Protein AF-0000000086642408 (afdb_homodimer)

Nearest PDB structures (foldseek):
  3bgt-assembly1_D  TM=8.342E-01  e=8.854E-20  Chromobacterium violaceum
  3bh2-assembly1_A  TM=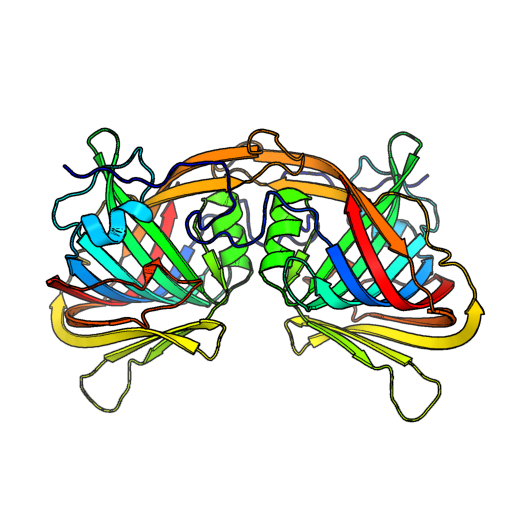8.800E-01  e=1.479E-17  Clostridium acetobutylicum ATCC 824
  3c8w-assembly1_A  TM=8.636E-01  e=4.697E-17  Legionella pneumophila subsp. pneumophila str. Philadelphia 1
  4zbo-assembly1_B  TM=8.195E-01  e=5.198E-18  Streptomyces bingchenggensis BCW-1
  4jmc-assembly1_A-2  TM=8.166E-01  e=8.144E-17  Streptomyces hygroscopicus

InterPro domains:
  IPR010451 Acetoacetate decarboxylase [PF06314] (18-233)
  IPR023375 Acetoacetate decarboxylase domain superfamily [G3DSA:2.40.400.10] (14-238)
  IPR023375 Acetoacetate decarboxylase domain superfamily [SSF160104] (5-231)

Foldseek 3Di:
DDDDDQDCPPAAPPSVDGLEDDPDWKKFWFKKKKKWKFWFACVLCVVLDDPQKAADRTWIKMWMWMWTCAIRQGTKIKIWIWTWIDHPNDIATETREMEMAGRSCQCCCQQPAQHRYDYWHKDWDCDDPDQKTKIFIDVHYPHTFKMKIWGFDDKDAWDPDDQHWYKHFHWAQDPDPPDHTPDTDIGTKDKDKDARTKTWTDMDMDGDADDPVCSVRNTDTDTIDTMMIGGRMMMTMDD/DDDDDQDCPPAAPPSVDGLEDDPDWKKFWFKKKKKWKFWFACVLCVVLDDPQKAADRTWIKMWMWMWTCAIRQGTKIKIWIWTWIDHPNDIATETREMEIAGRSCQCCCQQPAQHRYDYWHKDWDCDDPDQKTKIFIDVHYPHTFKMKIWGFDDKDAWDPDDQHWYKHFHWAQDPDPPDHTPDTDIGTKDKDKDARTKTWTDMDMDGDADDPVCSVRNTDTDTIDTMMIGGRMMMTMDD

Sequence (478 aa):
MPQGSLTLTGTAVPAVSPSYPTTETFSFTDVTLAAISYRVAADQITHLIPDALELEDEPLVTSTFVEYGMSTVGPYSEFVQTVEVTYNGEKYDYTLILILDNESAIFAGRELYGYPKVFGKTILQLGNNGRLISGSAERPIGRRIAAFEFIPEKLVRELPLSKKRTLNLRTIPSPIPGAAPTVNEFMSVAMDVASPEVWIGKGSMDFLQGSALDAWADIDIIKYEGAILARHATATLRVMPQGSLTLTGTAVPAVSPSYPTTETFSFTDVTLAAISYRVAADQITHLIPDALELEDEPLVTSTFVEYGMSTVGPYSEFVQTVEVTYNGEKYDYTLILILDNESAIFAGRELYGYPKVFGKTILQLGNNGRLISGSAERPIGRRIAAFEFIPEKLVRELPLSKKRTLNLRTIPSPIPGAAPTVNEFMSVAMDVASPEVWIGKGSMDFLQGSALDAWADIDIIKYEGAILARHATATLRV

Organism: NCBI:txid1208366

Radius of gyration: 24.13 Å; Cα contacts (8 Å, |Δi|>4): 1369; chains: 2; bounding box: 40×70×62 Å

Structure (mmCIF, N/CA/C/O backbone):
data_AF-0000000086642408-model_v1
#
loop_
_entity.id
_entity.type
_entity.pdbx_description
1 polymer 'Acetoacetate decarboxylase'
#
loop_
_atom_site.group_PDB
_atom_site.id
_atom_site.type_symbol
_atom_site.label_atom_id
_atom_site.label_alt_id
_atom_site.label_comp_id
_atom_site.label_asym_id
_atom_site.label_entity_id
_atom_site.label_seq_id
_atom_site.pdbx_PDB_ins_code
_atom_site.Cartn_x
_atom_site.Cartn_y
_atom_site.Cartn_z
_atom_site.occupancy
_atom_site.B_iso_or_equiv
_atom_site.auth_seq_id
_atom_site.auth_comp_id
_atom_site.auth_asym_id
_atom_site.auth_atom_id
_atom_site.pdbx_PDB_model_num
ATOM 1 N N . MET A 1 1 ? 17.75 -32.438 -2.947 1 83 1 MET A N 1
ATOM 2 C CA . MET A 1 1 ? 16.812 -31.406 -3.35 1 83 1 MET A CA 1
ATOM 3 C C . MET A 1 1 ? 17.406 -30.031 -3.129 1 83 1 MET A C 1
ATOM 5 O O . MET A 1 1 ? 17.922 -29.734 -2.051 1 83 1 MET A O 1
ATOM 9 N N . PRO A 1 2 ? 17.422 -29.266 -4.258 1 92.25 2 PRO A N 1
ATOM 10 C CA . PRO A 1 2 ? 17.969 -27.922 -4.043 1 92.25 2 PRO A CA 1
ATOM 11 C C . PRO A 1 2 ? 17.234 -27.141 -2.949 1 92.25 2 PRO A C 1
ATOM 13 O O . PRO A 1 2 ? 16.078 -27.469 -2.621 1 92.25 2 PRO A O 1
ATOM 16 N N . GLN A 1 3 ? 17.969 -26.297 -2.264 1 94.44 3 GLN A N 1
ATOM 17 C CA . GLN A 1 3 ? 17.406 -25.406 -1.249 1 94.44 3 GLN A CA 1
ATOM 18 C C . GLN A 1 3 ? 17.406 -23.969 -1.731 1 94.44 3 GLN A C 1
ATOM 20 O O . GLN A 1 3 ? 18.297 -23.562 -2.488 1 94.44 3 GLN A O 1
ATOM 25 N N . GLY A 1 4 ? 16.359 -23.312 -1.279 1 96.69 4 GLY A N 1
ATOM 26 C CA . GLY A 1 4 ? 16.438 -21.875 -1.501 1 96.69 4 GLY A CA 1
ATOM 27 C C . GLY A 1 4 ? 17.688 -21.234 -0.904 1 96.69 4 GLY A C 1
ATOM 28 O O . GLY A 1 4 ? 18.297 -21.797 0.011 1 96.69 4 GLY A O 1
ATOM 29 N N . SER A 1 5 ? 18.078 -20.016 -1.437 1 95.38 5 SER A N 1
ATOM 30 C CA . SER A 1 5 ? 19.297 -19.391 -0.952 1 95.38 5 SER A CA 1
ATOM 31 C C . SER A 1 5 ? 19.047 -17.969 -0.469 1 95.38 5 SER A C 1
ATOM 33 O O . SER A 1 5 ? 19.984 -17.25 -0.111 1 95.38 5 SER A O 1
ATOM 35 N N . LEU A 1 6 ? 17.766 -17.609 -0.506 1 93.69 6 LEU A N 1
ATOM 36 C CA . LEU A 1 6 ? 17.406 -16.281 -0.012 1 93.69 6 LEU A CA 1
ATOM 37 C C . LEU A 1 6 ? 17.484 -16.234 1.511 1 93.69 6 LEU A C 1
ATOM 39 O O . LEU A 1 6 ? 16.688 -16.891 2.195 1 93.69 6 LEU A O 1
ATOM 43 N N . THR A 1 7 ? 18.406 -15.422 2.029 1 89.69 7 THR A N 1
ATOM 44 C CA . THR A 1 7 ? 18.516 -15.234 3.473 1 89.69 7 THR A CA 1
ATOM 45 C C . THR A 1 7 ? 17.547 -14.156 3.951 1 89.69 7 THR A C 1
ATOM 47 O O . THR A 1 7 ? 17.469 -13.07 3.371 1 89.69 7 THR A O 1
ATOM 50 N N . LEU A 1 8 ? 16.844 -14.523 4.977 1 85.19 8 LEU A N 1
ATOM 51 C CA . LEU A 1 8 ? 15.82 -13.617 5.488 1 85.19 8 LEU A CA 1
ATOM 52 C C . LEU A 1 8 ? 16.422 -12.609 6.457 1 85.19 8 LEU A C 1
ATOM 54 O O . LEU A 1 8 ? 16.906 -12.977 7.531 1 85.19 8 LEU A O 1
ATOM 58 N N . THR A 1 9 ? 16.578 -11.375 6.059 1 82.62 9 THR A N 1
ATOM 59 C CA . THR A 1 9 ? 17.203 -10.336 6.863 1 82.62 9 THR A CA 1
ATOM 60 C C . THR A 1 9 ? 16.156 -9.383 7.434 1 82.62 9 THR A C 1
ATOM 62 O O . THR A 1 9 ? 16.484 -8.344 8 1 82.62 9 THR A O 1
ATOM 65 N N . GLY A 1 10 ? 14.906 -9.734 7.199 1 86.69 10 GLY A N 1
ATOM 66 C CA . GLY A 1 10 ? 13.859 -8.891 7.754 1 86.69 10 GLY A CA 1
ATOM 67 C C . GLY A 1 10 ? 13.516 -7.703 6.879 1 86.69 10 GLY A C 1
ATOM 68 O O . GLY A 1 10 ? 13.078 -6.664 7.379 1 86.69 10 GLY A O 1
ATOM 69 N N . THR A 1 11 ? 13.734 -7.883 5.602 1 89.56 11 THR A N 1
ATOM 70 C CA . THR A 1 11 ? 13.438 -6.797 4.672 1 89.56 11 THR A CA 1
ATOM 71 C C . THR A 1 11 ? 11.961 -6.824 4.27 1 89.56 11 THR A C 1
ATOM 73 O O . THR A 1 11 ? 11.273 -7.82 4.488 1 89.56 11 THR A O 1
ATOM 76 N N . ALA A 1 12 ? 11.539 -5.68 3.732 1 92.06 12 ALA A N 1
ATOM 77 C CA . ALA A 1 12 ? 10.148 -5.566 3.295 1 92.06 12 ALA A CA 1
ATOM 78 C C . ALA A 1 12 ? 9.859 -6.516 2.139 1 92.06 12 ALA A C 1
ATOM 80 O O . ALA A 1 12 ? 10.758 -6.863 1.369 1 92.06 12 ALA A O 1
ATOM 81 N N . VAL A 1 13 ? 8.625 -6.91 1.977 1 94.19 13 VAL A N 1
ATOM 82 C CA . VAL A 1 13 ? 8.227 -7.738 0.842 1 94.19 13 VAL A CA 1
ATOM 83 C C . VAL A 1 13 ? 8.039 -6.863 -0.396 1 94.19 13 VAL A C 1
ATOM 85 O O . VAL A 1 13 ? 7.676 -5.691 -0.285 1 94.19 13 VAL A O 1
ATOM 88 N N . PRO A 1 14 ? 8.266 -7.457 -1.549 1 95.38 14 PRO A N 1
ATOM 89 C CA . PRO A 1 14 ? 8.906 -8.75 -1.781 1 95.38 14 PRO A CA 1
ATOM 90 C C . PRO A 1 14 ? 10.359 -8.781 -1.317 1 95.38 14 PRO A C 1
ATOM 92 O O . PRO A 1 14 ? 11.109 -7.836 -1.577 1 95.38 14 PRO A O 1
ATOM 95 N N . ALA A 1 15 ? 10.805 -9.859 -0.792 1 91.88 15 ALA A N 1
ATOM 96 C CA . ALA A 1 15 ? 12.117 -9.953 -0.157 1 91.88 15 ALA A CA 1
ATOM 97 C C . ALA A 1 15 ? 13.234 -9.828 -1.189 1 91.88 15 ALA A C 1
ATOM 99 O O . ALA A 1 15 ? 14.312 -9.312 -0.886 1 91.88 15 ALA A O 1
ATOM 100 N N . VAL A 1 16 ? 12.984 -10.227 -2.361 1 90.56 16 VAL A N 1
ATOM 101 C CA . VAL A 1 16 ? 14.008 -10.234 -3.398 1 90.56 16 VAL A CA 1
ATOM 102 C C . VAL A 1 16 ? 14.156 -8.828 -3.994 1 90.56 16 VAL A C 1
ATOM 104 O O . VAL A 1 16 ? 15.195 -8.492 -4.551 1 90.56 16 VAL A O 1
ATOM 107 N N . SER A 1 17 ? 13.133 -8.117 -4.02 1 92.06 17 SER A N 1
ATOM 108 C CA . SER A 1 17 ? 13.086 -6.727 -4.473 1 92.06 17 SER A CA 1
ATOM 109 C C . SER A 1 17 ? 12.219 -5.875 -3.545 1 92.06 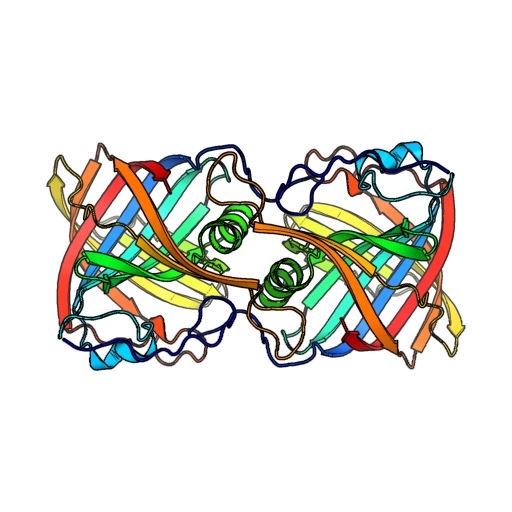17 SER A C 1
ATOM 111 O O . SER A 1 17 ? 11.086 -5.535 -3.883 1 92.06 17 SER A O 1
ATOM 113 N N . PRO A 1 18 ? 12.828 -5.516 -2.465 1 93.38 18 PRO A N 1
ATOM 114 C CA . PRO A 1 18 ? 12.023 -4.832 -1.448 1 93.38 18 PRO A CA 1
ATOM 115 C C . PRO A 1 18 ? 11.383 -3.549 -1.97 1 93.38 18 PRO A C 1
ATOM 117 O O . PRO A 1 18 ? 12 -2.811 -2.738 1 93.38 18 PRO A O 1
ATOM 120 N N . SER A 1 19 ? 10.156 -3.33 -1.511 1 94.12 19 SER A N 1
ATOM 121 C CA . SER A 1 19 ? 9.359 -2.211 -1.997 1 94.12 19 SER A CA 1
ATOM 122 C C . SER A 1 19 ? 9.906 -0.88 -1.49 1 94.12 19 SER A C 1
ATOM 124 O O . SER A 1 19 ? 9.547 0.181 -2.006 1 94.12 19 SER A O 1
ATOM 126 N N . TYR A 1 20 ? 10.672 -0.902 -0.442 1 95.06 20 TYR A N 1
ATOM 127 C CA . TYR A 1 20 ? 11.297 0.292 0.115 1 95.06 20 TYR A CA 1
ATOM 128 C C . TYR A 1 20 ? 12.57 -0.062 0.868 1 95.06 20 TYR A C 1
ATOM 130 O O . TYR A 1 20 ? 12.758 -1.208 1.285 1 95.06 20 TYR A O 1
ATOM 138 N N . PRO A 1 21 ? 13.469 0.917 0.975 1 89.5 21 PRO A N 1
ATOM 139 C CA . PRO A 1 21 ? 14.703 0.643 1.706 1 89.5 21 PRO A CA 1
ATOM 140 C C . PRO A 1 21 ? 14.484 0.49 3.209 1 89.5 21 PRO A C 1
ATOM 142 O O . PRO A 1 21 ? 13.609 1.152 3.777 1 89.5 21 PRO A O 1
ATOM 145 N N . THR A 1 22 ? 15.281 -0.406 3.834 1 82.5 22 THR A N 1
ATOM 146 C CA . THR A 1 22 ? 15.102 -0.629 5.266 1 82.5 22 THR A CA 1
ATOM 147 C C . THR A 1 22 ? 16.344 -0.214 6.035 1 82.5 22 THR A C 1
ATOM 149 O O . THR A 1 22 ? 16.328 -0.148 7.266 1 82.5 22 THR A O 1
ATOM 152 N N . THR A 1 23 ? 17.359 0.122 5.402 1 80.62 23 THR A N 1
ATOM 153 C CA . THR A 1 23 ? 18.609 0.42 6.09 1 80.62 23 THR A CA 1
ATOM 154 C C . THR A 1 23 ? 19.016 1.88 5.883 1 80.62 23 THR A C 1
ATOM 156 O O . THR A 1 23 ? 20.016 2.34 6.426 1 80.62 23 THR A O 1
ATOM 159 N N . GLU A 1 24 ? 18.219 2.543 5.199 1 82.31 24 GLU A N 1
ATOM 160 C CA . GLU A 1 24 ? 18.562 3.922 4.871 1 82.31 24 GLU A CA 1
ATOM 161 C C . GLU A 1 24 ? 17.609 4.906 5.531 1 82.31 24 GLU A C 1
ATOM 163 O O . GLU A 1 24 ? 16.406 4.629 5.656 1 82.31 24 GLU A O 1
ATOM 168 N N . THR A 1 25 ? 18.203 5.98 5.938 1 90.81 25 THR A N 1
ATOM 169 C CA . THR A 1 25 ? 17.375 7.098 6.352 1 90.81 25 THR A CA 1
ATOM 170 C C . THR A 1 25 ? 16.609 7.672 5.16 1 90.81 25 THR A C 1
ATOM 172 O O . THR A 1 25 ? 17.172 7.836 4.078 1 90.81 25 THR A O 1
ATOM 175 N N . PHE A 1 26 ? 15.328 7.895 5.387 1 96.12 26 PHE A N 1
ATOM 176 C CA . PHE A 1 26 ? 14.562 8.539 4.328 1 96.12 26 PHE A CA 1
ATOM 177 C C . PHE A 1 26 ? 14.93 10.016 4.219 1 96.12 26 PHE A C 1
ATOM 179 O O . PHE A 1 26 ? 14.797 10.766 5.188 1 96.12 26 PHE A O 1
ATOM 186 N N . SER A 1 27 ? 15.414 10.367 3.051 1 97.62 27 SER A N 1
ATOM 187 C CA . SER A 1 27 ? 15.836 11.742 2.779 1 97.62 27 SER A CA 1
ATOM 188 C C . SER A 1 27 ? 15.109 12.312 1.566 1 97.62 27 SER A C 1
ATOM 190 O O . SER A 1 27 ? 14.789 11.578 0.627 1 97.62 27 SER A O 1
ATOM 192 N N . PHE A 1 28 ? 14.883 13.609 1.631 1 98.31 28 PHE A N 1
ATOM 193 C CA . PHE A 1 28 ? 14.125 14.32 0.608 1 98.31 28 PHE A CA 1
ATOM 194 C C . PHE A 1 28 ? 14.828 15.609 0.203 1 98.31 28 PHE A C 1
ATOM 196 O O . PHE A 1 28 ? 15.344 16.328 1.056 1 98.31 28 PHE A O 1
ATOM 203 N N . THR A 1 29 ? 14.883 15.852 -1.111 1 98.56 29 THR A N 1
ATOM 204 C CA . THR A 1 29 ? 15.5 17.078 -1.615 1 98.56 29 THR A CA 1
ATOM 205 C C . THR A 1 29 ? 14.602 17.75 -2.645 1 98.56 29 THR A C 1
ATOM 207 O O . THR A 1 29 ? 13.719 17.109 -3.221 1 98.56 29 THR A O 1
ATOM 210 N N . ASP A 1 30 ? 14.891 19.109 -2.756 1 98.56 30 ASP A N 1
ATOM 211 C CA . ASP A 1 30 ? 14.109 19.938 -3.662 1 98.56 30 ASP A CA 1
ATOM 212 C C . ASP A 1 30 ? 12.617 19.844 -3.354 1 98.56 30 ASP A C 1
ATOM 214 O O . ASP A 1 30 ? 11.812 19.547 -4.242 1 98.56 30 ASP A O 1
ATOM 218 N N . VAL A 1 31 ? 12.352 20 -2.08 1 98.25 31 VAL A N 1
ATOM 219 C CA . VAL A 1 31 ? 10.984 19.891 -1.585 1 98.25 31 VAL A CA 1
ATOM 220 C C . VAL A 1 31 ? 10.273 21.234 -1.703 1 98.25 31 VAL A C 1
ATOM 222 O O . VAL A 1 31 ? 10.836 22.266 -1.333 1 98.25 31 VAL A O 1
ATOM 225 N N . THR A 1 32 ? 9.102 21.234 -2.256 1 98.12 32 THR A N 1
ATOM 226 C CA . THR A 1 32 ? 8.172 22.359 -2.195 1 98.12 32 THR A CA 1
ATOM 227 C C . THR A 1 32 ? 6.953 22 -1.349 1 98.12 32 THR A C 1
ATOM 229 O O . THR A 1 32 ? 6.32 20.969 -1.564 1 98.12 32 THR A O 1
ATOM 232 N N . LEU A 1 33 ? 6.66 22.875 -0.373 1 97.38 33 LEU A N 1
ATOM 233 C CA . LEU A 1 33 ? 5.492 22.562 0.443 1 97.38 33 LEU A CA 1
ATOM 234 C C . LEU A 1 33 ? 4.691 23.828 0.737 1 97.38 33 LEU A C 1
ATOM 236 O O . LEU A 1 33 ? 5.262 24.922 0.85 1 97.38 33 LEU A O 1
ATOM 240 N N . ALA A 1 34 ? 3.4 23.734 0.761 1 97.69 34 ALA A N 1
ATOM 241 C CA . ALA A 1 34 ? 2.441 24.719 1.242 1 97.69 34 ALA A CA 1
ATOM 242 C C . ALA A 1 34 ? 1.646 24.188 2.428 1 97.69 34 ALA A C 1
ATOM 244 O O . ALA A 1 34 ? 1.05 23.109 2.348 1 97.69 34 ALA A O 1
ATOM 245 N N . ALA A 1 35 ? 1.632 24.922 3.52 1 97.81 35 ALA A N 1
ATOM 246 C CA . ALA A 1 35 ? 0.903 24.5 4.715 1 97.81 35 ALA A CA 1
ATOM 247 C C . ALA A 1 35 ? -0.068 25.594 5.172 1 97.81 35 ALA A C 1
ATOM 249 O O . ALA A 1 35 ? 0.302 26.766 5.266 1 97.81 35 ALA A O 1
ATOM 250 N N . ILE A 1 36 ? -1.274 25.203 5.387 1 98.44 36 ILE A N 1
ATOM 251 C CA . ILE A 1 36 ? -2.312 26.078 5.914 1 98.44 36 ILE A CA 1
ATOM 252 C C . ILE A 1 36 ? -2.77 25.578 7.281 1 98.44 36 ILE A C 1
ATOM 254 O O . ILE A 1 36 ? -3.146 24.422 7.426 1 98.44 36 ILE A O 1
ATOM 258 N N . SER A 1 37 ? -2.738 26.438 8.289 1 97.94 37 SER A N 1
ATOM 259 C CA . SER A 1 37 ? -3.156 26.109 9.648 1 97.94 37 SER A CA 1
ATOM 260 C C . SER A 1 37 ? -4.445 26.828 10.016 1 97.94 37 SER A C 1
ATOM 262 O O . SER A 1 37 ? -4.609 28.016 9.719 1 97.94 37 SER A O 1
ATOM 264 N N . TYR A 1 38 ? -5.328 26.109 10.656 1 98.69 38 TYR A N 1
ATOM 265 C CA . TYR A 1 38 ? -6.641 26.641 10.984 1 98.69 38 TYR A CA 1
ATOM 266 C C . TYR A 1 38 ? -7.234 25.938 12.203 1 98.69 38 TYR A C 1
ATOM 268 O O . TYR A 1 38 ? -6.738 24.891 12.617 1 98.69 38 TYR A O 1
ATOM 276 N N . ARG A 1 39 ? -8.258 26.562 12.773 1 98.69 39 ARG A N 1
ATOM 277 C CA . ARG A 1 39 ? -8.93 26.031 13.953 1 98.69 39 ARG A CA 1
ATOM 278 C C . ARG A 1 39 ? -10.297 25.453 13.594 1 98.69 39 ARG A C 1
ATOM 280 O O . ARG A 1 39 ? -11.016 26.016 12.766 1 98.69 39 ARG A O 1
ATOM 287 N N . VAL A 1 40 ? -10.578 24.375 14.227 1 98.44 40 VAL A N 1
ATOM 288 C CA . VAL A 1 40 ? -11.891 23.75 14.109 1 98.44 40 VAL A CA 1
ATOM 289 C C . VAL A 1 40 ? -12.469 23.484 15.492 1 98.44 40 VAL A C 1
ATOM 291 O O . VAL A 1 40 ? -11.766 23.594 16.5 1 98.44 40 VAL A O 1
ATOM 294 N N . ALA A 1 41 ? -13.781 23.234 15.555 1 98.12 41 ALA A N 1
ATOM 295 C CA . ALA A 1 41 ? -14.391 22.859 16.828 1 98.12 41 ALA A CA 1
ATOM 296 C C . ALA A 1 41 ? -14.055 21.422 17.203 1 98.12 41 ALA A C 1
ATOM 298 O O . ALA A 1 41 ? -14.156 20.516 16.359 1 98.12 41 ALA A O 1
ATOM 299 N N . ALA A 1 42 ? -13.688 21.25 18.453 1 97.75 42 ALA A N 1
ATOM 300 C CA . ALA A 1 42 ? -13.289 19.922 18.906 1 97.75 42 ALA A CA 1
ATOM 301 C C . ALA A 1 42 ? -14.406 18.906 18.641 1 97.75 42 ALA A C 1
ATOM 303 O O . ALA A 1 42 ? -14.133 17.766 18.234 1 97.75 42 ALA A O 1
ATOM 304 N N . ASP A 1 43 ? -15.57 19.219 18.844 1 95.38 43 ASP A N 1
ATOM 305 C CA . ASP A 1 43 ? -16.688 18.281 18.75 1 95.38 43 ASP A CA 1
ATOM 306 C C . ASP A 1 43 ? -16.844 17.75 17.328 1 95.38 43 ASP A C 1
ATOM 308 O O . ASP A 1 43 ? -17.438 16.703 17.125 1 95.38 43 ASP A O 1
ATOM 312 N N . GLN A 1 44 ? -16.266 18.484 16.375 1 94.5 44 GLN A N 1
ATOM 313 C CA . GLN A 1 44 ? -16.406 18.062 14.984 1 94.5 44 GLN A CA 1
ATOM 314 C C . GLN A 1 44 ? -15.406 16.953 14.641 1 94.5 44 GLN A C 1
ATOM 316 O O . GLN A 1 44 ? -15.578 16.234 13.648 1 94.5 44 GLN A O 1
ATOM 321 N N . ILE A 1 45 ? -14.359 16.844 15.5 1 96.94 45 ILE A N 1
ATOM 322 C CA . ILE A 1 45 ? -13.32 15.938 15.016 1 96.94 45 ILE A CA 1
ATOM 323 C C . ILE A 1 45 ? -12.969 14.922 16.094 1 96.94 45 ILE A C 1
ATOM 325 O O . ILE A 1 45 ? -12.102 14.07 15.898 1 96.94 45 ILE A O 1
ATOM 329 N N . THR A 1 46 ? -13.648 14.93 17.25 1 97.31 46 THR A N 1
ATOM 330 C CA . THR A 1 46 ? -13.328 14.008 18.328 1 97.31 46 THR A CA 1
ATOM 331 C C . THR A 1 46 ? -13.438 12.562 17.859 1 97.31 46 THR A C 1
ATOM 333 O O . THR A 1 46 ? -12.68 11.695 18.312 1 97.31 46 THR A O 1
ATOM 336 N N . HIS A 1 47 ? -14.352 12.266 16.938 1 95.44 47 HIS A N 1
ATOM 337 C CA . HIS A 1 47 ? -14.57 10.906 16.469 1 95.44 47 HIS A CA 1
ATOM 338 C C . HIS A 1 47 ? -13.406 10.43 15.594 1 95.44 47 HIS A C 1
ATOM 340 O O . HIS A 1 47 ? -13.297 9.242 15.305 1 95.44 47 HIS A O 1
ATOM 346 N N . LEU A 1 48 ? -12.531 11.328 15.188 1 96.88 48 LEU A N 1
ATOM 347 C CA . LEU A 1 48 ? -11.375 10.992 14.359 1 96.88 48 LEU A CA 1
ATOM 348 C C . LEU A 1 48 ? -10.141 10.75 15.227 1 96.88 48 LEU A C 1
ATOM 350 O O . LEU A 1 48 ? -9.109 10.289 14.734 1 96.88 48 LEU A O 1
ATOM 354 N N . ILE A 1 49 ? -10.227 11.055 16.5 1 97.81 49 ILE A N 1
ATOM 355 C CA . ILE A 1 49 ? -9.07 11.094 17.391 1 97.81 49 ILE A CA 1
ATOM 356 C C . ILE A 1 49 ? -9.172 9.969 18.406 1 97.81 49 ILE A C 1
ATOM 358 O O . ILE A 1 49 ? -10.203 9.797 19.062 1 97.81 49 ILE A O 1
ATOM 362 N N . PRO A 1 50 ? -8.031 9.18 18.547 1 97.31 50 PRO A N 1
ATOM 363 C CA . PRO A 1 50 ? -8.039 8.133 19.578 1 97.31 50 PRO A CA 1
ATOM 364 C C . PRO A 1 50 ? -8.398 8.664 20.953 1 97.31 50 PRO A C 1
ATOM 366 O O . PRO A 1 50 ? -8 9.773 21.328 1 97.31 50 PRO A O 1
ATOM 369 N N . ASP A 1 51 ? -9.039 7.883 21.766 1 96.62 51 ASP A N 1
ATOM 370 C CA . ASP A 1 51 ? -9.562 8.305 23.047 1 96.62 51 ASP A CA 1
ATOM 371 C C . ASP A 1 51 ? -8.438 8.531 24.062 1 96.62 51 ASP A C 1
ATOM 373 O O . ASP A 1 51 ? -8.641 9.172 25.094 1 96.62 51 ASP A O 1
ATOM 377 N N . ALA A 1 52 ? -7.25 8.125 23.766 1 96.19 52 ALA A N 1
ATOM 378 C CA . ALA A 1 52 ? -6.098 8.328 24.641 1 96.19 52 ALA A CA 1
ATOM 379 C C . ALA A 1 52 ? -5.535 9.742 24.484 1 96.19 52 ALA A C 1
ATOM 381 O O . ALA A 1 52 ? -4.723 10.188 25.297 1 96.19 52 ALA A O 1
ATOM 382 N N . LEU A 1 53 ? -6.055 10.453 23.484 1 98.12 53 LEU A N 1
ATOM 383 C CA . LEU A 1 53 ? -5.492 11.758 23.156 1 98.12 53 LEU A CA 1
ATOM 384 C C . LEU A 1 53 ? -6.441 12.875 23.562 1 98.12 53 LEU A C 1
ATOM 386 O O . LEU A 1 53 ? -7.66 12.742 23.438 1 98.12 53 LEU A O 1
ATOM 390 N N . GLU A 1 54 ? -5.852 13.984 23.922 1 98.31 54 GLU A N 1
ATOM 391 C CA . GLU A 1 54 ? -6.617 15.156 24.344 1 98.31 54 GLU A CA 1
ATOM 392 C C . GLU A 1 54 ? -6.559 16.25 23.281 1 98.31 54 GLU A C 1
ATOM 394 O O . GLU A 1 54 ? -5.586 16.344 22.531 1 98.31 54 GLU A O 1
ATOM 399 N N . LEU A 1 55 ? -7.605 17.047 23.281 1 98.44 55 LEU A N 1
ATOM 400 C CA . LEU A 1 55 ? -7.703 18.156 22.344 1 98.44 55 LEU A CA 1
ATOM 401 C C . LEU A 1 55 ? -7.953 19.469 23.078 1 98.44 55 LEU A C 1
ATOM 403 O O . LEU A 1 55 ? -8.531 19.484 24.156 1 98.44 55 LEU A O 1
ATOM 407 N N . GLU A 1 56 ? -7.559 20.547 22.453 1 98.06 56 GLU A N 1
ATOM 408 C CA . GLU A 1 56 ? -8.094 21.859 22.812 1 98.06 56 GLU A CA 1
ATOM 409 C C . GLU A 1 56 ? -9.539 22 22.344 1 98.06 56 GLU A C 1
ATOM 411 O O . GLU A 1 56 ? -10.023 21.219 21.547 1 98.06 56 GLU A O 1
ATOM 416 N N . ASP A 1 57 ? -10.195 23.016 22.891 1 98.12 57 ASP A N 1
ATOM 417 C CA . ASP A 1 57 ? -11.578 23.266 22.484 1 98.12 57 ASP A CA 1
ATOM 418 C C . ASP A 1 57 ? -11.656 23.594 21 1 98.12 57 ASP A C 1
ATOM 420 O O . ASP A 1 57 ? -12.609 23.203 20.328 1 98.12 57 ASP A O 1
ATOM 424 N N . GLU A 1 58 ? -10.719 24.328 20.562 1 98.44 58 GLU A N 1
ATOM 425 C CA . GLU A 1 58 ? -10.523 24.609 19.156 1 98.44 58 GLU A CA 1
ATOM 426 C C . GLU A 1 58 ? -9.156 24.125 18.672 1 98.44 58 GLU A C 1
ATOM 428 O O . GLU A 1 58 ? -8.219 24.922 18.531 1 98.44 58 GLU A O 1
ATOM 433 N N . PRO A 1 59 ? -9.07 22.828 18.422 1 98.38 59 PRO A N 1
ATOM 434 C CA . PRO A 1 59 ? -7.758 22.281 18.062 1 98.38 59 PRO A CA 1
ATOM 435 C C . PRO A 1 59 ? -7.207 22.859 16.766 1 98.38 59 PRO A C 1
ATOM 437 O O . PRO A 1 59 ? -7.977 23.219 15.867 1 98.38 59 PRO A O 1
ATOM 440 N N . LEU A 1 60 ? -5.902 22.953 16.719 1 97.94 60 LEU A N 1
ATOM 441 C CA . LEU A 1 60 ? -5.191 23.391 15.523 1 97.94 60 LEU A CA 1
ATOM 442 C C . LEU A 1 60 ? -5.051 22.266 14.516 1 97.94 60 LEU A C 1
ATOM 444 O O . LEU A 1 60 ? -4.535 21.188 14.844 1 97.94 60 LEU A O 1
ATOM 448 N N . VAL A 1 61 ? -5.559 22.5 13.328 1 98.5 61 VAL A N 1
ATOM 449 C CA . VAL A 1 61 ? -5.406 21.562 12.211 1 98.5 61 VAL A CA 1
ATOM 450 C C . VAL A 1 61 ? -4.469 22.156 11.164 1 98.5 61 VAL A C 1
ATOM 452 O O . VAL A 1 61 ? -4.496 23.359 10.914 1 98.5 61 VAL A O 1
ATOM 455 N N . THR A 1 62 ? -3.605 21.328 10.578 1 98.19 62 THR A N 1
ATOM 456 C CA . THR A 1 62 ? -2.715 21.766 9.508 1 98.19 62 THR A CA 1
ATOM 457 C C . THR A 1 62 ? -2.85 20.859 8.289 1 98.19 62 THR A C 1
ATOM 459 O O . THR A 1 62 ? -2.789 19.641 8.414 1 98.19 62 THR A O 1
ATOM 462 N N . SER A 1 63 ? -3.123 21.484 7.164 1 98.62 63 SER A N 1
ATOM 463 C CA . SER A 1 63 ? -3.082 20.812 5.867 1 98.62 63 SER A CA 1
ATOM 464 C C . SER A 1 63 ? -1.832 21.203 5.086 1 98.62 63 SER A C 1
ATOM 466 O O . SER A 1 63 ? -1.571 22.391 4.867 1 98.62 63 SER A O 1
ATOM 468 N N . THR A 1 64 ? -1.127 20.188 4.688 1 98.25 64 THR A N 1
ATOM 469 C CA . THR A 1 64 ? 0.125 20.422 3.98 1 98.25 64 THR A CA 1
ATOM 470 C C . THR A 1 64 ? 0.122 19.734 2.625 1 98.25 64 THR A C 1
ATOM 472 O O . THR A 1 64 ? -0.22 18.547 2.529 1 98.25 64 THR A O 1
ATOM 475 N N . PHE A 1 65 ? 0.451 20.5 1.615 1 98.62 65 PHE A N 1
ATOM 476 C CA . PHE A 1 65 ? 0.675 20 0.264 1 98.62 65 PHE A CA 1
ATOM 477 C C . PHE A 1 65 ? 2.16 20.016 -0.08 1 98.62 65 PHE A C 1
ATOM 479 O O . PHE A 1 65 ? 2.816 21.047 0.037 1 98.62 65 PHE A O 1
ATOM 486 N N . VAL A 1 66 ? 2.637 18.859 -0.517 1 98.44 66 VAL A N 1
ATOM 487 C CA . VAL A 1 66 ? 4.086 18.766 -0.669 1 98.44 66 VAL A CA 1
ATOM 488 C C . VAL A 1 66 ? 4.422 18.125 -2.012 1 98.44 66 VAL A C 1
ATOM 490 O O . VAL A 1 66 ? 3.754 17.172 -2.438 1 98.44 66 VAL A O 1
ATOM 493 N N . GLU A 1 67 ? 5.422 18.594 -2.648 1 98.31 67 GLU A N 1
ATOM 494 C CA . GLU A 1 67 ? 6.109 17.969 -3.768 1 98.31 67 GLU A CA 1
ATOM 495 C C . GLU A 1 67 ? 7.551 17.625 -3.408 1 98.31 67 GLU A C 1
ATOM 497 O O . GLU A 1 67 ? 8.344 18.516 -3.088 1 98.31 67 GLU A O 1
ATOM 502 N N . TYR A 1 68 ? 7.809 16.375 -3.43 1 98.56 68 TYR A N 1
ATOM 503 C CA . TYR A 1 68 ? 9.188 15.938 -3.268 1 98.56 68 TYR A CA 1
ATOM 504 C C . TYR A 1 68 ? 9.875 15.789 -4.617 1 98.56 68 TYR A C 1
ATOM 506 O O . TYR A 1 68 ? 9.617 14.836 -5.359 1 98.56 68 TYR A O 1
ATOM 514 N N . GLY A 1 69 ? 10.828 16.688 -4.863 1 98.5 69 GLY A N 1
ATOM 515 C CA . GLY A 1 69 ? 11.57 16.594 -6.113 1 98.5 69 GLY A CA 1
ATOM 516 C C . GLY A 1 69 ? 12.352 15.305 -6.25 1 98.5 69 GLY A C 1
ATOM 517 O O . GLY A 1 69 ? 12.352 14.688 -7.312 1 98.5 69 GLY A O 1
ATOM 518 N N . MET A 1 70 ? 13.055 14.945 -5.191 1 98.44 70 MET A N 1
ATOM 519 C CA . MET A 1 70 ? 13.742 13.656 -5.113 1 98.44 70 MET A CA 1
ATOM 520 C C . MET A 1 70 ? 13.742 13.125 -3.684 1 98.44 70 MET A C 1
ATOM 522 O O . MET A 1 70 ? 13.625 13.898 -2.729 1 98.44 70 MET A O 1
ATOM 526 N N . SER A 1 71 ? 13.781 11.805 -3.508 1 98 71 SER A N 1
ATOM 527 C CA . SER A 1 71 ? 13.875 11.156 -2.207 1 98 71 SER A CA 1
ATOM 528 C C . SER A 1 71 ? 14.469 9.758 -2.332 1 98 71 SER A C 1
ATOM 530 O O . SER A 1 71 ? 14.734 9.289 -3.439 1 98 71 SER A O 1
ATOM 532 N N . THR A 1 72 ? 14.656 9.07 -1.213 1 96.94 72 THR A N 1
ATOM 533 C CA . THR A 1 72 ? 15.156 7.699 -1.172 1 96.94 72 THR A CA 1
ATOM 534 C C . THR A 1 72 ? 14.172 6.742 -1.835 1 96.94 72 THR A C 1
ATOM 536 O O . THR A 1 72 ? 14.531 5.617 -2.189 1 96.94 72 THR A O 1
ATOM 539 N N . VAL A 1 73 ? 12.906 7.219 -2.02 1 97.06 73 VAL A N 1
ATOM 540 C CA . VAL A 1 73 ? 11.898 6.375 -2.648 1 97.06 73 VAL A CA 1
ATOM 541 C C . VAL A 1 73 ? 11.461 6.992 -3.975 1 97.06 73 VAL A C 1
ATOM 543 O O . VAL A 1 73 ? 10.43 6.609 -4.535 1 97.06 73 VAL A O 1
ATOM 546 N N . GLY A 1 74 ? 12.195 7.93 -4.469 1 96.94 74 GLY A N 1
ATOM 547 C CA . GLY A 1 74 ? 11.859 8.602 -5.711 1 96.94 74 GLY A CA 1
ATOM 548 C C . GLY A 1 74 ? 11.016 9.844 -5.508 1 96.94 74 GLY A C 1
ATOM 549 O O . GLY A 1 74 ? 10.711 10.219 -4.371 1 96.94 74 GLY A O 1
ATOM 550 N N . PRO A 1 75 ? 10.68 10.523 -6.547 1 98.19 75 PRO A N 1
ATOM 551 C CA . PRO A 1 75 ? 9.844 11.727 -6.457 1 98.19 75 PRO A CA 1
ATOM 552 C C . PRO A 1 75 ? 8.359 11.398 -6.277 1 98.19 75 PRO A C 1
ATOM 554 O O . PRO A 1 75 ? 7.895 10.359 -6.734 1 98.19 75 PRO A O 1
ATOM 557 N N . TYR A 1 76 ? 7.668 12.234 -5.648 1 98.25 76 TYR A N 1
ATOM 558 C CA . TYR A 1 76 ? 6.219 12.109 -5.543 1 98.25 76 TYR A CA 1
ATOM 559 C C . TYR A 1 76 ? 5.609 13.352 -4.902 1 98.25 76 TYR A C 1
ATOM 561 O O . TYR A 1 76 ? 6.316 14.312 -4.605 1 98.25 76 TYR A O 1
ATOM 569 N N . SER A 1 77 ? 4.316 13.398 -4.801 1 98.25 77 SER A N 1
ATOM 570 C CA . SER A 1 77 ? 3.564 14.461 -4.133 1 98.25 77 SER A CA 1
ATOM 571 C C . SER A 1 77 ? 2.648 13.898 -3.053 1 98.25 77 SER A C 1
ATOM 573 O O . SER A 1 77 ? 2.299 12.711 -3.086 1 98.25 77 SER A O 1
ATOM 575 N N . GLU A 1 78 ? 2.334 14.727 -2.105 1 98.62 78 GLU A N 1
ATOM 576 C CA . GLU A 1 78 ? 1.634 14.234 -0.923 1 98.62 78 GLU A CA 1
ATOM 577 C C . GLU A 1 78 ? 0.798 15.336 -0.278 1 98.62 78 GLU A C 1
ATOM 579 O O . GLU A 1 78 ? 1.216 16.484 -0.237 1 98.62 78 GLU A O 1
ATOM 584 N N . PHE A 1 79 ? -0.435 15.008 0.037 1 98.81 79 PHE A N 1
ATOM 585 C CA . PHE A 1 79 ? -1.255 15.805 0.944 1 98.81 79 PHE A CA 1
ATOM 586 C C . PHE A 1 79 ? -1.249 15.203 2.346 1 98.81 79 PHE A C 1
ATOM 588 O O . PHE A 1 79 ? -1.421 13.992 2.508 1 98.81 79 PHE A O 1
ATOM 595 N N . VAL A 1 80 ? -1.066 16 3.41 1 98.5 80 VAL A N 1
ATOM 596 C CA . VAL A 1 80 ? -1.052 15.562 4.805 1 98.5 80 VAL A CA 1
ATOM 597 C C . VAL A 1 80 ? -1.987 16.453 5.629 1 98.5 80 VAL A C 1
ATOM 599 O O . VAL A 1 80 ? -1.944 17.672 5.527 1 98.5 80 VAL A O 1
ATOM 602 N N . GLN A 1 81 ? -2.822 15.852 6.418 1 98.62 81 GLN A N 1
ATOM 603 C CA . GLN A 1 81 ? -3.609 16.594 7.402 1 98.62 81 GLN A CA 1
ATOM 604 C C . GLN A 1 81 ? -3.328 16.094 8.812 1 98.62 81 GLN A C 1
ATOM 606 O O . GLN A 1 81 ? -3.385 14.883 9.078 1 98.62 81 GLN A O 1
ATOM 611 N N . THR A 1 82 ? -3.012 17 9.727 1 98.12 82 THR A N 1
ATOM 612 C CA . THR A 1 82 ? -2.729 16.672 11.117 1 98.12 82 THR A CA 1
ATOM 613 C C . THR A 1 82 ? -3.551 17.547 12.062 1 98.12 82 THR A C 1
ATOM 615 O O . THR A 1 82 ? -4.016 18.625 11.672 1 98.12 82 THR A O 1
ATOM 618 N N . VAL A 1 83 ? -3.725 17.062 13.258 1 98.44 83 VAL A N 1
ATOM 619 C CA . VAL A 1 83 ? -4.387 17.781 14.344 1 98.44 83 VAL A CA 1
ATOM 620 C C . VAL A 1 83 ? -3.471 17.828 15.562 1 98.44 83 VAL A C 1
ATOM 622 O O . VAL A 1 83 ? -2.908 16.812 15.969 1 98.44 83 VAL A O 1
ATOM 625 N N . GLU A 1 84 ? -3.352 19 16.125 1 98.12 84 GLU A N 1
ATOM 626 C CA . GLU A 1 84 ? -2.602 19.094 17.375 1 98.12 84 GLU A CA 1
ATOM 627 C C . GLU A 1 84 ? -3.344 18.406 18.516 1 98.12 84 GLU A C 1
ATOM 629 O O . GLU A 1 84 ? -4.531 18.656 18.734 1 98.12 84 GLU A O 1
ATOM 634 N N . VAL A 1 85 ? -2.621 17.562 19.203 1 98.5 85 VAL A N 1
ATOM 635 C CA . VAL A 1 85 ? -3.178 16.828 20.328 1 98.5 85 VAL A CA 1
ATOM 636 C C . VAL A 1 85 ? -2.201 16.859 21.516 1 98.5 85 VAL A C 1
ATOM 638 O O . VAL A 1 85 ? -1.046 17.266 21.359 1 98.5 85 VAL A O 1
ATOM 641 N N . THR A 1 86 ? -2.73 16.547 22.641 1 98.25 86 THR A N 1
ATOM 642 C CA . THR A 1 86 ? -1.9 16.328 23.828 1 98.25 86 THR A CA 1
ATOM 643 C C . THR A 1 86 ? -1.941 14.867 24.25 1 98.25 86 THR A C 1
ATOM 645 O O . THR A 1 86 ? -3.018 14.281 24.359 1 98.25 86 THR A O 1
ATOM 648 N N . TYR A 1 87 ? -0.809 14.297 24.344 1 97.75 87 TYR A N 1
ATOM 649 C CA . TYR A 1 87 ? -0.619 12.922 24.812 1 97.75 87 TYR A CA 1
ATOM 650 C C . TYR A 1 87 ? 0.397 12.867 25.938 1 97.75 87 TYR A C 1
ATOM 652 O O . TYR A 1 87 ? 1.558 13.242 25.766 1 97.75 87 TYR A O 1
ATOM 660 N N . ASN A 1 88 ? -0.034 12.391 27.141 1 96.25 88 ASN A N 1
ATOM 661 C CA . ASN A 1 88 ? 0.819 12.328 28.312 1 96.25 88 ASN A CA 1
ATOM 662 C C . ASN A 1 88 ? 1.481 13.672 28.609 1 96.25 88 ASN A C 1
ATOM 664 O O . ASN A 1 88 ? 2.691 13.734 28.828 1 96.25 88 ASN A O 1
ATOM 668 N N . GLY A 1 89 ? 0.8 14.719 28.438 1 96 89 GLY A N 1
ATOM 669 C CA . GLY A 1 89 ? 1.232 16.062 28.812 1 96 89 GLY A CA 1
ATOM 670 C C . GLY A 1 89 ? 2.064 16.734 27.734 1 96 89 GLY A C 1
ATOM 671 O O . GLY A 1 89 ? 2.479 17.891 27.906 1 96 89 GLY A O 1
ATOM 672 N N . GLU A 1 90 ? 2.322 16.031 26.688 1 96.56 90 GLU A N 1
ATOM 673 C CA . GLU A 1 90 ? 3.129 16.594 25.609 1 96.56 90 GLU A CA 1
ATOM 674 C C . GLU A 1 90 ? 2.291 16.812 24.344 1 96.56 90 GLU A C 1
ATOM 676 O O . GLU A 1 90 ? 1.409 16 24.031 1 96.56 90 GLU A O 1
ATOM 681 N N . LYS A 1 91 ? 2.615 17.859 23.609 1 97.25 91 LYS A N 1
ATOM 682 C CA . LYS A 1 91 ? 1.892 18.172 22.375 1 97.25 91 LYS A CA 1
ATOM 683 C C . LYS A 1 91 ? 2.488 17.422 21.188 1 97.25 91 LYS A C 1
ATOM 685 O O . LYS A 1 91 ? 3.711 17.297 21.078 1 97.25 91 LYS A O 1
ATOM 690 N N . TYR A 1 92 ? 1.649 16.906 20.344 1 98.06 92 TYR A N 1
ATOM 691 C CA . TYR A 1 92 ? 1.993 16.234 19.094 1 98.06 92 TYR A CA 1
ATOM 692 C C . TYR A 1 92 ? 1.078 16.688 17.969 1 98.06 92 TYR A C 1
ATOM 694 O O . TYR A 1 92 ? 0.045 17.312 18.203 1 98.06 92 TYR A O 1
ATOM 702 N N . ASP A 1 93 ? 1.471 16.438 16.766 1 98.06 93 ASP A N 1
ATOM 703 C CA . ASP A 1 93 ? 0.574 16.469 15.617 1 98.06 93 ASP A CA 1
ATOM 704 C C . ASP A 1 93 ? 0.127 15.055 15.234 1 98.06 93 ASP A C 1
ATOM 706 O O . ASP A 1 93 ? 0.92 14.266 14.727 1 98.06 93 ASP A O 1
ATOM 710 N N . TYR A 1 94 ? -1.121 14.773 15.555 1 98.38 94 TYR A N 1
ATOM 711 C CA . TYR A 1 94 ? -1.677 13.469 15.188 1 98.38 94 TYR A CA 1
ATOM 712 C C . TYR A 1 94 ? -2.119 13.461 13.727 1 98.38 94 TYR A C 1
ATOM 714 O O . TYR A 1 94 ? -2.838 14.359 13.281 1 98.38 94 TYR A O 1
ATOM 722 N N . THR A 1 95 ? -1.691 12.414 12.93 1 98.38 95 THR A N 1
ATOM 723 C CA . THR A 1 95 ? -1.952 12.383 11.5 1 98.38 95 THR A CA 1
ATOM 724 C C . THR A 1 95 ? -3.324 11.781 11.211 1 98.38 95 THR A C 1
ATOM 726 O O . THR A 1 95 ? -3.627 10.672 11.664 1 98.38 95 THR A O 1
ATOM 729 N N . LEU A 1 96 ? -4.109 12.469 10.438 1 97.88 96 LEU A N 1
ATOM 730 C CA . LEU A 1 96 ? -5.422 11.969 10.062 1 97.88 96 LEU A CA 1
ATOM 731 C C . LEU A 1 96 ? -5.348 11.18 8.758 1 97.88 96 LEU A C 1
ATOM 733 O O . LEU A 1 96 ? -6.023 10.156 8.602 1 97.88 96 LEU A O 1
ATOM 737 N N . ILE A 1 97 ? -4.523 11.734 7.824 1 98.25 97 ILE A N 1
ATOM 738 C CA . ILE A 1 97 ? -4.488 11.117 6.5 1 98.25 97 ILE A CA 1
ATOM 739 C C . ILE A 1 97 ? -3.264 11.617 5.734 1 98.25 97 ILE A C 1
ATOM 741 O O . ILE A 1 97 ? -2.807 12.742 5.941 1 98.25 97 ILE A O 1
ATOM 745 N N . LEU A 1 98 ? -2.707 10.789 4.934 1 98.62 98 LEU A N 1
ATOM 746 C CA . LEU A 1 98 ? -1.774 11.156 3.877 1 98.62 98 LEU A CA 1
ATOM 747 C C . LEU A 1 98 ? -2.229 10.602 2.531 1 98.62 98 LEU A C 1
ATOM 749 O O . LEU A 1 98 ? -2.49 9.398 2.408 1 98.62 98 LEU A O 1
ATOM 753 N N . ILE A 1 99 ? -2.34 11.445 1.523 1 98.56 99 ILE A N 1
ATOM 754 C CA . ILE A 1 99 ? -2.74 11.062 0.173 1 98.56 99 ILE A CA 1
ATOM 755 C C . ILE A 1 99 ? -1.572 11.273 -0.789 1 98.56 99 ILE A C 1
ATOM 757 O O . ILE A 1 99 ? -1.102 12.398 -0.97 1 98.56 99 ILE A O 1
ATOM 761 N N . LEU A 1 100 ? -1.086 10.25 -1.386 1 98.31 100 LEU A N 1
ATOM 762 C CA . LEU A 1 100 ? 0.096 10.383 -2.229 1 98.31 100 LEU A CA 1
ATOM 763 C C . LEU A 1 100 ? 0.077 9.367 -3.363 1 98.31 100 LEU A C 1
ATOM 765 O O . LEU A 1 100 ? -0.832 8.531 -3.441 1 98.31 100 LEU A O 1
ATOM 769 N N . ASP A 1 101 ? 1.067 9.43 -4.25 1 96.94 101 ASP A N 1
ATOM 770 C CA . ASP A 1 101 ? 1.044 8.633 -5.473 1 96.94 101 ASP A CA 1
ATOM 771 C C . ASP A 1 101 ? 2.338 7.84 -5.637 1 96.94 101 ASP A C 1
ATOM 773 O O . ASP A 1 101 ? 2.818 7.648 -6.754 1 96.94 101 ASP A O 1
ATOM 777 N N . ASN A 1 102 ? 2.881 7.441 -4.566 1 97.62 102 ASN A N 1
ATOM 778 C CA . ASN A 1 102 ? 4.129 6.684 -4.602 1 97.62 102 ASN A CA 1
ATOM 779 C C . ASN A 1 102 ? 4.043 5.418 -3.756 1 97.62 102 ASN A C 1
ATOM 781 O O . ASN A 1 102 ? 3.926 5.492 -2.531 1 97.62 102 ASN A O 1
ATOM 785 N N . GLU A 1 103 ? 4.176 4.301 -4.414 1 96.88 103 GLU A N 1
ATOM 786 C CA . GLU A 1 103 ? 4.004 2.986 -3.803 1 96.88 103 GLU A CA 1
ATOM 787 C C . GLU A 1 103 ? 5.012 2.764 -2.676 1 96.88 103 GLU A C 1
ATOM 789 O O . GLU A 1 103 ? 4.637 2.354 -1.576 1 96.88 103 GLU A O 1
ATOM 794 N N . SER A 1 104 ? 6.223 3.021 -2.959 1 97.25 104 SER A N 1
ATOM 795 C CA . SER A 1 104 ? 7.297 2.803 -1.996 1 97.25 104 SER A CA 1
ATOM 796 C C . SER A 1 104 ? 7.082 3.631 -0.732 1 97.25 104 SER A C 1
ATOM 798 O O . SER A 1 104 ? 7.191 3.111 0.381 1 97.25 104 SER A O 1
ATOM 800 N N . ALA A 1 105 ? 6.734 4.852 -0.89 1 98.06 105 ALA A N 1
ATOM 801 C CA . ALA A 1 105 ? 6.477 5.734 0.243 1 98.06 105 ALA A CA 1
ATOM 802 C C . ALA A 1 105 ? 5.27 5.258 1.049 1 98.06 105 ALA A C 1
ATOM 804 O O . ALA A 1 105 ? 5.273 5.324 2.279 1 98.06 105 ALA A O 1
ATOM 805 N N . ILE A 1 106 ? 4.293 4.805 0.351 1 98.5 106 ILE A N 1
ATOM 806 C CA . ILE A 1 106 ? 3.066 4.371 1.013 1 98.5 106 ILE A CA 1
ATOM 807 C C . ILE A 1 106 ? 3.344 3.127 1.851 1 98.5 106 ILE A C 1
ATOM 809 O O . ILE A 1 106 ? 3.002 3.078 3.035 1 98.5 106 ILE A O 1
ATOM 813 N N . PHE A 1 107 ? 4.008 2.172 1.261 1 98.25 107 PHE A N 1
ATOM 814 C CA . PHE A 1 107 ? 4.281 0.941 1.992 1 98.25 107 PHE A CA 1
ATOM 815 C C . PHE A 1 107 ? 5.172 1.214 3.197 1 98.25 107 PHE A C 1
ATOM 817 O O . PHE A 1 107 ? 4.895 0.743 4.301 1 98.25 107 PHE A O 1
ATOM 824 N N . ALA A 1 108 ? 6.207 1.99 2.988 1 97 108 ALA A N 1
ATOM 825 C CA . ALA A 1 108 ? 7.121 2.305 4.082 1 97 108 ALA A CA 1
ATOM 826 C C . ALA A 1 108 ? 6.395 3.021 5.219 1 97 108 ALA A C 1
ATOM 828 O O . ALA A 1 108 ? 6.52 2.639 6.383 1 97 108 ALA A O 1
ATOM 829 N N . GLY A 1 109 ? 5.637 4.008 4.844 1 97.44 109 GLY A N 1
ATOM 830 C CA . GLY A 1 109 ? 4.941 4.809 5.84 1 97.44 109 GLY A CA 1
ATOM 831 C C . GLY A 1 109 ? 3.947 4.008 6.66 1 97.44 109 GLY A C 1
ATOM 832 O O . GLY A 1 109 ? 3.865 4.172 7.879 1 97.44 109 GLY A O 1
ATOM 833 N N . ARG A 1 110 ? 3.244 3.166 6 1 98.12 110 ARG A N 1
ATOM 834 C CA . ARG A 1 110 ? 2.242 2.359 6.688 1 98.12 110 ARG A CA 1
ATOM 835 C C . ARG A 1 110 ? 2.9 1.306 7.57 1 98.12 110 ARG A C 1
ATOM 837 O O . ARG A 1 110 ? 2.582 1.195 8.758 1 98.12 110 ARG A O 1
ATOM 844 N N . GLU A 1 111 ? 3.799 0.603 7.027 1 97.25 111 GLU A N 1
ATOM 845 C CA . GLU A 1 111 ? 4.324 -0.598 7.668 1 97.25 111 GLU A CA 1
ATOM 846 C C . GLU A 1 111 ? 5.344 -0.245 8.75 1 97.25 111 GLU A C 1
ATOM 848 O O . GLU A 1 111 ? 5.402 -0.9 9.789 1 97.25 111 GLU A O 1
ATOM 853 N N . LEU A 1 112 ? 6.148 0.801 8.562 1 95.88 112 LEU A N 1
ATOM 854 C CA . LEU A 1 112 ? 7.18 1.156 9.531 1 95.88 112 LEU A CA 1
ATOM 855 C C . LEU A 1 112 ? 6.625 2.092 10.594 1 95.88 112 LEU A C 1
ATOM 857 O O . LEU A 1 112 ? 6.891 1.905 11.789 1 95.88 112 LEU A O 1
ATOM 861 N N . TYR A 1 113 ? 5.789 3.051 10.109 1 96.62 113 TYR A N 1
ATOM 862 C CA . TYR A 1 113 ? 5.586 4.188 11 1 96.62 113 TYR A CA 1
ATOM 863 C C . TYR A 1 113 ? 4.109 4.355 11.344 1 96.62 113 TYR A C 1
ATOM 865 O O . TYR A 1 113 ? 3.746 5.215 12.148 1 96.62 113 TYR A O 1
ATOM 873 N N . GLY A 1 114 ? 3.254 3.652 10.688 1 97.19 114 GLY A N 1
ATOM 874 C CA . GLY A 1 114 ? 1.835 3.738 10.992 1 97.19 114 GLY A CA 1
ATOM 875 C C . GLY A 1 114 ? 1.165 4.949 10.367 1 97.19 114 GLY A C 1
ATOM 876 O O . GLY A 1 114 ? 0.056 5.32 10.758 1 97.19 114 GLY A O 1
ATOM 877 N N . TYR A 1 115 ? 1.861 5.633 9.445 1 98.38 115 TYR A N 1
ATOM 878 C CA . TYR A 1 115 ? 1.19 6.703 8.719 1 98.38 115 TYR A CA 1
ATOM 879 C C . TYR A 1 115 ? -0.048 6.184 8 1 98.38 115 TYR A C 1
ATOM 881 O O . TYR A 1 115 ? 0.007 5.16 7.32 1 98.38 115 TYR A O 1
ATOM 889 N N . PRO A 1 116 ? -1.138 6.836 8.188 1 98.25 116 PRO A N 1
ATOM 890 C CA . PRO A 1 116 ? -2.344 6.414 7.473 1 98.25 116 PRO A CA 1
ATOM 891 C C . PRO A 1 116 ? -2.338 6.836 6.004 1 98.25 116 PRO A C 1
ATOM 893 O O . PRO A 1 116 ? -3.203 7.598 5.574 1 98.25 116 PRO A O 1
ATOM 896 N N . LYS A 1 117 ? -1.438 6.234 5.227 1 98.38 117 LYS A N 1
ATOM 897 C CA . LYS A 1 117 ? -1.213 6.598 3.832 1 98.38 117 LYS A CA 1
ATOM 898 C C . LYS A 1 117 ? -2.158 5.832 2.906 1 98.38 117 LYS A C 1
ATOM 900 O O . LYS A 1 117 ? -2.377 4.633 3.086 1 98.38 117 LYS A O 1
ATOM 905 N N . VAL A 1 118 ? -2.711 6.602 1.977 1 97.81 118 VAL A N 1
ATOM 906 C CA . VAL A 1 118 ? -3.592 6.039 0.958 1 97.81 118 VAL A CA 1
ATOM 907 C C . VAL A 1 118 ? -3.195 6.566 -0.419 1 97.81 118 VAL A C 1
ATOM 909 O O . VAL A 1 118 ? -2.508 7.586 -0.524 1 97.81 118 VAL A O 1
ATOM 912 N N . PHE A 1 119 ? -3.648 5.836 -1.43 1 96.88 119 PHE A N 1
ATOM 913 C CA . PHE A 1 119 ? -3.312 6.215 -2.799 1 96.88 119 PHE A CA 1
ATOM 914 C C . PHE A 1 119 ? -4.184 7.375 -3.268 1 96.88 119 PHE A C 1
ATOM 916 O O . PHE A 1 119 ? -5.383 7.41 -2.99 1 96.88 119 PHE A O 1
ATOM 923 N N . GLY A 1 120 ? -3.654 8.273 -3.975 1 97.06 120 GLY A N 1
ATOM 924 C CA . GLY A 1 120 ? -4.246 9.438 -4.617 1 97.06 120 GLY A CA 1
ATOM 925 C C . GLY A 1 120 ? -3.236 10.289 -5.363 1 97.06 120 GLY A C 1
ATOM 926 O O . GLY A 1 120 ? -2.262 9.766 -5.91 1 97.06 120 GLY A O 1
ATOM 927 N N . LYS A 1 121 ? -3.609 11.492 -5.523 1 97.19 121 LYS A N 1
ATOM 928 C CA . LYS A 1 121 ? -2.732 12.414 -6.238 1 97.19 121 LYS A CA 1
ATOM 929 C C . LYS A 1 121 ? -2.814 13.82 -5.648 1 97.19 121 LYS A C 1
ATOM 931 O O . LYS A 1 121 ? -3.9 14.289 -5.305 1 97.19 121 LYS A O 1
ATOM 936 N N . THR A 1 122 ? -1.682 14.375 -5.457 1 98.19 122 THR A N 1
ATOM 937 C CA . THR A 1 122 ? -1.59 15.758 -5.012 1 98.19 122 THR A CA 1
ATOM 938 C C . THR A 1 122 ? -0.939 16.625 -6.086 1 98.19 122 THR A C 1
ATOM 940 O O . THR A 1 122 ? 0.042 16.219 -6.711 1 98.19 122 THR A O 1
ATOM 943 N N . ILE A 1 123 ? -1.496 17.812 -6.285 1 96.62 123 ILE A N 1
ATOM 944 C CA . ILE A 1 123 ? -1.018 18.734 -7.316 1 96.62 123 ILE A CA 1
ATOM 945 C C . ILE A 1 123 ? -0.735 20.094 -6.711 1 96.62 123 ILE A C 1
ATOM 947 O O . ILE A 1 123 ? -1.567 20.641 -5.984 1 96.62 123 ILE A O 1
ATOM 951 N N . LEU A 1 124 ? 0.43 20.578 -6.938 1 96.56 124 LEU A N 1
ATOM 952 C CA . LEU A 1 124 ? 0.778 21.969 -6.621 1 96.56 124 LEU A CA 1
ATOM 953 C C . LEU A 1 124 ? 0.897 22.797 -7.891 1 96.56 124 LEU A C 1
ATOM 955 O O . LEU A 1 124 ? 1.57 22.406 -8.844 1 96.56 124 LEU A O 1
ATOM 959 N N . GLN A 1 125 ? 0.217 23.891 -7.922 1 94.5 125 GLN A N 1
ATOM 960 C CA . GLN A 1 125 ? 0.266 24.828 -9.039 1 94.5 125 GLN A CA 1
ATOM 961 C C . GLN A 1 125 ? 0.888 26.156 -8.617 1 94.5 125 GLN A C 1
ATOM 963 O O . GLN A 1 125 ? 0.191 27.047 -8.133 1 94.5 125 GLN A O 1
ATOM 968 N N . LEU A 1 126 ? 2.145 26.359 -8.883 1 89.81 126 LEU A N 1
ATOM 969 C CA . LEU A 1 126 ? 2.881 27.547 -8.469 1 89.81 126 LEU A CA 1
ATOM 970 C C . LEU A 1 126 ? 2.764 28.656 -9.516 1 89.81 126 LEU A C 1
ATOM 972 O O . LEU A 1 126 ? 2.859 29.844 -9.188 1 89.81 126 LEU A O 1
ATOM 976 N N . GLY A 1 127 ? 2.609 28.328 -10.773 1 80.44 127 GLY A N 1
ATOM 977 C CA . GLY A 1 127 ? 2.578 29.328 -11.828 1 80.44 127 GLY A CA 1
ATOM 978 C C . GLY A 1 127 ? 1.212 29.484 -12.469 1 80.44 127 GLY A C 1
ATOM 979 O O . GLY A 1 127 ? 0.65 28.516 -12.977 1 80.44 127 GLY A O 1
ATOM 980 N N . ASN A 1 128 ? 0.482 30.438 -12.078 1 70.38 128 ASN A N 1
ATOM 981 C CA . ASN A 1 128 ? -0.787 30.656 -12.758 1 70.38 128 ASN A CA 1
ATOM 982 C C . ASN A 1 128 ? -0.874 32.062 -13.328 1 70.38 128 ASN A C 1
ATOM 984 O O . ASN A 1 128 ? -1.959 32.656 -13.398 1 70.38 128 ASN A O 1
ATOM 988 N N . ASN A 1 129 ? 0.136 32.562 -13.742 1 76.56 129 ASN A N 1
ATOM 989 C CA . ASN A 1 129 ? 0.186 33.906 -14.305 1 76.56 129 ASN A CA 1
ATOM 990 C C . ASN A 1 129 ? -0.258 34.938 -13.281 1 76.56 129 ASN A C 1
ATOM 992 O O . ASN A 1 129 ? -0.918 35.938 -13.641 1 76.56 129 ASN A O 1
ATOM 996 N N . GLY A 1 130 ? -0.227 34.906 -12.078 1 86.06 130 GLY A N 1
ATOM 997 C CA . GLY A 1 130 ? -0.488 35.844 -10.992 1 86.06 130 GLY A CA 1
ATOM 998 C C . GLY A 1 130 ? 0.113 35.375 -9.672 1 86.06 130 GLY A C 1
ATOM 999 O O . GLY A 1 130 ? 1.037 34.562 -9.641 1 86.06 130 GLY A O 1
ATOM 1000 N N . ARG A 1 131 ? -0.39 36.062 -8.594 1 91.38 131 ARG A N 1
ATOM 1001 C CA . ARG A 1 131 ? 0.21 35.844 -7.281 1 91.38 131 ARG A CA 1
ATOM 1002 C C . ARG A 1 131 ? -0.407 34.656 -6.59 1 91.38 131 ARG A C 1
ATOM 1004 O O . ARG A 1 131 ? 0.113 34.156 -5.582 1 91.38 131 ARG A O 1
ATOM 1011 N N . LEU A 1 132 ? -1.448 34.188 -7.195 1 94.25 132 LEU A N 1
ATOM 1012 C CA . LEU A 1 132 ? -2.174 33.125 -6.543 1 94.25 132 LEU A CA 1
ATOM 1013 C C . LEU A 1 132 ? -1.466 31.781 -6.762 1 94.25 132 LEU A C 1
ATOM 1015 O O . LEU A 1 132 ? -1.182 31.406 -7.898 1 94.25 132 LEU A O 1
ATOM 1019 N N . ILE A 1 133 ? -1.139 31.141 -5.688 1 96.44 133 ILE A N 1
ATOM 1020 C CA . ILE A 1 133 ? -0.654 29.766 -5.691 1 96.44 133 ILE A CA 1
ATOM 1021 C C . ILE A 1 133 ? -1.751 28.828 -5.188 1 96.44 133 ILE A C 1
ATOM 1023 O O . ILE A 1 133 ? -2.451 29.156 -4.223 1 96.44 133 ILE A O 1
ATOM 1027 N N . SER A 1 134 ? -1.868 27.688 -5.812 1 97.06 134 SER A N 1
ATOM 1028 C CA . SER A 1 134 ? -2.945 26.781 -5.426 1 97.06 134 SER A CA 1
ATOM 1029 C C . SER A 1 134 ? -2.508 25.328 -5.543 1 97.06 134 SER A C 1
ATOM 1031 O O . SER A 1 134 ? -1.391 25.047 -5.977 1 97.06 134 SER A O 1
ATOM 1033 N N . GLY A 1 135 ? -3.346 24.453 -5.09 1 97.62 135 GLY A N 1
ATOM 1034 C CA . GLY A 1 135 ? -3.143 23.016 -5.191 1 97.62 135 GLY A CA 1
ATOM 1035 C C . GLY A 1 135 ? -4.332 22.203 -4.715 1 97.62 135 GLY A C 1
ATOM 1036 O O . GLY A 1 135 ? -5.316 22.766 -4.23 1 97.62 135 GLY A O 1
ATOM 1037 N N . SER A 1 136 ? -4.234 20.906 -4.984 1 98.5 136 SER A N 1
ATOM 1038 C CA . SER A 1 136 ? -5.352 20.047 -4.621 1 98.5 136 SER A CA 1
ATOM 1039 C C . SER A 1 136 ? -4.887 18.609 -4.371 1 98.5 136 SER A C 1
ATOM 1041 O O . SER A 1 136 ? -3.777 18.234 -4.758 1 98.5 136 SER A O 1
ATOM 1043 N N . ALA A 1 137 ? -5.699 17.891 -3.623 1 98.5 137 ALA A N 1
ATOM 1044 C CA . ALA A 1 137 ? -5.566 16.453 -3.42 1 98.5 137 ALA A CA 1
ATOM 1045 C C . ALA A 1 137 ? -6.77 15.711 -3.982 1 98.5 137 ALA A C 1
ATOM 1047 O O . ALA A 1 137 ? -7.914 16.141 -3.803 1 98.5 137 ALA A O 1
ATOM 1048 N N . GLU A 1 138 ? -6.465 14.68 -4.68 1 98.12 138 GLU A N 1
ATOM 1049 C CA . GLU A 1 138 ? -7.5 13.867 -5.312 1 98.12 138 GLU A CA 1
ATOM 1050 C C . GLU A 1 138 ? -7.492 12.445 -4.773 1 98.12 138 GLU A C 1
ATOM 1052 O O . GLU A 1 138 ? -6.43 11.828 -4.652 1 98.12 138 GLU A O 1
ATOM 1057 N N . ARG A 1 139 ? -8.742 11.938 -4.445 1 95.31 139 ARG A N 1
ATOM 1058 C CA . ARG A 1 139 ? -8.93 10.547 -4.051 1 95.31 139 ARG A CA 1
ATOM 1059 C C . ARG A 1 139 ? -10.359 10.094 -4.301 1 95.31 139 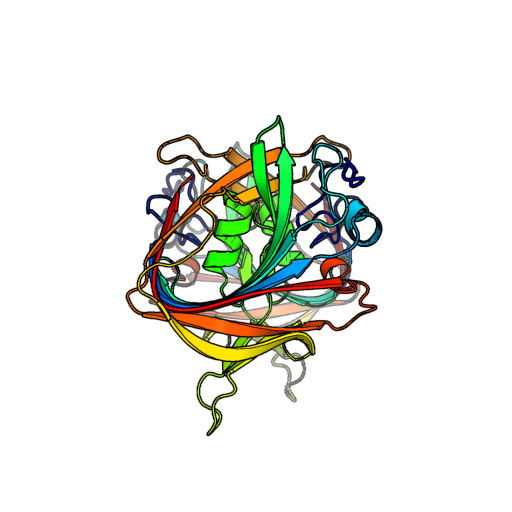ARG A C 1
ATOM 1061 O O . ARG A 1 139 ? -11.297 10.641 -3.715 1 95.31 139 ARG A O 1
ATOM 1068 N N . PRO A 1 140 ? -10.609 9 -5.113 1 92.19 140 PRO A N 1
ATOM 1069 C CA . PRO A 1 140 ? -9.586 8.484 -6.031 1 92.19 140 PRO A CA 1
ATOM 1070 C C . PRO A 1 140 ? -9.102 9.539 -7.027 1 92.19 140 PRO A C 1
ATOM 1072 O O . PRO A 1 140 ? -9.602 10.664 -7.027 1 92.19 140 PRO A O 1
ATOM 1075 N N . ILE A 1 141 ? -8.094 9.172 -7.73 1 93.56 141 ILE A N 1
ATOM 1076 C CA . ILE A 1 141 ? -7.586 10.102 -8.734 1 93.56 141 ILE A CA 1
ATOM 1077 C C . ILE A 1 141 ? -8.727 10.555 -9.641 1 93.56 141 ILE A C 1
ATOM 1079 O O . ILE A 1 141 ? -9.516 9.727 -10.109 1 93.56 141 ILE A O 1
ATOM 1083 N N . GLY A 1 142 ? -8.898 11.828 -9.828 1 94.38 142 GLY A N 1
ATOM 1084 C CA . GLY A 1 142 ? -9.977 12.406 -10.617 1 94.38 142 GLY A CA 1
ATOM 1085 C C . GLY A 1 142 ? -11.047 13.062 -9.766 1 94.38 142 GLY A C 1
ATOM 1086 O O . GLY A 1 142 ? -11.867 13.836 -10.281 1 94.38 142 GLY A O 1
ATOM 1087 N N . ARG A 1 143 ? -11.094 12.758 -8.516 1 95.44 143 ARG A N 1
ATOM 1088 C CA . ARG A 1 143 ? -12.039 13.336 -7.57 1 95.44 143 ARG A CA 1
ATOM 1089 C C . ARG A 1 143 ? -11.32 14.211 -6.543 1 95.44 143 ARG A C 1
ATOM 1091 O O . ARG A 1 143 ? -10.688 13.695 -5.617 1 95.44 143 ARG A O 1
ATOM 1098 N N . ARG A 1 144 ? -11.5 15.523 -6.629 1 97.56 144 ARG A N 1
ATOM 1099 C CA . ARG A 1 144 ? -10.852 16.438 -5.703 1 97.56 144 ARG A CA 1
ATOM 1100 C C . ARG A 1 144 ? -11.5 16.375 -4.324 1 97.56 144 ARG A C 1
ATOM 1102 O O . ARG A 1 144 ? -12.719 16.516 -4.199 1 97.56 144 ARG A O 1
ATOM 1109 N N . ILE A 1 145 ? -10.742 16.219 -3.297 1 97.81 145 ILE A N 1
ATOM 1110 C CA . ILE A 1 145 ? -11.289 16.125 -1.948 1 97.81 145 ILE A CA 1
ATOM 1111 C C . ILE A 1 145 ? -10.852 17.344 -1.132 1 97.81 145 ILE A C 1
ATOM 1113 O O . ILE A 1 145 ? -11.547 17.75 -0.197 1 97.81 145 ILE A O 1
ATOM 1117 N N . ALA A 1 146 ? -9.688 17.922 -1.453 1 98.62 146 ALA A N 1
ATOM 1118 C CA . ALA A 1 146 ? -9.172 19.109 -0.762 1 98.62 146 ALA A CA 1
ATOM 1119 C C . ALA A 1 146 ? -8.414 20.016 -1.721 1 98.62 146 ALA A C 1
ATOM 1121 O O . ALA A 1 146 ? -7.793 19.547 -2.676 1 98.62 146 ALA A O 1
ATOM 1122 N N . ALA A 1 147 ? -8.453 21.281 -1.467 1 98.56 147 ALA A N 1
ATOM 1123 C CA . ALA A 1 147 ? -7.715 22.266 -2.252 1 98.56 147 ALA A CA 1
ATOM 1124 C C . ALA A 1 147 ? -7.34 23.484 -1.402 1 98.56 147 ALA A C 1
ATOM 1126 O O . ALA A 1 147 ? -8 23.766 -0.401 1 98.56 147 ALA A O 1
ATOM 1127 N N . PHE A 1 148 ? -6.293 24.125 -1.831 1 98.38 148 PHE A N 1
ATOM 1128 C CA . PHE A 1 148 ? -5.902 25.328 -1.104 1 98.38 148 PHE A CA 1
ATOM 1129 C C . PHE A 1 148 ? -5.602 26.469 -2.066 1 98.38 148 PHE A C 1
ATOM 1131 O O . PHE A 1 148 ? -5.383 26.234 -3.258 1 98.38 148 PHE A O 1
ATOM 1138 N N . GLU A 1 149 ? -5.688 27.641 -1.555 1 97.38 149 GLU A N 1
ATOM 1139 C CA . GLU A 1 149 ? -5.117 28.859 -2.145 1 97.38 149 GLU A CA 1
ATOM 1140 C C . GLU A 1 149 ? -4.121 29.516 -1.194 1 97.38 149 GLU A C 1
ATOM 1142 O O . GLU A 1 149 ? -4.281 29.438 0.027 1 97.38 149 GLU A O 1
ATOM 1147 N N . PHE A 1 150 ? -3.158 30.109 -1.796 1 97.94 150 PHE A N 1
ATOM 1148 C CA . PHE A 1 150 ? -2.123 30.797 -1.038 1 97.94 150 PHE A CA 1
ATOM 1149 C C . PHE A 1 150 ? -1.678 32.062 -1.762 1 97.94 150 PHE A C 1
ATOM 1151 O O . PHE A 1 150 ? -1.432 32.031 -2.969 1 97.94 150 PHE A O 1
ATOM 1158 N N . ILE A 1 151 ? -1.593 33.125 -1.05 1 97 151 ILE A N 1
ATOM 1159 C CA . ILE A 1 151 ? -1.054 34.406 -1.546 1 97 151 ILE A CA 1
ATOM 1160 C C . ILE A 1 151 ? 0.167 34.812 -0.72 1 97 151 ILE A C 1
ATOM 1162 O O . ILE A 1 151 ? 0.045 35.125 0.465 1 97 151 ILE A O 1
ATOM 1166 N N . PRO A 1 152 ? 1.339 34.75 -1.358 1 96.81 152 PRO A N 1
ATOM 1167 C CA . PRO A 1 152 ? 2.535 35.125 -0.604 1 96.81 152 PRO A CA 1
ATOM 1168 C C . PRO A 1 152 ? 2.533 36.594 -0.194 1 96.81 152 PRO A C 1
ATOM 1170 O O . PRO A 1 152 ? 2.084 37.469 -0.958 1 96.81 152 PRO A O 1
ATOM 1173 N N . GLU A 1 153 ? 3.018 36.844 1.005 1 97.25 153 GLU A N 1
ATOM 1174 C CA . GLU A 1 153 ? 3.053 38.25 1.488 1 97.25 153 GLU A CA 1
ATOM 1175 C C . GLU A 1 153 ? 4.469 38.656 1.88 1 97.25 153 GLU A C 1
ATOM 1177 O O . GLU A 1 153 ? 4.871 39.781 1.666 1 97.25 153 GLU A O 1
ATOM 1182 N N . LYS A 1 154 ? 5.195 37.75 2.477 1 96.88 154 LYS A N 1
ATOM 1183 C CA . LYS A 1 154 ? 6.504 38.125 3.006 1 96.88 154 LYS A CA 1
ATOM 1184 C C . LYS A 1 154 ? 7.48 36.938 2.922 1 96.88 154 LYS A C 1
ATOM 1186 O O . LYS A 1 154 ? 7.133 35.812 3.262 1 96.88 154 LYS A O 1
ATOM 1191 N N . LEU A 1 155 ? 8.719 37.188 2.455 1 96.94 155 LEU A N 1
ATOM 1192 C CA . LEU A 1 155 ? 9.82 36.25 2.502 1 96.94 155 LEU A CA 1
ATOM 1193 C C . LEU A 1 155 ? 10.477 36.25 3.879 1 96.94 155 LEU A C 1
ATOM 1195 O O . LEU A 1 155 ? 10.797 37.312 4.422 1 96.94 155 LEU A O 1
ATOM 1199 N N . VAL A 1 156 ? 10.633 35.062 4.438 1 95 156 VAL A N 1
ATOM 1200 C CA . VAL A 1 156 ? 11.266 34.969 5.75 1 95 156 VAL A CA 1
ATOM 1201 C C . VAL A 1 156 ? 12.453 34 5.695 1 95 156 VAL A C 1
ATOM 1203 O O . VAL A 1 156 ? 12.609 33.25 4.73 1 95 156 VAL A O 1
ATOM 1206 N N . ARG A 1 157 ? 13.312 34.031 6.781 1 85.56 157 ARG A N 1
ATOM 1207 C CA . ARG A 1 157 ? 14.578 33.281 6.773 1 85.56 157 ARG A CA 1
ATOM 1208 C C . ARG A 1 157 ? 14.406 31.906 7.406 1 85.56 157 ARG A C 1
ATOM 1210 O O . ARG A 1 157 ? 15.188 30.984 7.121 1 85.56 157 ARG A O 1
ATOM 1217 N N . GLU A 1 158 ? 13.43 31.781 8.234 1 85.44 158 GLU A N 1
ATOM 1218 C CA . GLU A 1 158 ? 13.297 30.531 8.961 1 85.44 158 GLU A CA 1
ATOM 1219 C C . GLU A 1 158 ? 11.898 29.938 8.781 1 85.44 158 GLU A C 1
ATOM 1221 O O . GLU A 1 158 ? 10.914 30.672 8.703 1 85.44 158 GLU A O 1
ATOM 1226 N N . LEU A 1 159 ? 11.945 28.641 8.656 1 81.81 159 LEU A N 1
ATOM 1227 C CA . LEU A 1 159 ? 10.68 27.922 8.602 1 81.81 159 LEU A CA 1
ATOM 1228 C C . LEU A 1 159 ? 10.008 27.891 9.969 1 81.81 159 LEU A C 1
ATOM 1230 O O . LEU A 1 159 ? 10.555 27.312 10.922 1 81.81 159 LEU A O 1
ATOM 1234 N N . PRO A 1 160 ? 8.969 28.5 10.078 1 76.69 160 PRO A N 1
ATOM 1235 C CA . PRO A 1 160 ? 8.289 28.531 11.375 1 76.69 160 PRO A CA 1
ATOM 1236 C C . PRO A 1 160 ? 7.527 27.25 11.688 1 76.69 160 PRO A C 1
ATOM 1238 O O . PRO A 1 160 ? 6.328 27.297 11.977 1 76.69 160 PRO A O 1
ATOM 1241 N N . LEU A 1 161 ? 8.039 26.188 11.367 1 66.5 161 LEU A N 1
ATOM 1242 C CA . LEU A 1 161 ? 7.344 24.922 11.625 1 66.5 161 LEU A CA 1
ATOM 1243 C C . LEU A 1 161 ? 7.582 24.453 13.055 1 66.5 161 LEU A C 1
ATOM 1245 O O . LEU A 1 161 ? 8.656 24.688 13.617 1 66.5 161 LEU A O 1
ATOM 1249 N N . SER A 1 162 ? 6.508 24 13.508 1 70.56 162 SER A N 1
ATOM 1250 C CA . SER A 1 162 ? 6.492 23.453 14.867 1 70.56 162 SER A CA 1
ATOM 1251 C C . SER A 1 162 ? 7.535 22.359 15.039 1 70.56 162 SER A C 1
ATOM 1253 O O . SER A 1 162 ? 7.871 21.656 14.086 1 70.56 162 SER A O 1
ATOM 1255 N N . LYS A 1 163 ? 8.156 22.297 16.188 1 80.62 163 LYS A N 1
ATOM 1256 C CA . LYS A 1 163 ? 9.141 21.281 16.562 1 80.62 163 LYS A CA 1
ATOM 1257 C C . LYS A 1 163 ? 8.453 20.047 17.125 1 80.62 163 LYS A C 1
ATOM 1259 O O . LYS A 1 163 ? 9.117 19.078 17.516 1 80.62 163 LYS A O 1
ATOM 1264 N N . LYS A 1 164 ? 7.137 20.141 17.062 1 91.56 164 LYS A N 1
ATOM 1265 C CA . LYS A 1 164 ? 6.387 19 17.562 1 91.56 164 LYS A CA 1
ATOM 1266 C C . LYS A 1 164 ? 6.66 17.75 16.719 1 91.56 164 LYS A C 1
ATOM 1268 O O . LYS A 1 164 ? 6.848 17.844 15.508 1 91.56 164 LYS A O 1
ATOM 1273 N N . ARG A 1 165 ? 6.699 16.672 17.375 1 96.5 165 ARG A N 1
ATOM 1274 C CA . ARG A 1 165 ? 6.75 15.398 16.672 1 96.5 165 ARG A CA 1
ATOM 1275 C C . ARG A 1 165 ? 5.367 15 16.156 1 96.5 165 ARG A C 1
ATOM 1277 O O . ARG A 1 165 ? 4.352 15.492 16.656 1 96.5 165 ARG A O 1
ATOM 1284 N N . THR A 1 166 ? 5.402 14.195 15.148 1 97.69 166 THR A N 1
ATOM 1285 C CA . THR A 1 166 ? 4.172 13.609 14.633 1 97.69 166 THR A CA 1
ATOM 1286 C C . THR A 1 166 ? 3.844 12.312 15.375 1 97.69 166 THR A C 1
ATOM 1288 O O . THR A 1 166 ? 4.734 11.5 15.641 1 97.69 166 THR A O 1
ATOM 1291 N N . LEU A 1 167 ? 2.637 12.188 15.773 1 98 167 LEU A N 1
ATOM 1292 C CA . LEU A 1 167 ? 2.152 10.969 16.406 1 98 167 LEU A CA 1
ATOM 1293 C C . LEU A 1 167 ? 1.248 10.188 15.453 1 98 167 LEU A C 1
ATOM 1295 O O . LEU A 1 167 ? 0.299 10.742 14.898 1 98 167 LEU A O 1
ATOM 1299 N N . ASN A 1 168 ? 1.577 8.914 15.227 1 97.75 168 ASN A N 1
ATOM 1300 C CA . ASN A 1 168 ? 0.768 8.008 14.414 1 97.75 168 ASN A CA 1
ATOM 1301 C C . ASN A 1 168 ? 0.265 6.824 15.227 1 97.75 168 ASN A C 1
ATOM 1303 O O . ASN A 1 168 ? 0.859 6.473 16.25 1 97.75 168 ASN A O 1
ATOM 1307 N N . LEU A 1 169 ? -0.88 6.359 14.859 1 97.12 169 LEU A N 1
ATOM 1308 C CA . LEU A 1 169 ? -1.344 5.07 15.359 1 97.12 169 LEU A CA 1
ATOM 1309 C C . LEU A 1 169 ? -0.969 3.949 14.391 1 97.12 169 LEU A C 1
ATOM 1311 O O . LEU A 1 169 ? -1.587 3.801 13.336 1 97.12 169 LEU A O 1
ATOM 1315 N N . ARG A 1 170 ? 0.061 3.168 14.773 1 96.75 170 ARG A N 1
ATOM 1316 C CA . ARG A 1 170 ? 0.46 2.021 13.961 1 96.75 170 ARG A CA 1
ATOM 1317 C C . ARG A 1 170 ? -0.318 0.771 14.359 1 96.75 170 ARG A C 1
ATOM 1319 O O . ARG A 1 170 ? -0.132 0.242 15.461 1 96.75 170 ARG A O 1
ATOM 1326 N N . THR A 1 171 ? -1.194 0.353 13.438 1 96.31 171 THR A N 1
ATOM 1327 C CA . THR A 1 171 ? -2 -0.836 13.688 1 96.31 171 THR A CA 1
ATOM 1328 C C . THR A 1 171 ? -1.896 -1.819 12.531 1 96.31 171 THR A C 1
ATOM 1330 O O . THR A 1 171 ? -2.17 -1.463 11.383 1 96.31 171 THR A O 1
ATOM 1333 N N . ILE A 1 172 ? -1.434 -2.998 12.828 1 95.81 172 ILE A N 1
ATOM 1334 C CA . ILE A 1 172 ? -1.461 -4.137 11.914 1 95.81 172 ILE A CA 1
ATOM 1335 C C . ILE A 1 172 ? -2.357 -5.234 12.484 1 95.81 172 ILE A C 1
ATOM 1337 O O . ILE A 1 172 ? -2.006 -5.879 13.477 1 95.81 172 ILE A O 1
ATOM 1341 N N . PRO A 1 173 ? -3.506 -5.414 11.883 1 95.19 173 PRO A N 1
ATOM 1342 C CA . PRO A 1 173 ? -4.441 -6.406 12.422 1 95.19 173 PRO A CA 1
ATOM 1343 C C . PRO A 1 173 ? -3.9 -7.832 12.336 1 95.19 173 PRO A C 1
ATOM 1345 O O . PRO A 1 173 ? -2.895 -8.078 11.664 1 95.19 173 PRO A O 1
ATOM 1348 N N . SER A 1 174 ? -4.578 -8.703 13.055 1 93.25 174 SER A N 1
ATOM 1349 C CA . SER A 1 174 ? -4.254 -10.125 12.992 1 93.25 174 SER A CA 1
ATOM 1350 C C . SER A 1 174 ? -4.977 -10.805 11.836 1 93.25 174 SER A C 1
ATOM 1352 O O . SER A 1 174 ? -6.145 -10.508 11.562 1 93.25 174 SER A O 1
ATOM 1354 N N . PRO A 1 175 ? -4.277 -11.711 11.164 1 90.62 175 PRO A N 1
ATOM 1355 C CA . PRO A 1 175 ? -4.988 -12.492 10.156 1 90.62 175 PRO A CA 1
ATOM 1356 C C . PRO A 1 175 ? -5.957 -13.508 10.766 1 90.62 175 PRO A C 1
ATOM 1358 O O . PRO A 1 175 ? -6.77 -14.102 10.047 1 90.62 175 PRO A O 1
ATOM 1361 N N . ILE A 1 176 ? -5.793 -13.773 12.023 1 89.06 176 ILE A N 1
ATOM 1362 C CA . ILE A 1 176 ? -6.664 -14.703 12.734 1 89.06 176 ILE A CA 1
ATOM 1363 C C . ILE A 1 176 ? -7.895 -13.961 13.25 1 89.06 176 ILE A C 1
ATOM 1365 O O . ILE A 1 176 ? -7.777 -13.086 14.109 1 89.06 176 ILE A O 1
ATOM 1369 N N . PRO A 1 177 ? -9.047 -14.391 12.75 1 81.88 177 PRO A N 1
ATOM 1370 C CA . PRO A 1 177 ? -10.258 -13.703 13.195 1 81.88 177 PRO A CA 1
ATOM 1371 C C . PRO A 1 177 ? -10.406 -13.688 14.711 1 81.88 177 PRO A C 1
ATOM 1373 O O . PRO A 1 177 ? -10.25 -14.727 15.367 1 81.88 177 PRO A O 1
ATOM 1376 N N . GLY A 1 178 ? -10.656 -12.508 15.203 1 83.62 178 GLY A N 1
ATOM 1377 C CA . GLY A 1 178 ? -10.945 -12.375 16.625 1 83.62 178 GLY A CA 1
ATOM 1378 C C . GLY A 1 178 ? -9.695 -12.195 17.469 1 83.62 178 GLY A C 1
ATOM 1379 O O . GLY A 1 178 ? -9.781 -11.891 18.656 1 83.62 178 GLY A O 1
ATOM 1380 N N . ALA A 1 179 ? -8.539 -12.422 16.922 1 90.88 179 ALA A N 1
ATOM 1381 C CA . ALA A 1 179 ? -7.293 -12.297 17.672 1 90.88 179 ALA A CA 1
ATOM 1382 C C . ALA A 1 179 ? -6.879 -10.836 17.812 1 90.88 179 ALA A C 1
ATOM 1384 O O . ALA A 1 179 ? -7.336 -9.977 17.047 1 90.88 179 ALA A O 1
ATOM 1385 N N . ALA A 1 180 ? -6.094 -10.562 18.828 1 93.06 180 ALA A N 1
ATOM 1386 C CA . ALA A 1 180 ? -5.52 -9.227 19 1 93.06 180 ALA A CA 1
ATOM 1387 C C . ALA A 1 180 ? -4.668 -8.836 17.797 1 93.06 180 ALA A C 1
ATOM 1389 O O . ALA A 1 180 ? -4.074 -9.695 17.141 1 93.06 180 ALA A O 1
ATOM 1390 N N . PRO A 1 181 ? -4.578 -7.523 17.594 1 94.94 181 PRO A N 1
ATOM 1391 C CA . PRO A 1 181 ? -3.766 -7.094 16.453 1 94.94 181 PRO A CA 1
ATOM 1392 C C . PRO A 1 181 ? -2.297 -7.492 16.594 1 94.94 181 PRO A C 1
ATOM 1394 O O . PRO A 1 181 ? -1.789 -7.602 17.719 1 94.94 181 PRO A O 1
ATOM 1397 N N . THR A 1 182 ? -1.688 -7.719 15.438 1 95.12 182 THR A N 1
ATOM 1398 C CA . THR A 1 182 ? -0.263 -8.031 15.422 1 95.12 182 THR A CA 1
ATOM 1399 C C . THR A 1 182 ? 0.553 -6.875 15.984 1 95.12 182 THR A C 1
ATOM 1401 O O . THR A 1 182 ? 1.533 -7.09 16.703 1 95.12 182 THR A O 1
ATOM 1404 N N . VAL A 1 183 ? 0.222 -5.688 15.633 1 95.44 183 VAL A N 1
ATOM 1405 C CA . VAL A 1 183 ? 0.822 -4.449 16.125 1 95.44 183 VAL A CA 1
ATOM 1406 C C . VAL A 1 183 ? -0.274 -3.451 16.484 1 95.44 183 VAL A C 1
ATOM 1408 O O . VAL A 1 183 ? -1.28 -3.342 15.781 1 95.44 183 VAL A O 1
ATOM 1411 N N . ASN A 1 184 ? -0.197 -2.783 17.562 1 95.5 184 ASN A N 1
ATOM 1412 C CA . ASN A 1 184 ? -1.077 -1.701 18 1 95.5 184 ASN A CA 1
ATOM 1413 C C . ASN A 1 184 ? -0.37 -0.753 18.969 1 95.5 184 ASN A C 1
ATOM 1415 O O . ASN A 1 184 ? -0.336 -1.001 20.172 1 95.5 184 ASN A O 1
ATOM 1419 N N . GLU A 1 185 ? 0.148 0.316 18.328 1 95.5 185 GLU A N 1
ATOM 1420 C CA . GLU A 1 185 ? 0.979 1.202 19.141 1 95.5 185 GLU A CA 1
ATOM 1421 C C . GLU A 1 185 ? 1.005 2.615 18.562 1 95.5 185 GLU A C 1
ATOM 1423 O O . GLU A 1 185 ? 0.778 2.807 17.359 1 95.5 185 GLU A O 1
ATOM 1428 N N . PHE A 1 186 ? 1.3 3.6 19.438 1 96.5 186 PHE A N 1
ATOM 1429 C CA . PHE A 1 186 ? 1.606 4.945 18.953 1 96.5 186 PHE A CA 1
ATOM 1430 C C . PHE A 1 186 ? 3.061 5.043 18.516 1 96.5 186 PHE A C 1
ATOM 1432 O O . PHE A 1 186 ? 3.957 4.523 19.188 1 96.5 186 PHE A O 1
ATOM 1439 N N . MET A 1 187 ? 3.238 5.629 17.406 1 96.19 187 MET A N 1
ATOM 1440 C CA . MET A 1 187 ? 4.566 5.895 16.859 1 96.19 187 MET A CA 1
ATOM 1441 C C . MET A 1 187 ? 4.844 7.395 16.812 1 96.19 187 MET A C 1
ATOM 1443 O O . MET A 1 187 ? 4.051 8.164 16.266 1 96.19 187 MET A O 1
ATOM 1447 N N . SER A 1 188 ? 5.895 7.77 17.484 1 96.75 188 SER A N 1
ATOM 1448 C CA . SER A 1 188 ? 6.359 9.156 17.438 1 96.75 188 SER A CA 1
ATOM 1449 C C . SER A 1 188 ? 7.449 9.328 16.375 1 96.75 188 SER A C 1
ATOM 1451 O O . SER A 1 188 ? 8.492 8.68 16.438 1 96.75 188 SER A O 1
ATOM 1453 N N . VAL A 1 189 ? 7.219 10.188 15.375 1 96.06 189 VAL A N 1
ATOM 1454 C CA . VAL A 1 189 ? 8.125 10.391 14.258 1 96.06 189 VAL A CA 1
ATOM 1455 C C . VAL A 1 189 ? 8.445 11.875 14.094 1 96.06 189 VAL A C 1
ATOM 1457 O O . VAL A 1 189 ? 7.566 12.727 14.289 1 96.06 189 VAL A O 1
ATOM 1460 N N . ALA A 1 190 ? 9.648 12.148 13.75 1 93.88 190 ALA A N 1
ATOM 1461 C CA . ALA A 1 190 ? 10.055 13.531 13.5 1 93.88 190 ALA A CA 1
ATOM 1462 C C . ALA A 1 190 ? 10.641 13.68 12.094 1 93.88 190 ALA A C 1
ATOM 1464 O O . ALA A 1 190 ? 11.227 12.734 11.562 1 93.88 190 ALA A O 1
ATOM 1465 N N . MET A 1 191 ? 10.375 14.773 11.562 1 92.81 191 MET A N 1
ATOM 1466 C CA . MET A 1 191 ? 10.984 15.148 10.289 1 92.81 191 MET A CA 1
ATOM 1467 C C . MET A 1 191 ? 11.734 16.469 10.422 1 92.81 191 MET A C 1
ATOM 1469 O O . MET A 1 191 ? 11.148 17.484 10.789 1 92.81 191 MET A O 1
ATOM 1473 N N . ASP A 1 192 ? 13.016 16.406 10.148 1 93.06 192 ASP A N 1
ATOM 1474 C CA . ASP A 1 192 ? 13.797 17.641 10.086 1 93.06 192 ASP A CA 1
ATOM 1475 C C . ASP A 1 192 ? 13.672 18.297 8.711 1 93.06 192 ASP A C 1
ATOM 1477 O O . ASP A 1 192 ? 13.953 17.672 7.688 1 93.06 192 ASP A O 1
ATOM 1481 N N . VAL A 1 193 ? 13.266 19.578 8.742 1 94.56 193 VAL A N 1
ATOM 1482 C CA . VAL A 1 193 ? 13.078 20.297 7.484 1 94.56 193 VAL A CA 1
ATOM 1483 C C . VAL A 1 193 ? 13.852 21.609 7.527 1 94.56 193 VAL A C 1
ATOM 1485 O O . VAL A 1 193 ? 13.844 22.312 8.539 1 94.56 193 VAL A O 1
ATOM 1488 N N . ALA A 1 194 ? 14.516 21.859 6.5 1 94.75 194 ALA A N 1
ATOM 1489 C CA . ALA A 1 194 ? 15.172 23.156 6.281 1 94.75 194 ALA A CA 1
ATOM 1490 C C . ALA A 1 194 ? 14.883 23.688 4.879 1 94.75 194 ALA A C 1
ATOM 1492 O O . ALA A 1 194 ? 14.789 22.906 3.924 1 94.75 194 ALA A O 1
ATOM 1493 N N . SER A 1 195 ? 14.719 25.016 4.773 1 96.5 195 SER A N 1
ATOM 1494 C CA . SER A 1 195 ? 14.461 25.625 3.473 1 96.5 195 SER A CA 1
ATOM 1495 C C . SER A 1 195 ? 15.164 26.969 3.342 1 96.5 195 SER A C 1
ATOM 1497 O O . SER A 1 195 ? 15.133 27.781 4.27 1 96.5 195 SER A O 1
ATOM 1499 N N . PRO A 1 196 ? 15.773 27.234 2.193 1 95.75 196 PRO A N 1
ATOM 1500 C CA . PRO A 1 196 ? 16.375 28.547 1.952 1 95.75 196 PRO A CA 1
ATOM 1501 C C . PRO A 1 196 ? 15.344 29.594 1.533 1 95.75 196 PRO A C 1
ATOM 1503 O O . PRO A 1 196 ? 15.664 30.781 1.465 1 95.75 196 PRO A O 1
ATOM 1506 N N . GLU A 1 197 ? 14.141 29.141 1.203 1 97.12 197 GLU A N 1
ATOM 1507 C CA . GLU A 1 197 ? 13.102 30.047 0.706 1 97.12 197 GLU A CA 1
ATOM 1508 C C . GLU A 1 197 ? 11.758 29.75 1.366 1 97.12 197 GLU A C 1
ATOM 1510 O O . GLU A 1 197 ? 11.102 28.766 1.036 1 97.12 197 GLU A O 1
ATOM 1515 N N . VAL A 1 198 ? 11.352 30.703 2.232 1 97.75 198 VAL A N 1
ATOM 1516 C CA . VAL A 1 198 ? 10.094 30.547 2.951 1 97.75 198 VAL A CA 1
ATOM 1517 C C . VAL A 1 198 ? 9.258 31.812 2.812 1 97.75 198 VAL A C 1
ATOM 1519 O O . VAL A 1 198 ? 9.734 32.906 3.109 1 97.75 198 VAL A O 1
ATOM 1522 N N . TRP A 1 199 ? 8.039 31.609 2.348 1 97 199 TRP A N 1
ATOM 1523 C CA . TRP A 1 199 ? 7.074 32.688 2.232 1 97 199 TRP A CA 1
ATOM 1524 C C . TRP A 1 199 ? 5.938 32.531 3.238 1 97 199 TRP A C 1
ATOM 1526 O O . TRP A 1 199 ? 5.379 31.438 3.375 1 97 199 TRP A O 1
ATOM 1536 N N . ILE A 1 200 ? 5.625 33.594 3.934 1 97.12 200 ILE A N 1
ATOM 1537 C CA . ILE A 1 200 ? 4.402 33.656 4.723 1 97.12 200 ILE A CA 1
ATOM 1538 C C . ILE A 1 200 ? 3.324 34.406 3.967 1 97.12 200 ILE A C 1
ATOM 1540 O O . ILE A 1 200 ? 3.629 35.344 3.207 1 97.12 200 ILE A O 1
ATOM 1544 N N . GLY A 1 201 ? 2.1 33.969 4.184 1 97.19 201 GLY A N 1
ATOM 1545 C CA . GLY A 1 201 ? 1.018 34.656 3.479 1 97.19 201 GLY A CA 1
ATOM 1546 C C . GLY A 1 201 ? -0.357 34.25 3.99 1 97.19 201 GLY A C 1
ATOM 1547 O O . GLY A 1 201 ? -0.508 33.875 5.152 1 97.19 201 GLY A O 1
ATOM 1548 N N . LYS A 1 202 ? -1.321 34.594 3.176 1 97.44 202 LYS A N 1
ATOM 1549 C CA . LYS 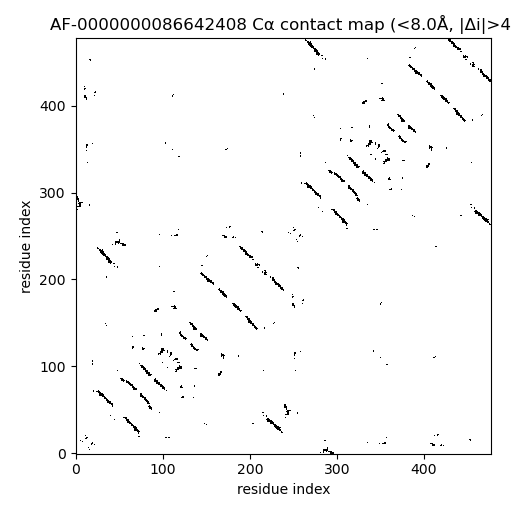A 1 202 ? -2.703 34.219 3.439 1 97.44 202 LYS A CA 1
ATOM 1550 C C . LYS A 1 202 ? -3.057 32.906 2.715 1 97.44 202 LYS A C 1
ATOM 1552 O O . LYS A 1 202 ? -2.637 32.688 1.577 1 97.44 202 LYS A O 1
ATOM 1557 N N . GLY A 1 203 ? -3.746 32.094 3.477 1 97.94 203 GLY A N 1
ATOM 1558 C CA . GLY A 1 203 ? -4.16 30.828 2.885 1 97.94 203 GLY A CA 1
ATOM 1559 C C . GLY A 1 203 ? -5.582 30.438 3.244 1 97.94 203 GLY A C 1
ATOM 1560 O O . GLY A 1 203 ? -6.129 30.906 4.246 1 97.94 203 GLY A O 1
ATOM 1561 N N . SER A 1 204 ? -6.129 29.656 2.385 1 98.38 204 SER A N 1
ATOM 1562 C CA . SER A 1 204 ? -7.457 29.109 2.635 1 98.38 204 SER A CA 1
ATOM 1563 C C . SER A 1 204 ? -7.551 27.656 2.148 1 98.38 204 SER A C 1
ATOM 1565 O O . SER A 1 204 ? -6.727 27.219 1.351 1 98.38 204 SER A O 1
ATOM 1567 N N . MET A 1 205 ? -8.539 27 2.707 1 98.62 205 MET A N 1
ATOM 1568 C CA . MET A 1 205 ? -8.797 25.609 2.357 1 98.62 205 MET A CA 1
ATOM 1569 C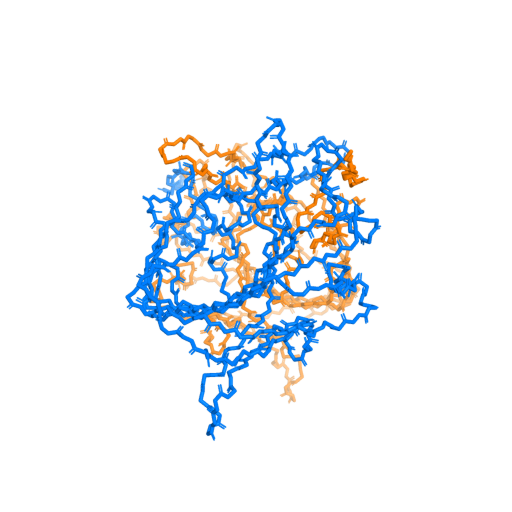 C . MET A 1 205 ? -10.227 25.422 1.867 1 98.62 205 MET A C 1
ATOM 1571 O O . MET A 1 205 ? -11.133 26.125 2.312 1 98.62 205 MET A O 1
ATOM 1575 N N . ASP A 1 206 ? -10.352 24.484 0.957 1 98.19 206 ASP A N 1
ATOM 1576 C CA . ASP A 1 206 ? -11.648 23.969 0.527 1 98.19 206 ASP A CA 1
ATOM 1577 C C . ASP A 1 206 ? -11.68 22.453 0.587 1 98.19 206 ASP A C 1
ATOM 1579 O O . ASP A 1 206 ? -10.766 21.781 0.099 1 98.19 206 ASP A O 1
ATOM 1583 N N . PHE A 1 207 ? -12.742 21.906 1.245 1 98.06 207 PHE A N 1
ATOM 1584 C CA . PHE A 1 207 ? -12.891 20.469 1.379 1 98.06 207 PHE A CA 1
ATOM 1585 C C . PHE A 1 207 ? -14.195 20 0.743 1 98.06 207 PHE A C 1
ATOM 1587 O O . PHE A 1 207 ? -15.219 20.672 0.849 1 98.06 207 PHE A O 1
ATOM 1594 N N . LEU A 1 208 ? -14.125 18.891 0.055 1 95.19 208 LEU A N 1
ATOM 1595 C CA . LEU A 1 208 ? -15.344 18.203 -0.328 1 95.19 208 LEU A CA 1
ATOM 1596 C C . LEU A 1 208 ? -15.969 17.5 0.874 1 95.19 208 LEU A C 1
ATOM 1598 O O . LEU A 1 208 ? -15.344 16.625 1.482 1 95.19 208 LEU A O 1
ATOM 1602 N N . GLN A 1 209 ? -17.188 17.875 1.218 1 93.12 209 GLN A N 1
ATOM 1603 C CA . GLN A 1 209 ? -17.844 17.312 2.402 1 93.12 209 GLN A CA 1
ATOM 1604 C C . GLN A 1 209 ? -18.859 16.25 2.025 1 93.12 209 GLN A C 1
ATOM 1606 O O . GLN A 1 209 ? -19.297 16.188 0.875 1 93.12 209 GLN A O 1
ATOM 1611 N N . GLY A 1 210 ? -19.125 15.344 2.959 1 91.81 210 GLY A N 1
ATOM 1612 C CA . GLY A 1 210 ? -20.172 14.352 2.787 1 91.81 210 GLY A CA 1
ATOM 1613 C C . GLY A 1 210 ? -19.672 13.047 2.197 1 91.81 210 GLY A C 1
ATOM 1614 O O . GLY A 1 210 ? -20.469 12.172 1.851 1 91.81 210 GLY A O 1
ATOM 1615 N N . SER A 1 211 ? -18.391 12.93 2.098 1 90.81 211 SER A N 1
ATOM 1616 C CA . SER A 1 211 ? -17.844 11.688 1.573 1 90.81 211 SER A CA 1
ATOM 1617 C C . SER A 1 211 ? -17.969 10.555 2.59 1 90.81 211 SER A C 1
ATOM 1619 O O . SER A 1 211 ? -17.703 10.75 3.777 1 90.81 211 SER A O 1
ATOM 1621 N N . ALA A 1 212 ? -18.328 9.359 2.127 1 88.25 212 ALA A N 1
ATOM 1622 C CA . ALA A 1 212 ? -18.406 8.18 2.984 1 88.25 212 ALA A CA 1
ATOM 1623 C C . ALA A 1 212 ? -17.031 7.707 3.4 1 88.25 212 ALA A C 1
ATOM 1625 O O . ALA A 1 212 ? -16.859 7.074 4.445 1 88.25 212 ALA A O 1
ATOM 1626 N N . LEU A 1 213 ? -16.016 8.031 2.689 1 88.44 213 LEU A N 1
ATOM 1627 C CA . LEU A 1 213 ? -14.672 7.5 2.889 1 88.44 213 LEU A CA 1
ATOM 1628 C C . LEU A 1 213 ? -13.773 8.539 3.551 1 88.44 213 LEU A C 1
ATOM 1630 O O . LEU A 1 213 ? -12.758 8.188 4.16 1 88.44 213 LEU A O 1
ATOM 1634 N N . ASP A 1 214 ? -14.141 9.789 3.436 1 93.12 214 ASP A N 1
ATOM 1635 C CA . ASP A 1 214 ? -13.211 10.844 3.826 1 93.12 214 ASP A CA 1
ATOM 1636 C C . ASP A 1 214 ? -13.812 11.727 4.914 1 93.12 214 ASP A C 1
ATOM 1638 O O . ASP A 1 214 ? -13.859 12.953 4.77 1 93.12 214 ASP A O 1
ATOM 1642 N N . ALA A 1 215 ? -14.102 11.141 6.023 1 93.25 215 ALA A N 1
ATOM 1643 C CA . ALA A 1 215 ? -14.688 11.859 7.156 1 93.25 215 ALA A CA 1
ATOM 1644 C C . ALA A 1 215 ? -13.742 12.961 7.648 1 93.25 215 ALA A C 1
ATOM 1646 O O . ALA A 1 215 ? -14.188 13.969 8.188 1 93.25 215 ALA A O 1
ATOM 1647 N N . TRP A 1 216 ? -12.484 12.742 7.445 1 95.5 216 TRP A N 1
ATOM 1648 C CA . TRP A 1 216 ? -11.484 13.719 7.855 1 95.5 216 TRP A CA 1
ATOM 1649 C C . TRP A 1 216 ? -11.703 15.055 7.145 1 95.5 216 TRP A C 1
ATOM 1651 O O . TRP A 1 216 ? -11.227 16.094 7.602 1 95.5 216 TRP A O 1
ATOM 1661 N N . ALA A 1 217 ? -12.375 15.062 6.02 1 96.44 217 ALA A N 1
ATOM 1662 C CA . ALA A 1 217 ? -12.594 16.266 5.215 1 96.44 217 ALA A CA 1
ATOM 1663 C C . ALA A 1 217 ? -13.891 16.969 5.617 1 96.44 217 ALA A C 1
ATOM 1665 O O . ALA A 1 217 ? -14.195 18.047 5.121 1 96.44 217 ALA A O 1
ATOM 1666 N N . ASP A 1 218 ? -14.688 16.344 6.465 1 95.62 218 ASP A N 1
ATOM 1667 C CA . ASP A 1 218 ? -15.953 16.922 6.91 1 95.62 218 ASP A CA 1
ATOM 1668 C C . ASP A 1 218 ? -15.734 17.891 8.062 1 95.62 218 ASP A C 1
ATOM 1670 O O . ASP A 1 218 ? -16.125 17.609 9.203 1 95.62 218 ASP A O 1
ATOM 1674 N N . ILE A 1 219 ? -15.227 19.047 7.742 1 95.62 219 ILE A N 1
ATOM 1675 C CA . ILE A 1 219 ? -14.883 19.984 8.812 1 95.62 219 ILE A CA 1
ATOM 1676 C C . ILE A 1 219 ? -15.297 21.391 8.422 1 95.62 219 ILE A C 1
ATOM 1678 O O . ILE A 1 219 ? -15.297 21.734 7.238 1 95.62 219 ILE A O 1
ATOM 1682 N N . ASP A 1 220 ? -15.656 22.141 9.422 1 97.25 220 ASP A N 1
ATOM 1683 C CA . ASP A 1 220 ? -15.898 23.578 9.312 1 97.25 220 ASP A CA 1
ATOM 1684 C C . ASP A 1 220 ? -14.773 24.375 9.969 1 97.25 220 ASP A C 1
ATOM 1686 O O . ASP A 1 220 ? -14.492 24.203 11.156 1 97.25 220 ASP A O 1
ATOM 1690 N N . ILE A 1 221 ? -14.25 25.234 9.219 1 98.31 221 ILE A N 1
ATOM 1691 C CA . ILE A 1 221 ? -13.133 26.031 9.719 1 98.31 221 ILE A CA 1
ATOM 1692 C C . ILE A 1 221 ? -13.664 27.25 10.469 1 98.31 221 ILE A C 1
ATOM 1694 O O . ILE A 1 221 ? -14.508 27.984 9.953 1 98.31 221 ILE A O 1
ATOM 1698 N N . ILE A 1 222 ? -13.133 27.438 11.664 1 98.38 222 ILE A N 1
ATOM 1699 C CA . ILE A 1 222 ? -13.516 28.594 12.484 1 98.38 222 ILE A CA 1
ATOM 1700 C C . ILE A 1 222 ? -12.688 29.812 12.086 1 98.38 222 ILE A C 1
ATOM 1702 O O . ILE A 1 222 ? -13.227 30.906 11.93 1 98.38 222 ILE A O 1
ATOM 1706 N N . LYS A 1 223 ? -11.43 29.641 12.008 1 98.19 223 LYS A N 1
ATOM 1707 C CA . LYS A 1 223 ? -10.508 30.719 11.656 1 98.19 223 LYS A CA 1
ATOM 1708 C C . LYS A 1 223 ? -9.18 30.156 11.148 1 98.19 223 LYS A C 1
ATOM 1710 O O . LYS A 1 223 ? -8.734 29.094 11.586 1 98.19 223 LYS A O 1
ATOM 1715 N N . TYR A 1 224 ? -8.609 30.891 10.312 1 98.44 224 TYR A N 1
ATOM 1716 C CA . TYR A 1 224 ? -7.27 30.578 9.836 1 98.44 224 TYR A CA 1
ATOM 1717 C C . TYR A 1 224 ? -6.199 31.156 10.75 1 98.44 224 TYR A C 1
ATOM 1719 O O . TYR A 1 224 ? -6.336 32.281 11.234 1 98.44 224 TYR A O 1
ATOM 1727 N N . GLU A 1 225 ? -5.113 30.344 11.008 1 97.12 225 GLU A N 1
ATOM 1728 C CA . GLU A 1 225 ? -4.059 30.766 11.93 1 97.12 225 GLU A CA 1
ATOM 1729 C C . GLU A 1 225 ? -2.803 31.188 11.172 1 97.12 225 GLU A C 1
ATOM 1731 O O . GLU A 1 225 ? -2.016 32 11.656 1 97.12 225 GLU A O 1
ATOM 1736 N N . GLY A 1 226 ? -2.535 30.594 10 1 95.25 226 GLY A N 1
ATOM 1737 C CA . GLY A 1 226 ? -1.347 30.922 9.227 1 95.25 226 GLY A CA 1
ATOM 1738 C C . GLY A 1 226 ? -1.205 30.078 7.977 1 95.25 226 GLY A C 1
ATOM 1739 O O . GLY A 1 226 ? -1.888 29.062 7.824 1 95.25 226 GLY A O 1
ATOM 1740 N N .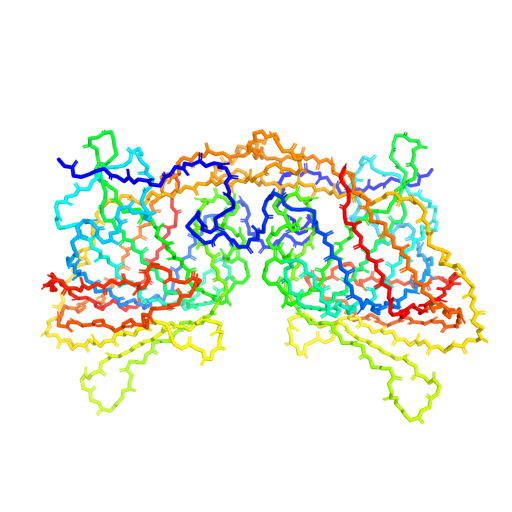 ALA A 1 227 ? -0.338 30.594 7.094 1 97.62 227 ALA A N 1
ATOM 1741 C CA . ALA A 1 227 ? -0.029 29.875 5.859 1 97.62 227 ALA A CA 1
ATOM 1742 C C . ALA A 1 227 ? 1.411 30.141 5.422 1 97.62 227 ALA A C 1
ATOM 1744 O O . ALA A 1 227 ? 1.91 31.25 5.531 1 97.62 227 ALA A O 1
ATOM 1745 N N . ILE A 1 228 ? 1.991 29.078 4.938 1 97.38 228 ILE A N 1
ATOM 1746 C CA . ILE A 1 228 ? 3.381 29.219 4.512 1 97.38 228 ILE A CA 1
ATOM 1747 C C . ILE A 1 228 ? 3.59 28.453 3.201 1 97.38 228 ILE A C 1
ATOM 1749 O O . ILE A 1 228 ? 2.842 27.531 2.885 1 97.38 228 ILE A O 1
ATOM 1753 N N . LEU A 1 229 ? 4.562 28.891 2.436 1 97.06 229 LEU A N 1
ATOM 1754 C CA . LEU A 1 229 ? 5.121 28.203 1.275 1 97.06 229 LEU A CA 1
ATOM 1755 C C . LEU A 1 229 ? 6.641 28.125 1.368 1 97.06 229 LEU A C 1
ATOM 1757 O O . LEU A 1 229 ? 7.309 29.141 1.543 1 97.06 229 LEU A O 1
ATOM 1761 N N . ALA A 1 230 ? 7.172 26.953 1.326 1 97.5 230 ALA A N 1
ATOM 1762 C CA . ALA A 1 230 ? 8.617 26.75 1.319 1 97.5 230 ALA A CA 1
ATOM 1763 C C . ALA A 1 230 ? 9.07 26.062 0.031 1 97.5 230 ALA A C 1
ATOM 1765 O O . ALA A 1 230 ? 8.383 25.172 -0.483 1 97.5 230 ALA A O 1
ATOM 1766 N N . ARG A 1 231 ? 10.242 26.531 -0.498 1 96.75 231 ARG A N 1
ATOM 1767 C CA . ARG A 1 231 ? 10.766 25.969 -1.735 1 96.75 231 ARG A CA 1
ATOM 1768 C C . ARG A 1 231 ? 12.234 25.578 -1.583 1 96.75 231 ARG A C 1
ATOM 1770 O O . ARG A 1 231 ? 12.953 26.172 -0.778 1 96.75 231 ARG A O 1
ATOM 1777 N N . HIS A 1 232 ? 12.602 24.547 -2.367 1 97.56 232 HIS A N 1
ATOM 1778 C CA . HIS A 1 232 ? 13.961 24.016 -2.383 1 97.56 232 HIS A CA 1
ATOM 1779 C C . HIS A 1 232 ? 14.367 23.5 -1.009 1 97.56 232 HIS A C 1
ATOM 1781 O O . HIS A 1 232 ? 15.516 23.656 -0.589 1 97.56 232 HIS A O 1
ATOM 1787 N N . ALA A 1 233 ? 13.453 22.891 -0.317 1 97.44 233 ALA A N 1
ATOM 1788 C CA . ALA A 1 233 ? 13.703 22.422 1.044 1 97.44 233 ALA A CA 1
ATOM 1789 C C . ALA A 1 233 ? 14.352 21.047 1.037 1 97.44 233 ALA A C 1
ATOM 1791 O O . ALA A 1 233 ? 14.352 20.359 0.015 1 97.44 233 ALA A O 1
ATOM 1792 N N . THR A 1 234 ? 15.008 20.75 2.117 1 97.31 234 THR A N 1
ATOM 1793 C CA . THR A 1 234 ? 15.484 19.422 2.428 1 97.31 234 THR A CA 1
ATOM 1794 C C . THR A 1 234 ? 14.805 18.875 3.682 1 97.31 234 THR A C 1
ATOM 1796 O O . THR A 1 234 ? 14.391 19.641 4.551 1 97.31 234 THR A O 1
ATOM 1799 N N . ALA A 1 235 ? 14.664 17.562 3.703 1 96.69 235 ALA A N 1
ATOM 1800 C CA . ALA A 1 235 ? 14.047 16.938 4.875 1 96.69 235 ALA A CA 1
ATOM 1801 C C . ALA A 1 235 ? 14.617 15.547 5.129 1 96.69 235 ALA A C 1
ATOM 1803 O O . ALA A 1 235 ? 15.078 14.883 4.195 1 96.69 235 ALA A O 1
ATOM 1804 N N . THR A 1 236 ? 14.617 15.141 6.371 1 95.75 236 THR A N 1
ATOM 1805 C CA . THR A 1 236 ? 15.008 13.789 6.773 1 95.75 236 THR A CA 1
ATOM 1806 C C . THR A 1 236 ? 14.078 13.266 7.863 1 95.75 236 THR A C 1
ATOM 1808 O O . THR A 1 236 ? 13.75 13.984 8.805 1 95.75 236 THR A O 1
ATOM 1811 N N . LEU A 1 237 ? 13.695 12 7.676 1 94.25 237 LEU A N 1
ATOM 1812 C CA . LEU A 1 237 ? 12.82 11.367 8.656 1 94.25 237 LEU A CA 1
ATOM 1813 C C . LEU A 1 237 ? 13.641 10.742 9.781 1 94.25 237 LEU A C 1
ATOM 1815 O O . LEU A 1 237 ? 14.664 10.102 9.539 1 94.25 237 LEU A O 1
ATOM 1819 N N . ARG A 1 238 ? 13.172 10.945 11.039 1 88 238 ARG A N 1
ATOM 1820 C CA . ARG A 1 238 ? 13.836 10.391 12.219 1 88 238 ARG A CA 1
ATOM 1821 C C . ARG A 1 238 ? 12.82 9.734 13.156 1 88 238 ARG A C 1
ATOM 1823 O O . ARG A 1 238 ? 11.727 10.258 13.352 1 88 238 ARG A O 1
ATOM 1830 N N . VAL A 1 239 ? 13.125 8.57 13.609 1 83.94 239 VAL A N 1
ATOM 1831 C CA . VAL A 1 239 ? 12.242 7.887 14.555 1 83.94 239 VAL A CA 1
ATOM 1832 C C . VAL A 1 239 ? 12.836 7.969 15.961 1 83.94 239 VAL A C 1
ATOM 1834 O O . VAL A 1 239 ? 14.055 8.039 16.125 1 83.94 239 VAL A O 1
ATOM 1837 N N . MET B 1 1 ? -10.453 19.672 28.875 1 82.44 1 MET B N 1
ATOM 1838 C CA . MET B 1 1 ? -9.984 19.453 27.516 1 82.44 1 MET B CA 1
ATOM 1839 C C . MET B 1 1 ? -10.688 18.266 26.875 1 82.44 1 MET B C 1
ATOM 1841 O O . MET B 1 1 ? -10.758 17.188 27.469 1 82.44 1 MET B O 1
ATOM 1845 N N . PRO B 1 2 ? -11.297 18.578 25.688 1 92.12 2 PRO B N 1
ATOM 1846 C CA . PRO B 1 2 ? -11.953 17.438 25.062 1 92.12 2 PRO B CA 1
ATOM 1847 C C . PRO B 1 2 ? -10.992 16.266 24.812 1 92.12 2 PRO B C 1
ATOM 1849 O O . PRO B 1 2 ? -9.781 16.469 24.766 1 92.12 2 PRO B O 1
ATOM 1852 N N . GLN B 1 3 ? -11.531 15.078 24.891 1 94.31 3 GLN B N 1
ATOM 1853 C CA . GLN B 1 3 ? -10.797 13.852 24.578 1 94.31 3 GLN B CA 1
ATOM 1854 C C . GLN B 1 3 ? -11.273 13.25 23.266 1 94.31 3 GLN B C 1
ATOM 1856 O O . GLN B 1 3 ? -12.453 13.359 22.922 1 94.31 3 GLN B O 1
ATOM 1861 N N . GLY B 1 4 ? -10.281 12.695 22.594 1 96.62 4 GLY B N 1
ATOM 1862 C CA . GLY B 1 4 ? -10.719 11.891 21.469 1 96.62 4 GLY B CA 1
ATOM 1863 C C . GLY B 1 4 ? -11.703 10.805 21.844 1 96.62 4 GLY B C 1
ATOM 1864 O O . GLY B 1 4 ? -11.758 10.391 23.016 1 96.62 4 GLY B O 1
ATOM 1865 N N . SER B 1 5 ? -12.5 10.297 20.828 1 95.31 5 SER B N 1
ATOM 1866 C CA . SER B 1 5 ? -13.516 9.297 21.156 1 95.31 5 SER B CA 1
ATOM 1867 C C . SER B 1 5 ? -13.359 8.055 20.281 1 95.31 5 SER B C 1
ATOM 1869 O O . SER B 1 5 ? -14.188 7.141 20.344 1 95.31 5 SER B O 1
ATOM 1871 N N . LEU B 1 6 ? -12.305 8.094 19.469 1 93.62 6 LEU B N 1
ATOM 1872 C CA . LEU B 1 6 ? -12.047 6.926 18.641 1 93.62 6 LEU B CA 1
ATOM 1873 C C . LEU B 1 6 ? -11.492 5.773 19.469 1 93.62 6 LEU B C 1
ATOM 1875 O O . LEU B 1 6 ? -10.383 5.867 20 1 93.62 6 LEU B O 1
ATOM 1879 N N . THR B 1 7 ? -12.258 4.684 19.547 1 89.62 7 THR B N 1
ATOM 1880 C CA . THR B 1 7 ? -11.797 3.492 20.25 1 89.62 7 THR B CA 1
ATOM 1881 C C . THR B 1 7 ? -10.945 2.619 19.344 1 89.62 7 THR B C 1
ATOM 1883 O O . THR B 1 7 ? -11.336 2.338 18.203 1 89.62 7 THR B O 1
ATOM 1886 N N . LEU B 1 8 ? -9.828 2.254 19.875 1 84.94 8 LEU B N 1
ATOM 1887 C CA . LEU B 1 8 ? -8.891 1.476 19.078 1 84.94 8 LEU B CA 1
ATOM 1888 C C . LEU B 1 8 ? -9.227 -0.009 19.125 1 84.94 8 LEU B C 1
ATOM 1890 O O . LEU B 1 8 ? -9.133 -0.637 20.188 1 84.94 8 LEU B O 1
ATOM 1894 N N . THR B 1 9 ? -9.766 -0.557 18.078 1 82.5 9 THR B N 1
ATOM 1895 C CA . THR B 1 9 ? -10.203 -1.949 18.031 1 82.5 9 THR B CA 1
ATOM 1896 C C . THR B 1 9 ? -9.219 -2.791 17.219 1 82.5 9 THR B C 1
ATOM 1898 O O . THR B 1 9 ? -9.492 -3.953 16.906 1 82.5 9 THR B O 1
ATOM 1901 N N . GLY B 1 10 ? -8.141 -2.168 16.828 1 86.38 10 GLY B N 1
ATOM 1902 C CA . GLY B 1 10 ? -7.141 -2.932 16.094 1 86.38 10 GLY B CA 1
ATOM 1903 C C . GLY B 1 10 ? -7.418 -3.006 14.609 1 86.38 10 GLY B C 1
ATOM 1904 O O . GLY B 1 10 ? -7.012 -3.961 13.945 1 86.38 10 GLY B O 1
ATOM 1905 N N . THR B 1 11 ? -8.102 -2 14.133 1 89.25 11 THR B N 1
ATOM 1906 C CA . THR B 1 11 ? -8.414 -1.976 12.711 1 89.25 11 THR B CA 1
ATOM 1907 C C . THR B 1 11 ? -7.254 -1.379 11.914 1 89.25 11 THR B C 1
ATOM 1909 O O . THR B 1 11 ? -6.363 -0.742 12.484 1 89.25 11 THR B O 1
ATOM 1912 N N . ALA B 1 12 ? -7.305 -1.67 10.609 1 91.75 12 ALA B N 1
ATOM 1913 C CA . ALA B 1 12 ? -6.266 -1.158 9.719 1 91.75 12 ALA B CA 1
ATOM 1914 C C . ALA B 1 12 ? -6.301 0.366 9.648 1 91.75 12 ALA B C 1
ATOM 1916 O O . ALA B 1 12 ? -7.355 0.977 9.844 1 91.75 12 ALA B O 1
ATOM 1917 N N . VAL B 1 13 ? -5.191 0.989 9.344 1 94.12 13 VAL B N 1
ATOM 1918 C CA . VAL B 1 13 ? -5.148 2.434 9.148 1 94.12 13 VAL B CA 1
ATOM 1919 C C . VAL B 1 13 ? -5.648 2.783 7.746 1 94.12 13 VAL B C 1
ATOM 1921 O O . VAL B 1 13 ? -5.5 1.992 6.812 1 94.12 13 VAL B O 1
ATOM 1924 N N . PRO B 1 14 ? -6.203 3.961 7.625 1 95.31 14 PRO B N 1
ATOM 1925 C CA . PRO B 1 14 ? -6.629 4.863 8.695 1 95.31 14 PRO B CA 1
ATOM 1926 C C . PRO B 1 14 ? -7.73 4.266 9.562 1 95.31 14 PRO B C 1
ATOM 1928 O O . PRO B 1 14 ? -8.695 3.693 9.047 1 95.31 14 PRO B O 1
ATOM 1931 N N . ALA B 1 15 ? -7.707 4.512 10.828 1 91.88 15 ALA B N 1
ATOM 1932 C CA . ALA B 1 15 ? -8.602 3.857 11.781 1 91.88 15 ALA B CA 1
ATOM 1933 C C . ALA B 1 15 ? -10.047 4.309 11.57 1 91.88 15 ALA B C 1
ATOM 1935 O O . ALA B 1 15 ? -10.977 3.543 11.805 1 91.88 15 ALA B O 1
ATOM 1936 N N . VAL B 1 16 ? -10.234 5.477 11.117 1 90.69 16 VAL B N 1
ATOM 1937 C CA . VAL B 1 16 ? -11.57 6.039 10.969 1 90.69 16 VAL B CA 1
ATOM 1938 C C . VAL B 1 16 ? -12.203 5.523 9.672 1 90.69 16 VAL B C 1
ATOM 1940 O O . VAL B 1 16 ? -13.43 5.496 9.547 1 90.69 16 VAL B O 1
ATOM 1943 N N . SER B 1 17 ? -11.438 5.262 8.727 1 92.06 17 SER B N 1
ATOM 1944 C CA . SER B 1 17 ? -11.844 4.691 7.445 1 92.06 17 SER B CA 1
ATOM 1945 C C . SER B 1 17 ? -10.859 3.621 6.984 1 92.06 17 SER B C 1
ATOM 1947 O O . SER B 1 17 ? -10.055 3.859 6.082 1 92.06 17 SER B O 1
ATOM 1949 N N . PRO B 1 18 ? -11.016 2.48 7.566 1 93.31 18 PRO B N 1
ATOM 1950 C CA . PRO B 1 18 ? -10.016 1.446 7.293 1 93.31 18 PRO B CA 1
ATOM 1951 C C . PRO B 1 18 ? -9.914 1.099 5.809 1 93.31 18 PRO B C 1
ATOM 1953 O O . PRO B 1 18 ? -10.93 1.046 5.113 1 93.31 18 PRO B O 1
ATOM 1956 N N . SER B 1 19 ? -8.68 0.854 5.398 1 93.88 19 SER B N 1
ATOM 1957 C CA . SER B 1 19 ? -8.398 0.624 3.984 1 93.88 19 SER B CA 1
ATOM 1958 C C . SER B 1 19 ? -8.922 -0.732 3.529 1 93.88 19 SER B C 1
ATOM 1960 O O . SER B 1 19 ? -9.023 -0.994 2.328 1 93.88 19 SER B O 1
ATOM 1962 N N . TYR B 1 20 ? -9.156 -1.624 4.434 1 95 20 TYR B N 1
ATOM 1963 C CA . TYR B 1 20 ? -9.711 -2.939 4.137 1 95 20 TYR B CA 1
ATOM 1964 C C . TYR B 1 20 ? -10.477 -3.494 5.336 1 95 20 TYR B C 1
ATOM 1966 O O . TYR B 1 20 ? -10.25 -3.072 6.473 1 95 20 TYR B O 1
ATOM 1974 N N . PRO B 1 21 ? -11.414 -4.391 5.062 1 89.5 21 PRO B N 1
ATOM 1975 C CA . PRO B 1 21 ? -12.164 -4.977 6.172 1 89.5 21 PRO B CA 1
ATOM 1976 C C . PRO B 1 21 ? -11.328 -5.926 7.023 1 89.5 21 PRO B C 1
ATOM 1978 O O . PRO B 1 21 ? -10.438 -6.605 6.504 1 89.5 21 PRO B O 1
ATOM 1981 N N . THR B 1 22 ? -11.609 -5.941 8.344 1 82.44 22 THR B N 1
ATOM 1982 C CA . THR B 1 22 ? -10.82 -6.801 9.219 1 82.44 22 THR B CA 1
ATOM 1983 C C . THR B 1 22 ? -11.703 -7.871 9.867 1 82.44 22 THR B C 1
ATOM 1985 O O . THR B 1 22 ? -11.195 -8.797 10.492 1 82.44 22 THR B O 1
ATOM 1988 N N . THR B 1 23 ? -12.93 -7.824 9.703 1 80.25 23 THR B N 1
ATOM 1989 C CA . THR B 1 23 ? -13.828 -8.75 10.383 1 80.25 23 THR B CA 1
ATOM 1990 C C . THR B 1 23 ? -14.547 -9.648 9.375 1 80.25 23 THR B C 1
ATOM 1992 O O . THR B 1 23 ? -15.32 -10.523 9.766 1 80.25 23 THR B O 1
ATOM 1995 N N . GLU B 1 24 ? -14.234 -9.469 8.188 1 81.94 24 GLU B N 1
ATOM 1996 C CA . GLU B 1 24 ? -14.938 -10.219 7.152 1 81.94 24 GLU B CA 1
ATOM 1997 C C . GLU B 1 24 ? -14 -11.156 6.406 1 81.94 24 GLU B C 1
ATOM 1999 O O . GLU B 1 24 ? -12.828 -10.828 6.191 1 81.94 24 GLU B O 1
ATOM 2004 N N . THR B 1 25 ? -14.562 -12.281 6.098 1 90.62 25 THR B N 1
ATOM 2005 C CA . THR B 1 25 ? -13.859 -13.156 5.172 1 90.62 25 THR B CA 1
ATOM 2006 C C . THR B 1 25 ? -13.781 -12.531 3.783 1 90.62 25 THR B C 1
ATOM 2008 O O . THR B 1 25 ? -14.766 -11.969 3.295 1 90.62 25 THR B O 1
ATOM 2011 N N . PHE B 1 26 ? -12.586 -12.586 3.221 1 96.12 26 PHE B N 1
ATOM 2012 C CA . PHE B 1 26 ? -12.477 -12.102 1.852 1 96.12 26 PHE B CA 1
ATOM 2013 C C . PHE B 1 26 ? -13.133 -13.062 0.873 1 96.12 26 PHE B C 1
ATOM 2015 O O . PHE B 1 26 ? -12.758 -14.242 0.812 1 96.12 26 PHE B O 1
ATOM 2022 N N . SER B 1 27 ? -14.109 -12.547 0.162 1 97.62 27 SER B N 1
ATOM 2023 C CA . SER B 1 27 ? -14.852 -13.344 -0.81 1 97.62 27 SER B CA 1
ATOM 2024 C C . SER B 1 27 ? -14.82 -12.695 -2.191 1 97.62 27 SER B C 1
ATOM 2026 O O . SER B 1 27 ? -14.789 -11.469 -2.309 1 97.62 27 SER B O 1
ATOM 2028 N N . PHE B 1 28 ? -14.852 -13.562 -3.193 1 98.25 28 PHE B N 1
ATOM 2029 C CA . PHE B 1 28 ? -14.734 -13.141 -4.586 1 98.25 28 PHE B CA 1
ATOM 2030 C C . PHE B 1 28 ? -15.773 -13.828 -5.453 1 98.25 28 PHE B C 1
ATOM 2032 O O . PHE B 1 28 ? -16.016 -15.031 -5.297 1 98.25 28 PHE B O 1
ATOM 2039 N N . THR B 1 29 ? -16.406 -13.055 -6.336 1 98.56 29 THR B N 1
ATOM 2040 C CA . THR B 1 29 ? -17.406 -13.617 -7.246 1 98.56 29 THR B CA 1
ATOM 2041 C C . THR B 1 29 ? -17.156 -13.141 -8.672 1 98.56 29 THR B C 1
ATOM 2043 O O . THR B 1 29 ? -16.484 -12.133 -8.891 1 98.56 29 THR B O 1
ATOM 2046 N N . ASP B 1 30 ? -17.719 -14.016 -9.602 1 98.56 30 ASP B N 1
ATOM 2047 C CA . ASP B 1 30 ? -17.562 -13.758 -11.031 1 98.56 30 ASP B CA 1
ATOM 2048 C C . ASP B 1 30 ? -16.078 -13.625 -11.398 1 98.56 30 ASP B C 1
ATOM 2050 O O . ASP B 1 30 ? -15.68 -12.633 -12.008 1 98.56 30 ASP B O 1
ATOM 2054 N N . VAL B 1 31 ? -15.359 -14.594 -10.914 1 98.25 31 VAL B N 1
ATOM 2055 C CA . VAL B 1 31 ? -13.914 -14.609 -11.125 1 98.25 31 VAL B CA 1
ATOM 2056 C C . VAL B 1 31 ? -13.586 -15.281 -12.461 1 98.25 31 VAL B C 1
ATOM 2058 O O . VAL B 1 31 ? -14.125 -16.344 -12.773 1 98.25 31 VAL B O 1
ATOM 2061 N N . THR B 1 32 ? -12.766 -14.648 -13.242 1 98.06 32 THR B N 1
ATOM 2062 C CA . THR B 1 32 ? -12.133 -15.266 -14.398 1 98.06 32 THR B CA 1
ATOM 2063 C C . THR B 1 32 ? -10.625 -15.414 -14.18 1 98.06 32 THR B C 1
ATOM 2065 O O . THR B 1 32 ? -9.953 -14.453 -13.805 1 98.06 32 THR B O 1
ATOM 2068 N N . LEU B 1 33 ? -10.133 -16.641 -14.383 1 97.38 33 LEU B N 1
ATOM 2069 C CA . LEU B 1 33 ? -8.695 -16.797 -14.195 1 97.38 33 LEU B CA 1
ATOM 2070 C C . LEU B 1 33 ? -8.102 -17.703 -15.281 1 97.38 33 LEU B C 1
ATOM 2072 O O . LEU B 1 33 ? -8.773 -18.609 -15.773 1 97.38 33 LEU B O 1
ATOM 2076 N N . ALA B 1 34 ? -6.926 -17.391 -15.734 1 97.69 34 ALA B N 1
ATOM 2077 C CA . ALA B 1 34 ? -6.059 -18.219 -16.578 1 97.69 34 ALA B CA 1
ATOM 2078 C C . ALA B 1 34 ? -4.762 -18.562 -15.852 1 97.69 34 ALA B C 1
ATOM 2080 O O . ALA B 1 34 ? -4.062 -17.688 -15.359 1 97.69 34 ALA B O 1
ATOM 2081 N N . ALA B 1 35 ? -4.445 -19.859 -15.797 1 97.75 35 ALA B N 1
ATOM 2082 C CA . ALA B 1 35 ? -3.227 -20.312 -15.133 1 97.75 35 ALA B CA 1
ATOM 2083 C C . ALA B 1 35 ? -2.381 -21.172 -16.062 1 97.75 35 ALA B C 1
ATOM 2085 O O . ALA B 1 35 ? -2.895 -22.078 -16.703 1 97.75 35 ALA B O 1
ATOM 2086 N N . ILE B 1 36 ? -1.138 -20.828 -16.156 1 98.5 36 ILE B N 1
ATOM 2087 C CA . ILE B 1 36 ? -0.165 -21.594 -16.938 1 98.5 36 ILE B CA 1
ATOM 2088 C C . ILE B 1 36 ? 0.9 -22.172 -16 1 98.5 36 ILE B C 1
ATOM 2090 O O . ILE B 1 36 ? 1.517 -21.438 -15.227 1 98.5 36 ILE B O 1
ATOM 2094 N N . SER B 1 37 ? 1.123 -23.469 -16.062 1 97.94 37 SER B N 1
ATOM 2095 C CA . SER B 1 37 ? 2.117 -24.156 -15.234 1 97.94 37 SER B CA 1
ATOM 2096 C C . SER B 1 37 ? 3.281 -24.656 -16.078 1 97.94 37 SER B C 1
ATOM 2098 O O . SER B 1 37 ? 3.076 -25.203 -17.172 1 97.94 37 SER B O 1
ATOM 2100 N N . TYR B 1 38 ? 4.469 -24.484 -15.57 1 98.69 38 TYR B N 1
ATOM 2101 C CA . TYR B 1 38 ? 5.668 -24.828 -16.328 1 98.69 38 TYR B CA 1
ATOM 2102 C C . TYR B 1 38 ? 6.832 -25.125 -15.383 1 98.69 38 TYR B C 1
ATOM 2104 O O . TYR B 1 38 ? 6.766 -24.828 -14.188 1 98.69 38 TYR B O 1
ATOM 2112 N N . ARG B 1 39 ? 7.852 -25.75 -15.93 1 98.69 39 ARG B N 1
ATOM 2113 C CA . ARG B 1 39 ? 9.039 -26.125 -15.172 1 98.69 39 ARG B CA 1
ATOM 2114 C C . ARG B 1 39 ? 10.219 -25.219 -15.516 1 98.69 39 ARG B C 1
ATOM 2116 O O . ARG B 1 39 ? 10.406 -24.859 -16.672 1 98.69 39 ARG B O 1
ATOM 2123 N N . VAL B 1 40 ? 10.945 -24.906 -14.492 1 98.44 40 VAL B N 1
ATOM 2124 C CA . VAL B 1 40 ? 12.188 -24.156 -14.648 1 98.44 40 VAL B CA 1
ATOM 2125 C C . VAL B 1 40 ? 13.328 -24.891 -13.938 1 98.44 40 VAL B C 1
ATOM 2127 O O . VAL B 1 40 ? 13.086 -25.828 -13.172 1 98.44 40 VAL B O 1
ATOM 2130 N N . ALA B 1 41 ? 14.562 -24.5 -14.25 1 98.12 41 ALA B N 1
ATOM 2131 C CA . ALA B 1 41 ? 15.711 -25.062 -13.531 1 98.12 41 ALA B CA 1
ATOM 2132 C C . ALA B 1 41 ? 15.836 -24.438 -12.141 1 98.12 41 ALA B C 1
ATOM 2134 O O . ALA B 1 41 ? 15.758 -23.219 -11.984 1 98.12 41 ALA B O 1
ATOM 2135 N N . ALA B 1 42 ? 16.047 -25.312 -11.172 1 97.81 42 ALA B N 1
ATOM 2136 C CA . ALA B 1 42 ? 16.141 -24.828 -9.797 1 97.81 42 ALA B CA 1
ATOM 2137 C C . ALA B 1 42 ? 17.219 -23.766 -9.664 1 97.81 42 ALA B C 1
ATOM 2139 O O . ALA B 1 42 ? 17.031 -22.766 -8.953 1 97.81 42 ALA B O 1
ATOM 2140 N N . ASP B 1 43 ? 18.281 -23.891 -10.258 1 95.44 43 ASP B N 1
ATOM 2141 C CA . ASP B 1 43 ? 19.422 -22.984 -10.086 1 95.44 43 ASP B CA 1
ATOM 2142 C C . ASP B 1 43 ? 19.078 -21.578 -10.562 1 95.44 43 ASP B C 1
ATOM 2144 O O . ASP B 1 43 ? 19.719 -20.609 -10.172 1 95.44 43 ASP B O 1
ATOM 2148 N N . GLN B 1 44 ? 18.031 -21.469 -11.391 1 94.62 44 GLN B N 1
ATOM 2149 C CA . GLN B 1 44 ? 17.656 -20.172 -11.906 1 94.62 44 GLN B CA 1
ATOM 2150 C C . GLN B 1 44 ? 16.844 -19.375 -10.883 1 94.62 44 GLN B C 1
ATOM 2152 O O . GLN B 1 44 ? 16.703 -18.156 -10.992 1 94.62 44 GLN B O 1
ATOM 2157 N N . ILE B 1 45 ? 16.281 -20.125 -9.883 1 97 45 ILE B N 1
ATOM 2158 C CA . ILE B 1 45 ? 15.32 -19.375 -9.078 1 97 45 ILE B CA 1
ATOM 2159 C C . ILE B 1 45 ? 15.648 -19.562 -7.598 1 97 45 ILE B C 1
ATOM 2161 O O . ILE B 1 45 ? 14.961 -19.016 -6.734 1 97 45 ILE B O 1
ATOM 2165 N N . THR B 1 46 ? 16.719 -20.266 -7.234 1 97.38 46 THR B N 1
ATOM 2166 C CA . THR B 1 46 ? 17.062 -20.5 -5.836 1 97.38 46 THR B CA 1
ATOM 2167 C C . THR B 1 46 ? 17.234 -19.188 -5.094 1 97.38 46 THR B C 1
ATOM 2169 O O . THR B 1 46 ? 16.922 -19.078 -3.908 1 97.38 46 THR B O 1
ATOM 2172 N N . HIS B 1 47 ? 17.734 -18.141 -5.781 1 95.5 47 HIS B N 1
ATOM 2173 C CA . HIS B 1 47 ? 18 -16.859 -5.148 1 95.5 47 HIS B CA 1
ATOM 2174 C C . HIS B 1 47 ? 16.703 -16.141 -4.809 1 95.5 47 HIS B C 1
ATOM 2176 O O . HIS B 1 47 ? 16.703 -15.156 -4.059 1 95.5 47 HIS B O 1
ATOM 2182 N N . LEU B 1 48 ? 15.57 -16.609 -5.312 1 96.88 48 LEU B N 1
ATOM 2183 C CA . LEU B 1 48 ? 14.266 -16.016 -5.047 1 96.88 48 LEU B CA 1
ATOM 2184 C C . LEU B 1 48 ? 13.57 -16.719 -3.889 1 96.88 48 LEU B C 1
ATOM 2186 O O . LEU B 1 48 ? 12.531 -16.25 -3.406 1 96.88 48 LEU B O 1
ATOM 2190 N N . ILE B 1 49 ? 14.125 -17.812 -3.438 1 97.81 49 ILE B N 1
ATOM 2191 C CA . ILE B 1 49 ? 13.453 -18.719 -2.5 1 97.81 49 ILE B CA 1
ATOM 2192 C C . ILE B 1 49 ? 14.18 -18.688 -1.156 1 97.81 49 ILE B C 1
ATOM 2194 O O . ILE B 1 49 ? 15.398 -18.844 -1.1 1 97.81 49 ILE B O 1
ATOM 2198 N N . PRO B 1 50 ? 13.367 -18.484 -0.043 1 97.31 50 PRO B N 1
ATOM 2199 C CA . PRO B 1 50 ? 13.992 -18.531 1.28 1 97.31 50 PRO B CA 1
ATOM 2200 C C . PRO B 1 50 ? 14.789 -19.828 1.509 1 97.31 50 PRO B C 1
ATOM 2202 O O . PRO B 1 50 ? 14.375 -20.891 1.069 1 97.31 50 PRO B O 1
ATOM 2205 N N . ASP B 1 51 ? 15.844 -19.75 2.254 1 96.62 51 ASP B N 1
ATOM 2206 C CA . ASP B 1 51 ? 16.766 -20.859 2.445 1 96.62 51 ASP B CA 1
ATOM 2207 C C . ASP B 1 51 ? 16.141 -21.953 3.301 1 96.62 51 ASP B C 1
ATOM 2209 O O . ASP B 1 51 ? 16.625 -23.094 3.322 1 96.62 51 ASP B O 1
ATOM 2213 N N . ALA B 1 52 ? 15.031 -21.703 3.92 1 96.25 52 ALA B N 1
ATOM 2214 C CA . ALA B 1 52 ? 14.328 -22.703 4.727 1 96.25 52 ALA B CA 1
ATOM 2215 C C . ALA B 1 52 ? 13.492 -23.625 3.85 1 96.25 52 ALA B C 1
ATOM 2217 O O . ALA B 1 52 ? 13.016 -24.672 4.312 1 96.25 52 ALA B O 1
ATOM 2218 N N . LEU B 1 53 ? 13.406 -23.281 2.566 1 98.12 53 LEU B N 1
ATOM 2219 C CA . LEU B 1 53 ? 12.516 -24.016 1.67 1 98.12 53 LEU B CA 1
ATOM 2220 C C . LEU B 1 53 ? 13.312 -24.875 0.689 1 98.12 53 LEU B C 1
ATOM 2222 O O . LEU B 1 53 ? 14.375 -24.453 0.213 1 98.12 53 LEU B O 1
ATOM 2226 N N . GLU B 1 54 ? 12.727 -25.984 0.327 1 98.38 54 GLU B N 1
ATOM 2227 C CA . GLU B 1 54 ? 13.352 -26.906 -0.61 1 98.38 54 GLU B CA 1
ATOM 2228 C C . GLU B 1 54 ? 12.656 -26.875 -1.965 1 98.38 54 GLU B C 1
ATOM 2230 O O . GLU B 1 54 ? 11.461 -26.578 -2.047 1 98.38 54 GLU B O 1
ATOM 2235 N N . LEU B 1 55 ? 13.43 -27.203 -2.969 1 98.44 55 LEU B N 1
ATOM 2236 C CA . LEU B 1 55 ? 12.914 -27.234 -4.332 1 98.44 55 LEU B CA 1
ATOM 2237 C C . LEU B 1 55 ? 13.188 -28.578 -4.984 1 98.44 55 LEU B C 1
ATOM 2239 O O . LEU B 1 55 ? 14.148 -29.266 -4.633 1 98.44 55 LEU B O 1
ATOM 2243 N N . GLU B 1 56 ? 12.375 -28.922 -5.953 1 98.06 56 GLU B N 1
ATOM 2244 C CA . GLU B 1 56 ? 12.758 -29.953 -6.918 1 98.06 56 GLU B CA 1
ATOM 2245 C C . GLU B 1 56 ? 13.828 -29.438 -7.879 1 98.06 56 GLU B C 1
ATOM 2247 O O . GLU B 1 56 ? 14.078 -28.234 -7.949 1 98.06 56 GLU B O 1
ATOM 2252 N N . ASP B 1 57 ? 14.438 -30.375 -8.578 1 98.12 57 ASP B N 1
ATOM 2253 C CA . ASP B 1 57 ? 15.445 -29.984 -9.555 1 98.12 57 ASP B CA 1
ATOM 2254 C C . ASP B 1 57 ? 14.844 -29.094 -10.648 1 98.12 57 ASP B C 1
ATOM 2256 O O . ASP B 1 57 ? 15.484 -28.156 -11.125 1 98.12 57 ASP B O 1
ATOM 2260 N N . GLU B 1 58 ? 13.688 -29.453 -11.031 1 98.44 58 GLU B N 1
ATOM 2261 C CA . GLU B 1 58 ? 12.867 -28.656 -11.938 1 98.44 58 GLU B CA 1
ATOM 2262 C C . GLU B 1 58 ? 11.555 -28.25 -11.273 1 98.44 58 GLU B C 1
ATOM 2264 O O . GLU B 1 58 ? 10.508 -28.859 -11.539 1 98.44 58 GLU B O 1
ATOM 2269 N N . PRO B 1 59 ? 11.617 -27.219 -10.445 1 98.38 59 PRO B N 1
ATOM 2270 C CA . PRO B 1 59 ? 10.414 -26.844 -9.703 1 98.38 59 PRO B CA 1
ATOM 2271 C C . PRO B 1 59 ? 9.273 -26.391 -10.617 1 98.38 59 PRO B C 1
ATOM 2273 O O . PRO B 1 59 ? 9.523 -25.828 -11.688 1 98.38 59 PRO B O 1
ATOM 2276 N N . LEU B 1 60 ? 8.078 -26.672 -10.164 1 97.94 60 LEU B N 1
ATOM 2277 C CA . LEU B 1 60 ? 6.867 -26.234 -10.859 1 97.94 60 LEU B CA 1
ATOM 2278 C C . LEU B 1 60 ? 6.543 -24.781 -10.539 1 97.94 60 LEU B C 1
ATOM 2280 O O . LEU B 1 60 ? 6.43 -24.406 -9.367 1 97.94 60 LEU B O 1
ATOM 2284 N N . VAL B 1 61 ? 6.457 -23.984 -11.578 1 98.5 61 VAL B N 1
ATOM 2285 C CA . VAL B 1 61 ? 6.043 -22.594 -11.453 1 98.5 61 VAL B CA 1
ATOM 2286 C C . VAL B 1 61 ? 4.66 -22.406 -12.078 1 98.5 61 VAL B C 1
ATOM 2288 O O . VAL B 1 61 ? 4.348 -23.016 -13.102 1 98.5 61 VAL B O 1
ATOM 2291 N N . THR B 1 62 ? 3.816 -21.594 -11.445 1 98.12 62 THR B N 1
ATOM 2292 C CA . THR B 1 62 ? 2.498 -21.281 -11.984 1 98.12 62 THR B CA 1
ATOM 2293 C C . THR B 1 62 ? 2.291 -19.766 -12.055 1 98.12 62 THR B C 1
ATOM 2295 O O . THR B 1 62 ? 2.523 -19.062 -11.078 1 98.12 62 THR B O 1
ATOM 2298 N N . SER B 1 63 ? 1.946 -19.312 -13.242 1 98.62 63 SER B N 1
ATOM 2299 C CA . SER B 1 63 ? 1.509 -17.938 -13.453 1 98.62 63 SER B CA 1
ATOM 2300 C C . SER B 1 63 ? -0.001 -17.859 -13.648 1 98.62 63 SER B C 1
ATOM 2302 O O . SER B 1 63 ? -0.552 -18.531 -14.523 1 98.62 63 SER B O 1
ATOM 2304 N N . THR B 1 64 ? -0.592 -17.031 -12.836 1 98.25 64 THR B N 1
ATOM 2305 C CA . THR B 1 64 ? -2.045 -16.922 -12.891 1 98.25 64 THR B CA 1
ATOM 2306 C C . THR B 1 64 ? -2.465 -15.477 -13.133 1 98.25 64 THR B C 1
ATOM 2308 O O . THR B 1 64 ? -1.971 -14.562 -12.477 1 98.25 64 THR B O 1
ATOM 2311 N N . PHE B 1 65 ? -3.32 -15.32 -14.117 1 98.62 65 PHE B N 1
ATOM 2312 C CA . PHE B 1 65 ? -3.98 -14.055 -14.406 1 98.62 65 PHE B CA 1
ATOM 2313 C C . PHE B 1 65 ? -5.449 -14.094 -14 1 98.62 65 PHE B C 1
ATOM 2315 O O . PHE B 1 65 ? -6.188 -14.992 -14.422 1 98.62 65 PHE B O 1
ATOM 2322 N N . VAL B 1 66 ? -5.828 -13.102 -13.211 1 98.44 66 VAL B N 1
ATOM 2323 C CA . VAL B 1 66 ? -7.164 -13.211 -12.625 1 98.44 66 VAL B CA 1
ATOM 2324 C C . VAL B 1 66 ? -7.891 -11.875 -12.766 1 98.44 66 VAL B C 1
ATOM 2326 O O . VAL B 1 66 ? -7.289 -10.812 -12.586 1 98.44 66 VAL B O 1
ATOM 2329 N N . GLU B 1 67 ? -9.141 -11.914 -13.055 1 98.31 67 GLU B N 1
ATOM 2330 C CA . GLU B 1 67 ? -10.094 -10.82 -12.922 1 98.31 67 GLU B CA 1
ATOM 2331 C C . GLU B 1 67 ? -11.164 -11.133 -11.883 1 98.31 67 GLU B C 1
ATOM 2333 O O . GLU B 1 67 ? -11.906 -12.109 -12.031 1 98.31 67 GLU B O 1
ATOM 2338 N N . TYR B 1 68 ? -11.164 -10.352 -10.891 1 98.56 68 TYR B N 1
ATOM 2339 C CA . TYR B 1 68 ? -12.242 -10.438 -9.914 1 98.56 68 TYR B CA 1
ATOM 2340 C C . TYR B 1 68 ? -13.383 -9.5 -10.273 1 98.56 68 TYR B C 1
ATOM 2342 O O . TYR B 1 68 ? -13.273 -8.289 -10.109 1 98.56 68 TYR B O 1
ATOM 2350 N N . GLY B 1 69 ? -14.508 -10.117 -10.664 1 98.5 69 GLY B N 1
ATOM 2351 C CA . GLY B 1 69 ? -15.664 -9.297 -10.977 1 98.5 69 GLY B CA 1
ATOM 2352 C C . GLY B 1 69 ? -16.172 -8.484 -9.797 1 98.5 69 GLY B C 1
ATOM 2353 O O . GLY B 1 69 ? -16.484 -7.305 -9.938 1 98.5 69 GLY B O 1
ATOM 2354 N N . MET B 1 70 ? -16.297 -9.148 -8.664 1 98.44 70 MET B N 1
ATOM 2355 C CA . MET B 1 70 ? -16.625 -8.484 -7.406 1 98.44 70 MET B CA 1
ATOM 2356 C C . MET B 1 70 ? -15.938 -9.164 -6.23 1 98.44 70 MET B C 1
ATOM 2358 O O . MET B 1 70 ? -15.594 -10.352 -6.309 1 98.44 70 MET B O 1
ATOM 2362 N N . SER B 1 71 ? -15.648 -8.43 -5.164 1 98 71 SER B N 1
ATOM 2363 C CA . SER B 1 71 ? -15.078 -8.953 -3.932 1 98 71 SER B CA 1
ATOM 2364 C C . SER B 1 71 ? -15.383 -8.047 -2.744 1 98 71 SER B C 1
ATOM 2366 O O . SER B 1 71 ? -15.984 -6.984 -2.908 1 98 71 SER B O 1
ATOM 2368 N N . THR B 1 72 ? -14.953 -8.438 -1.552 1 96.94 72 THR B N 1
ATOM 2369 C CA . THR B 1 72 ? -15.117 -7.656 -0.332 1 96.94 72 THR B CA 1
ATOM 2370 C C . THR B 1 72 ? -14.32 -6.359 -0.411 1 96.94 72 THR B C 1
ATOM 2372 O O . THR B 1 72 ? -14.57 -5.426 0.356 1 96.94 72 THR B O 1
ATOM 2375 N N . VAL B 1 73 ? -13.367 -6.312 -1.381 1 97 73 VAL B N 1
ATOM 2376 C CA . VAL B 1 73 ? -12.555 -5.109 -1.532 1 97 73 VAL B CA 1
ATOM 2377 C C . VAL B 1 73 ? -12.828 -4.469 -2.893 1 97 73 VAL B C 1
ATOM 2379 O O . VAL B 1 73 ? -12.062 -3.619 -3.352 1 97 73 VAL B O 1
ATOM 2382 N N . GLY B 1 74 ? -13.883 -4.863 -3.533 1 97 74 GLY B N 1
ATOM 2383 C CA . GLY B 1 74 ? -14.219 -4.344 -4.848 1 97 74 GLY B CA 1
ATOM 2384 C C . GLY B 1 74 ? -13.617 -5.148 -5.984 1 97 74 GLY B C 1
ATOM 2385 O O . GLY B 1 74 ? -12.945 -6.152 -5.75 1 97 74 GLY B O 1
ATOM 2386 N N . PRO B 1 75 ? -13.883 -4.789 -7.191 1 98.12 75 PRO B N 1
ATOM 2387 C CA . PRO B 1 75 ? -13.336 -5.488 -8.359 1 98.12 75 PRO B CA 1
ATOM 2388 C C . PRO B 1 75 ? -11.883 -5.113 -8.641 1 98.12 75 PRO B C 1
ATOM 2390 O O . PRO B 1 75 ? -11.461 -3.996 -8.336 1 98.12 75 PRO B O 1
ATOM 2393 N N . TYR B 1 76 ? -11.156 -5.984 -9.18 1 98.25 76 TYR B N 1
ATOM 2394 C CA . TYR B 1 76 ? -9.797 -5.695 -9.625 1 98.25 76 TYR B CA 1
ATOM 2395 C C . TYR B 1 76 ? -9.227 -6.859 -10.422 1 98.25 76 TYR B C 1
ATOM 2397 O O . TYR B 1 76 ? -9.914 -7.852 -10.664 1 98.25 76 TYR B O 1
ATOM 2405 N N . SER B 1 77 ? -8.039 -6.711 -10.938 1 98.25 77 SER B N 1
ATOM 2406 C CA . SER B 1 77 ? -7.293 -7.746 -11.648 1 98.25 77 SER B CA 1
ATOM 2407 C C . SER B 1 77 ? -5.926 -7.98 -11.008 1 98.25 77 SER B C 1
ATOM 2409 O O . SER B 1 77 ? -5.402 -7.109 -10.312 1 98.25 77 SER B O 1
ATOM 2411 N N . GLU B 1 78 ? -5.414 -9.156 -11.211 1 98.62 78 GLU B N 1
ATOM 2412 C CA . GLU B 1 78 ? -4.211 -9.555 -10.484 1 98.62 78 GLU B CA 1
ATOM 2413 C C . GLU B 1 78 ? -3.416 -10.594 -11.266 1 98.62 78 GLU B C 1
ATOM 2415 O O . GLU B 1 78 ? -3.994 -11.484 -11.906 1 98.62 78 GLU B O 1
ATOM 2420 N N . PHE B 1 79 ? -2.125 -10.375 -11.367 1 98.81 79 PHE B N 1
ATOM 2421 C CA . PHE B 1 79 ? -1.177 -11.398 -11.781 1 98.81 79 PHE B CA 1
ATOM 2422 C C . PHE B 1 79 ? -0.494 -12.023 -10.57 1 98.81 79 PHE B C 1
ATOM 2424 O O . PHE B 1 79 ? -0.046 -11.312 -9.672 1 98.81 79 PHE B O 1
ATOM 2431 N N . VAL B 1 80 ? -0.375 -13.359 -10.484 1 98.5 80 VAL B N 1
ATOM 2432 C CA . VAL B 1 80 ? 0.267 -14.086 -9.391 1 98.5 80 VAL B CA 1
ATOM 2433 C C . VAL B 1 80 ? 1.272 -15.086 -9.961 1 98.5 80 VAL B C 1
ATOM 2435 O O . VAL B 1 80 ? 0.957 -15.836 -10.883 1 98.5 80 VAL B O 1
ATOM 2438 N N . GLN B 1 81 ? 2.455 -15.102 -9.438 1 98.56 81 GLN B N 1
ATOM 2439 C CA . GLN B 1 81 ? 3.422 -16.141 -9.75 1 98.56 81 GLN B CA 1
ATOM 2440 C C . GLN B 1 81 ? 3.85 -16.891 -8.492 1 98.56 81 GLN B C 1
ATOM 2442 O O . GLN B 1 81 ? 4.242 -16.281 -7.496 1 98.56 81 GLN B O 1
ATOM 2447 N N . THR B 1 82 ? 3.762 -18.234 -8.531 1 98.12 82 THR B N 1
ATOM 2448 C CA . THR B 1 82 ? 4.141 -19.078 -7.406 1 98.12 82 THR B CA 1
ATOM 2449 C C . THR B 1 82 ? 5.098 -20.172 -7.855 1 98.12 82 THR B C 1
ATOM 2451 O O . THR B 1 82 ? 5.148 -20.516 -9.039 1 98.12 82 THR B O 1
ATOM 2454 N N . VAL B 1 83 ? 5.84 -20.703 -6.91 1 98.44 83 VAL B N 1
ATOM 2455 C CA . VAL B 1 83 ? 6.742 -21.828 -7.105 1 98.44 83 VAL B CA 1
ATOM 2456 C C . VAL B 1 83 ? 6.418 -22.922 -6.09 1 98.44 83 VAL B C 1
ATOM 2458 O O . VAL B 1 83 ? 6.277 -22.656 -4.895 1 98.44 83 VAL B O 1
ATOM 2461 N N . GLU B 1 84 ? 6.324 -24.125 -6.582 1 98.12 84 GLU B N 1
ATOM 2462 C CA . GLU B 1 84 ? 6.152 -25.25 -5.652 1 98.12 84 GLU B CA 1
ATOM 2463 C C . GLU B 1 84 ? 7.414 -25.484 -4.832 1 98.12 84 GLU B C 1
ATOM 2465 O O . GLU B 1 84 ? 8.516 -25.578 -5.383 1 98.12 84 GLU B O 1
ATOM 2470 N N . VAL B 1 85 ? 7.219 -25.547 -3.541 1 98.5 85 VAL B N 1
ATOM 2471 C CA . VAL B 1 85 ? 8.32 -25.781 -2.611 1 98.5 85 VAL B CA 1
ATOM 2472 C C . VAL B 1 85 ? 7.93 -26.828 -1.586 1 98.5 85 VAL B C 1
ATOM 2474 O O . VAL B 1 85 ? 6.758 -27.203 -1.488 1 98.5 85 VAL B O 1
ATOM 2477 N N . THR B 1 86 ? 8.922 -27.359 -0.949 1 98.25 86 THR B N 1
ATOM 2478 C CA . THR B 1 86 ? 8.711 -28.219 0.206 1 98.25 86 THR B CA 1
ATOM 2479 C C . THR B 1 86 ? 9.203 -27.547 1.483 1 98.25 86 THR B C 1
ATOM 2481 O O . THR B 1 86 ? 10.32 -27.047 1.53 1 98.25 86 THR B O 1
ATOM 2484 N N . TYR B 1 87 ? 8.336 -27.453 2.418 1 97.81 87 TYR B N 1
ATOM 2485 C CA . TYR B 1 87 ? 8.625 -26.922 3.746 1 97.81 87 TYR B CA 1
ATOM 2486 C C . TYR B 1 87 ? 8.203 -27.906 4.832 1 97.81 87 TYR B C 1
ATOM 2488 O O . TYR B 1 87 ? 7.023 -28.25 4.941 1 97.81 87 TYR B O 1
ATOM 2496 N N . ASN B 1 88 ? 9.172 -28.359 5.656 1 96.31 88 ASN B N 1
ATOM 2497 C CA . ASN B 1 88 ? 8.922 -29.344 6.707 1 96.31 88 ASN B CA 1
ATOM 2498 C C . ASN B 1 88 ? 8.188 -30.562 6.164 1 96.31 88 ASN B C 1
ATOM 2500 O O . ASN B 1 88 ? 7.191 -31 6.738 1 96.31 88 ASN B O 1
ATOM 2504 N N . GLY B 1 89 ? 8.523 -31.016 5.031 1 96.06 89 GLY B N 1
ATOM 2505 C CA . GLY B 1 89 ? 8.039 -32.25 4.453 1 96.06 89 GLY B CA 1
ATOM 2506 C C . GLY B 1 89 ? 6.727 -32.094 3.709 1 96.06 89 GLY B C 1
ATOM 2507 O O . GLY B 1 89 ? 6.203 -33.062 3.141 1 96.06 89 GLY B O 1
ATOM 2508 N N . GLU B 1 90 ? 6.195 -30.906 3.746 1 96.62 90 GLU B N 1
ATOM 2509 C CA . GLU B 1 90 ? 4.922 -30.641 3.084 1 96.62 90 GLU B CA 1
ATOM 2510 C C . GLU B 1 90 ? 5.105 -29.719 1.884 1 96.62 90 GLU B C 1
ATOM 2512 O O . GLU B 1 90 ? 5.918 -28.797 1.928 1 96.62 90 GLU B O 1
ATOM 2517 N N . LYS B 1 91 ? 4.312 -29.953 0.84 1 97.31 91 LYS B N 1
ATOM 2518 C CA . LYS B 1 91 ? 4.387 -29.125 -0.36 1 97.31 91 LYS B CA 1
ATOM 2519 C C . LYS B 1 91 ? 3.51 -27.875 -0.228 1 97.31 91 LYS B C 1
ATOM 2521 O O . LYS B 1 91 ? 2.396 -27.953 0.298 1 97.31 91 LYS B O 1
ATOM 2526 N N . TYR B 1 92 ? 4.004 -26.766 -0.663 1 98.12 92 TYR B N 1
ATOM 2527 C CA . TYR B 1 92 ? 3.312 -25.484 -0.729 1 98.12 92 TYR B CA 1
ATOM 2528 C C . TYR B 1 92 ? 3.572 -24.797 -2.061 1 98.12 92 TYR B C 1
ATOM 2530 O O . TYR B 1 92 ? 4.473 -25.188 -2.805 1 98.12 92 TYR B O 1
ATOM 2538 N N . ASP B 1 93 ? 2.775 -23.828 -2.393 1 98.06 93 ASP B N 1
ATOM 2539 C CA . ASP B 1 93 ? 3.096 -22.844 -3.416 1 98.06 93 ASP B CA 1
ATOM 2540 C C . ASP B 1 93 ? 3.607 -21.547 -2.787 1 98.06 93 ASP B C 1
ATOM 2542 O O . ASP B 1 93 ? 2.842 -20.812 -2.17 1 98.06 93 ASP B O 1
ATOM 2546 N N . TYR B 1 94 ? 4.906 -21.344 -2.916 1 98.38 94 TYR B N 1
ATOM 2547 C CA . TYR B 1 94 ? 5.496 -20.109 -2.404 1 98.38 94 TYR B CA 1
ATOM 2548 C C . TYR B 1 94 ? 5.289 -18.969 -3.381 1 98.38 94 TYR B C 1
ATOM 2550 O O . TYR B 1 94 ? 5.57 -19.094 -4.574 1 98.38 94 TYR B O 1
ATOM 2558 N N . THR B 1 95 ? 4.785 -17.781 -2.889 1 98.38 95 THR B N 1
ATOM 2559 C CA . THR B 1 95 ? 4.434 -16.672 -3.76 1 98.38 95 THR B CA 1
ATOM 2560 C C . THR B 1 95 ? 5.656 -15.797 -4.043 1 98.38 95 THR B C 1
ATOM 2562 O O . THR B 1 95 ? 6.32 -15.336 -3.113 1 98.38 95 THR B O 1
ATOM 2565 N N . LEU B 1 96 ? 5.906 -15.547 -5.289 1 97.88 96 LEU B N 1
ATOM 2566 C CA . LEU B 1 96 ? 7.02 -14.68 -5.668 1 97.88 96 LEU B CA 1
ATOM 2567 C C . LEU B 1 96 ? 6.566 -13.234 -5.781 1 97.88 96 LEU B C 1
ATOM 2569 O O . LEU B 1 96 ? 7.301 -12.32 -5.398 1 97.88 96 LEU B O 1
ATOM 2573 N N . ILE B 1 97 ? 5.336 -13.078 -6.363 1 98.25 97 ILE B N 1
ATOM 2574 C CA . ILE B 1 97 ? 4.883 -11.719 -6.625 1 98.25 97 ILE B CA 1
ATOM 2575 C C . ILE B 1 97 ? 3.381 -11.727 -6.914 1 98.25 97 ILE B C 1
ATOM 2577 O O . ILE B 1 97 ? 2.846 -12.711 -7.43 1 98.25 97 ILE B O 1
ATOM 2581 N N . LEU B 1 98 ? 2.719 -10.703 -6.523 1 98.62 98 LEU B N 1
ATOM 2582 C CA . LEU B 1 98 ? 1.383 -10.359 -7 1 98.62 98 LEU B CA 1
ATOM 2583 C C . LEU B 1 98 ? 1.347 -8.93 -7.531 1 98.62 98 LEU B C 1
ATOM 2585 O O . LEU B 1 98 ? 1.762 -8 -6.84 1 98.62 98 LEU B O 1
ATOM 2589 N N . ILE B 1 99 ? 0.869 -8.734 -8.742 1 98.5 99 ILE B N 1
ATOM 2590 C CA . ILE B 1 99 ? 0.745 -7.434 -9.375 1 98.5 99 ILE B CA 1
ATOM 2591 C C . ILE B 1 99 ? -0.73 -7.094 -9.578 1 98.5 99 ILE B C 1
ATOM 2593 O O . ILE B 1 99 ? -1.44 -7.801 -10.305 1 98.5 99 ILE B O 1
ATOM 2597 N N . LEU B 1 100 ? -1.204 -6.066 -8.977 1 98.31 100 LEU B N 1
ATOM 2598 C CA . LEU B 1 100 ? -2.631 -5.777 -9.055 1 98.31 100 LEU B CA 1
ATOM 2599 C C . LEU B 1 100 ? -2.887 -4.277 -8.953 1 98.31 100 LEU B C 1
ATOM 2601 O O . LEU B 1 100 ? -1.951 -3.492 -8.781 1 98.31 100 LEU B O 1
ATOM 2605 N N . ASP B 1 101 ? -4.152 -3.873 -9.062 1 97 101 ASP B N 1
ATOM 2606 C CA . ASP B 1 101 ? -4.477 -2.453 -9.18 1 97 101 ASP B CA 1
ATOM 2607 C C . ASP B 1 101 ? -5.551 -2.055 -8.164 1 97 101 ASP B C 1
ATOM 2609 O O . ASP B 1 101 ? -6.402 -1.214 -8.461 1 97 101 ASP B O 1
ATOM 2613 N N . ASN B 1 102 ? -5.527 -2.664 -7.055 1 97.62 102 ASN B N 1
ATOM 2614 C CA . ASN B 1 102 ? -6.516 -2.377 -6.02 1 97.62 102 ASN B CA 1
ATOM 2615 C C . ASN B 1 102 ? -5.855 -2.131 -4.668 1 97.62 102 ASN B C 1
ATOM 2617 O O . ASN B 1 102 ? -5.25 -3.037 -4.094 1 97.62 102 ASN B O 1
ATOM 2621 N N . GLU B 1 103 ? -6.051 -0.945 -4.156 1 96.88 103 GLU B N 1
ATOM 2622 C CA . GLU B 1 103 ? -5.406 -0.482 -2.932 1 96.88 103 GLU B CA 1
ATOM 2623 C C . GLU B 1 103 ? -5.785 -1.361 -1.744 1 96.88 103 GLU B C 1
ATOM 2625 O O . GLU B 1 103 ? -4.914 -1.812 -0.998 1 96.88 103 GLU B O 1
ATOM 2630 N N . SER B 1 104 ? -7.031 -1.562 -1.589 1 97.19 104 SER B N 1
ATOM 2631 C CA . SER B 1 104 ? -7.543 -2.332 -0.459 1 97.19 104 SER B CA 1
ATOM 2632 C C . SER B 1 104 ? -6.977 -3.748 -0.455 1 97.19 104 SER B C 1
ATOM 2634 O O . SER B 1 104 ? -6.508 -4.23 0.579 1 97.19 104 SER B O 1
ATOM 2636 N N . ALA B 1 105 ? -6.953 -4.359 -1.575 1 98.06 105 ALA B N 1
ATOM 2637 C CA . ALA B 1 105 ? -6.41 -5.711 -1.704 1 98.06 105 ALA B CA 1
ATOM 2638 C C . ALA B 1 105 ? -4.91 -5.73 -1.411 1 98.06 105 ALA B C 1
ATOM 2640 O O . ALA B 1 105 ? -4.406 -6.668 -0.785 1 98.06 105 ALA B O 1
ATOM 2641 N N . ILE B 1 106 ? -4.25 -4.73 -1.865 1 98.44 106 ILE B N 1
ATOM 2642 C CA . ILE B 1 106 ? -2.805 -4.668 -1.685 1 98.44 106 ILE B CA 1
ATOM 2643 C C . ILE B 1 106 ? -2.475 -4.527 -0.2 1 98.44 106 ILE B C 1
ATOM 2645 O O . ILE B 1 106 ? -1.684 -5.301 0.343 1 98.44 106 ILE B O 1
ATOM 2649 N N . PHE B 1 107 ? -3.129 -3.611 0.45 1 98.25 107 PHE B N 1
ATOM 2650 C CA . PHE B 1 107 ? -2.838 -3.391 1.861 1 98.25 107 PHE B CA 1
ATOM 2651 C C . PHE B 1 107 ? -3.188 -4.621 2.688 1 98.25 107 PHE B C 1
ATOM 2653 O O . PHE B 1 107 ? -2.395 -5.062 3.523 1 98.25 107 PHE B O 1
ATOM 2660 N N . ALA B 1 108 ? -4.336 -5.18 2.42 1 97 108 ALA B N 1
ATOM 2661 C CA . ALA B 1 108 ? -4.762 -6.359 3.168 1 97 108 ALA B CA 1
ATOM 2662 C C . ALA B 1 108 ? -3.785 -7.516 2.975 1 97 108 ALA B C 1
ATOM 2664 O O . ALA B 1 108 ? -3.348 -8.133 3.945 1 97 108 ALA B O 1
ATOM 2665 N N . GLY B 1 109 ? -3.459 -7.742 1.742 1 97.38 109 GLY B N 1
ATOM 2666 C CA . GLY B 1 109 ? -2.58 -8.859 1.427 1 97.38 109 GLY B CA 1
ATOM 2667 C C . GLY B 1 109 ? -1.207 -8.734 2.059 1 97.38 109 GLY B C 1
ATOM 2668 O O . GLY B 1 109 ? -0.667 -9.711 2.582 1 97.38 109 GLY B O 1
ATOM 2669 N N . ARG B 1 110 ? -0.682 -7.562 2.014 1 98.12 110 ARG B N 1
ATOM 2670 C CA . ARG B 1 110 ? 0.648 -7.34 2.57 1 98.12 110 ARG B CA 1
ATOM 2671 C C . ARG B 1 110 ? 0.624 -7.41 4.094 1 98.12 110 ARG B C 1
ATOM 2673 O O . ARG B 1 110 ? 1.412 -8.141 4.699 1 98.12 110 ARG B O 1
ATOM 2680 N N . GLU B 1 111 ? -0.266 -6.719 4.68 1 97.19 111 GLU B N 1
ATOM 2681 C CA . GLU B 1 111 ? -0.241 -6.496 6.121 1 97.19 111 GLU B CA 1
ATOM 2682 C C . GLU B 1 111 ? -0.775 -7.707 6.879 1 97.19 111 GLU B C 1
ATOM 2684 O O . GLU B 1 111 ? -0.277 -8.047 7.957 1 97.19 111 GLU B O 1
ATOM 2689 N N . LEU B 1 112 ? -1.771 -8.422 6.34 1 95.88 112 LEU B N 1
ATOM 2690 C CA . LEU B 1 112 ? -2.365 -9.555 7.035 1 95.88 112 LEU B CA 1
ATOM 2691 C C . LEU B 1 112 ? -1.611 -10.844 6.719 1 95.88 112 LEU B C 1
ATOM 2693 O O . LEU B 1 112 ? -1.318 -11.633 7.617 1 95.88 112 LEU B O 1
ATOM 2697 N N . TYR B 1 113 ? -1.249 -10.961 5.414 1 96.69 113 TYR B N 1
ATOM 2698 C CA . TYR B 1 113 ? -0.921 -12.32 4.992 1 96.69 113 TYR B CA 1
ATOM 2699 C C . TYR B 1 113 ? 0.504 -12.398 4.461 1 96.69 113 TYR B C 1
ATOM 2701 O O . TYR B 1 113 ? 0.994 -13.484 4.133 1 96.69 113 TYR B O 1
ATOM 2709 N N . GLY B 1 114 ? 1.137 -11.289 4.258 1 97.25 114 GLY B N 1
ATOM 2710 C CA . GLY B 1 114 ? 2.51 -11.297 3.779 1 97.25 114 GLY B CA 1
ATOM 2711 C C . GLY B 1 114 ? 2.619 -11.516 2.283 1 97.25 114 GLY B C 1
ATOM 2712 O O . GLY B 1 114 ? 3.699 -11.82 1.771 1 97.25 114 GLY B O 1
ATOM 2713 N N . TYR B 1 115 ? 1.487 -11.438 1.57 1 98.38 115 TYR B N 1
ATOM 2714 C CA . TYR B 1 115 ? 1.58 -11.492 0.116 1 98.38 115 TYR B CA 1
ATOM 2715 C C . TYR B 1 115 ? 2.486 -10.391 -0.413 1 98.38 115 TYR B C 1
ATOM 2717 O O . TYR B 1 115 ? 2.346 -9.227 -0.029 1 98.38 115 TYR B O 1
ATOM 2725 N N . PRO B 1 116 ? 3.41 -10.742 -1.225 1 98.25 116 PRO B N 1
ATOM 2726 C CA . PRO B 1 116 ? 4.277 -9.711 -1.803 1 98.25 116 PRO B CA 1
ATOM 2727 C C . PRO B 1 116 ? 3.594 -8.922 -2.92 1 98.25 116 PRO B C 1
ATOM 2729 O O . PRO B 1 116 ? 4.047 -8.953 -4.066 1 98.25 116 PRO B O 1
ATOM 2732 N N . LYS B 1 117 ? 2.582 -8.133 -2.541 1 98.38 117 LYS B N 1
ATOM 2733 C CA . LYS B 1 117 ? 1.744 -7.406 -3.488 1 98.38 117 LYS B CA 1
ATOM 2734 C C . LYS B 1 117 ? 2.359 -6.055 -3.84 1 98.38 117 LYS B C 1
ATOM 2736 O O . LYS B 1 117 ? 2.84 -5.336 -2.959 1 98.38 117 LYS B O 1
ATOM 2741 N N . VAL B 1 118 ? 2.355 -5.805 -5.141 1 97.81 118 VAL B N 1
ATOM 2742 C CA . VAL B 1 118 ? 2.828 -4.527 -5.664 1 97.81 118 VAL B CA 1
ATOM 2743 C C . VAL B 1 118 ? 1.809 -3.963 -6.652 1 97.81 118 VAL B C 1
ATOM 2745 O O . VAL B 1 118 ? 0.95 -4.695 -7.152 1 97.81 118 VAL B O 1
ATOM 2748 N N . PHE B 1 119 ? 1.951 -2.686 -6.855 1 96.88 119 PHE B N 1
ATOM 2749 C CA . PHE B 1 119 ? 0.996 -1.999 -7.719 1 96.88 119 PHE B CA 1
ATOM 2750 C C . PHE B 1 119 ? 1.339 -2.217 -9.188 1 96.88 119 PHE B C 1
ATOM 2752 O O . PHE B 1 119 ? 2.51 -2.184 -9.57 1 96.88 119 PHE B O 1
ATOM 2759 N N . GLY B 1 120 ? 0.387 -2.422 -10.016 1 97.06 120 GLY B N 1
ATOM 2760 C CA . GLY B 1 120 ? 0.424 -2.592 -11.461 1 97.06 120 GLY B CA 1
ATOM 2761 C C . GLY B 1 120 ? -0.946 -2.82 -12.07 1 97.06 120 GLY B C 1
ATOM 2762 O O . GLY B 1 120 ? -1.946 -2.295 -11.578 1 97.06 120 GLY B O 1
ATOM 2763 N N . LYS B 1 121 ? -0.919 -3.416 -13.211 1 97.19 121 LYS B N 1
ATOM 2764 C CA . LYS B 1 121 ? -2.174 -3.678 -13.906 1 97.19 121 LYS B CA 1
ATOM 2765 C C . LYS B 1 121 ? -2.125 -5.016 -14.641 1 97.19 121 LYS B C 1
ATOM 2767 O O . LYS B 1 121 ? -1.108 -5.363 -15.25 1 97.19 121 LYS B O 1
ATOM 2772 N N . THR B 1 122 ? -3.16 -5.75 -14.469 1 98.12 122 THR B N 1
ATOM 2773 C CA . THR B 1 122 ? -3.326 -7.004 -15.195 1 98.12 122 THR B CA 1
ATOM 2774 C C . THR B 1 122 ? -4.512 -6.922 -16.156 1 98.12 122 THR B C 1
ATOM 2776 O O . THR B 1 122 ? -5.566 -6.387 -15.797 1 98.12 122 THR B O 1
ATOM 2779 N N . ILE B 1 123 ? -4.324 -7.457 -17.359 1 96.56 123 ILE B N 1
ATOM 2780 C CA . ILE B 1 123 ? -5.352 -7.398 -18.391 1 96.56 123 ILE B CA 1
ATOM 2781 C C . ILE B 1 123 ? -5.613 -8.797 -18.938 1 96.56 123 ILE B C 1
ATOM 2783 O O . ILE B 1 123 ? -4.68 -9.523 -19.281 1 96.56 123 ILE B O 1
ATOM 2787 N N . LEU B 1 124 ? -6.844 -9.188 -18.938 1 96.5 124 LEU B N 1
ATOM 2788 C CA . LEU B 1 124 ? -7.289 -10.391 -19.625 1 96.5 124 LEU B CA 1
ATOM 2789 C C . LEU B 1 124 ? -8.07 -10.047 -20.875 1 96.5 124 LEU B C 1
ATOM 2791 O O . LEU B 1 124 ? -8.984 -9.219 -20.844 1 96.5 124 LEU B O 1
ATOM 2795 N N . GLN B 1 125 ? -7.684 -10.609 -21.969 1 94.38 125 GLN B N 1
ATOM 2796 C CA . GLN B 1 125 ? -8.367 -10.422 -23.25 1 94.38 125 GLN B CA 1
ATOM 2797 C C . GLN B 1 125 ? -9 -11.727 -23.734 1 94.38 125 GLN B C 1
ATOM 2799 O O . GLN B 1 125 ? -8.344 -12.539 -24.391 1 94.38 125 GLN B O 1
ATOM 2804 N N . LEU B 1 126 ? -10.266 -11.914 -23.516 1 89.75 126 LEU B N 1
ATOM 2805 C CA . LEU B 1 126 ? -10.977 -13.141 -23.844 1 89.75 126 LEU B CA 1
ATOM 2806 C C . LEU B 1 126 ? -11.531 -13.086 -25.266 1 89.75 126 LEU B C 1
ATOM 2808 O O . LEU B 1 126 ? -11.711 -14.125 -25.906 1 89.75 126 LEU B O 1
ATOM 2812 N N . GLY B 1 127 ? -11.859 -11.945 -25.797 1 80.19 127 GLY B N 1
ATOM 2813 C CA . GLY B 1 127 ? -12.477 -11.836 -27.109 1 80.19 127 GLY B CA 1
ATOM 2814 C C . GLY B 1 127 ? -11.562 -11.234 -28.156 1 80.19 127 GLY B C 1
ATOM 2815 O O . GLY B 1 127 ? -11.188 -10.062 -28.078 1 80.19 127 GLY B O 1
ATOM 2816 N N . ASN B 1 128 ? -10.852 -12.031 -28.844 1 70.12 128 ASN B N 1
ATOM 2817 C CA . ASN B 1 128 ? -10.031 -11.461 -29.906 1 70.12 128 ASN B CA 1
ATOM 2818 C C . ASN B 1 128 ? -10.461 -11.969 -31.281 1 70.12 128 ASN B C 1
ATOM 2820 O O . ASN B 1 128 ? -9.633 -12.148 -32.188 1 70.12 128 ASN B O 1
ATOM 2824 N N . ASN B 1 129 ? -11.633 -12.102 -31.469 1 75.75 129 ASN B N 1
ATOM 2825 C CA . ASN B 1 129 ? -12.164 -12.578 -32.75 1 75.75 129 ASN B CA 1
ATOM 2826 C C . ASN B 1 129 ? -11.562 -13.922 -33.125 1 75.75 129 ASN B C 1
ATOM 2828 O O . ASN B 1 129 ? -11.32 -14.18 -34.312 1 75.75 129 ASN B O 1
ATOM 2832 N N . GLY B 1 130 ? -11.102 -14.781 -32.406 1 85.88 130 GLY B N 1
ATOM 2833 C CA . GLY B 1 130 ? -10.609 -16.141 -32.594 1 85.88 130 GLY B CA 1
ATOM 2834 C C . GLY B 1 130 ? -10.508 -16.938 -31.312 1 85.88 130 GLY B C 1
ATOM 2835 O O . GLY B 1 130 ? -11.164 -16.594 -30.312 1 85.88 130 GLY B O 1
ATOM 2836 N N . ARG B 1 131 ? -9.75 -18.062 -31.422 1 91.31 131 ARG B N 1
ATOM 2837 C CA . ARG B 1 131 ? -9.695 -19 -30.297 1 91.31 131 ARG B CA 1
ATOM 2838 C C . ARG B 1 131 ? -8.633 -18.578 -29.281 1 91.31 131 ARG B C 1
ATOM 2840 O O . ARG B 1 131 ? -8.594 -19.094 -28.172 1 91.31 131 ARG B O 1
ATOM 2847 N N . LEU B 1 132 ? -7.863 -17.641 -29.719 1 94.12 132 LEU B N 1
ATOM 2848 C CA . LEU B 1 132 ? -6.746 -17.25 -28.859 1 94.12 132 LEU B CA 1
ATOM 2849 C C . LEU B 1 132 ? -7.215 -16.344 -27.734 1 94.12 132 LEU B C 1
ATOM 2851 O O . LEU B 1 132 ? -7.867 -15.328 -27.969 1 94.12 132 LEU B O 1
ATOM 2855 N N . ILE B 1 133 ? -6.949 -16.766 -26.547 1 96.31 133 ILE B N 1
ATOM 2856 C CA . ILE B 1 133 ? -7.117 -15.945 -25.359 1 96.31 133 ILE B CA 1
ATOM 2857 C C . ILE B 1 133 ? -5.754 -15.477 -24.844 1 96.31 133 ILE B C 1
ATOM 2859 O O . ILE B 1 133 ? -4.793 -16.25 -24.828 1 96.31 133 ILE B O 1
ATOM 2863 N N . SER B 1 134 ? -5.695 -14.258 -24.406 1 96.94 134 SER B N 1
ATOM 2864 C CA . SER B 1 134 ? -4.402 -13.727 -23.984 1 96.94 134 SER B CA 1
ATOM 2865 C C . SER B 1 134 ? -4.562 -12.773 -22.797 1 96.94 134 SER B C 1
ATOM 2867 O O . SER B 1 134 ? -5.68 -12.484 -22.375 1 96.94 134 SER B O 1
ATOM 2869 N N . GLY B 1 135 ? -3.457 -12.359 -22.266 1 97.56 135 GLY B N 1
ATOM 2870 C CA . GLY B 1 135 ? -3.408 -11.367 -21.188 1 97.56 135 GLY B CA 1
ATOM 2871 C C . GLY B 1 135 ? -1.995 -10.953 -20.828 1 97.56 135 GLY B C 1
ATOM 2872 O O . GLY B 1 135 ? -1.025 -11.477 -21.375 1 97.56 135 GLY B O 1
ATOM 2873 N N . SER B 1 136 ? -1.942 -9.93 -20 1 98.44 136 SER B N 1
ATOM 2874 C CA . SER B 1 136 ? -0.632 -9.398 -19.625 1 98.44 136 SER B CA 1
ATOM 2875 C C . SER B 1 136 ? -0.669 -8.727 -18.266 1 98.44 136 SER B C 1
ATOM 2877 O O . SER B 1 136 ? -1.745 -8.414 -17.75 1 98.44 136 SER B O 1
ATOM 2879 N N . ALA B 1 137 ? 0.497 -8.641 -17.672 1 98.44 137 ALA B N 1
ATOM 2880 C CA . ALA B 1 137 ? 0.735 -7.859 -16.453 1 98.44 137 ALA B CA 1
ATOM 2881 C C . ALA B 1 137 ? 1.724 -6.727 -16.719 1 98.44 137 ALA B C 1
ATOM 2883 O O . ALA B 1 137 ? 2.736 -6.918 -17.391 1 98.44 137 ALA B O 1
ATOM 2884 N N . GLU B 1 138 ? 1.367 -5.59 -16.219 1 98.12 138 GLU B N 1
ATOM 2885 C CA . GLU B 1 138 ? 2.184 -4.395 -16.406 1 98.12 138 GLU B CA 1
ATOM 2886 C C . GLU B 1 138 ? 2.672 -3.846 -15.078 1 98.12 138 GLU B C 1
ATOM 2888 O O . GLU B 1 138 ? 1.898 -3.734 -14.125 1 98.12 138 GLU B O 1
ATOM 2893 N N . ARG B 1 139 ? 4.023 -3.506 -15.047 1 95.25 139 ARG B N 1
ATOM 2894 C CA . ARG B 1 139 ? 4.617 -2.834 -13.898 1 95.25 139 ARG B CA 1
ATOM 2895 C C . ARG B 1 139 ? 5.879 -2.074 -14.297 1 95.25 139 ARG B C 1
ATOM 2897 O O . ARG B 1 139 ? 6.852 -2.676 -14.766 1 95.25 139 ARG B O 1
ATOM 2904 N N . PRO B 1 140 ? 5.973 -0.718 -14.039 1 92.25 140 PRO B N 1
ATOM 2905 C CA . PRO B 1 140 ? 4.785 0.088 -13.75 1 92.25 140 PRO B CA 1
ATOM 2906 C C . PRO B 1 140 ? 3.742 0.02 -14.867 1 92.25 140 PRO B C 1
ATOM 2908 O O . PRO B 1 140 ? 3.967 -0.632 -15.891 1 92.25 140 PRO B O 1
ATOM 2911 N N . ILE B 1 141 ? 2.629 0.568 -14.586 1 93.56 141 ILE B N 1
ATOM 2912 C CA . ILE B 1 141 ? 1.582 0.58 -15.602 1 93.56 141 ILE B CA 1
ATOM 2913 C C . ILE B 1 141 ? 2.131 1.164 -16.906 1 93.56 141 ILE B C 1
ATOM 2915 O O . ILE B 1 141 ? 2.789 2.207 -16.891 1 93.56 141 ILE B O 1
ATOM 2919 N N . GLY B 1 142 ? 1.956 0.495 -18 1 94.38 142 GLY B N 1
ATOM 2920 C CA . GLY B 1 142 ? 2.473 0.892 -19.297 1 94.38 142 GLY B CA 1
ATOM 2921 C C . GLY B 1 142 ? 3.648 0.051 -19.75 1 94.38 142 GLY B C 1
ATOM 2922 O O . GLY B 1 142 ? 4.008 0.065 -20.938 1 94.38 142 GLY B O 1
ATOM 2923 N N . ARG B 1 143 ? 4.266 -0.645 -18.859 1 95.44 143 ARG B N 1
ATOM 2924 C CA . ARG B 1 143 ? 5.383 -1.535 -19.156 1 95.44 143 ARG B CA 1
ATOM 2925 C C . ARG B 1 143 ? 5 -2.992 -18.922 1 95.44 143 ARG B C 1
ATOM 2927 O O . ARG B 1 143 ? 4.914 -3.441 -17.766 1 95.44 143 ARG B O 1
ATOM 2934 N N . ARG B 1 144 ? 4.875 -3.771 -20 1 97.5 144 ARG B N 1
ATOM 2935 C CA . ARG B 1 144 ? 4.496 -5.176 -19.891 1 97.5 144 ARG B CA 1
ATOM 2936 C C . ARG B 1 144 ? 5.652 -6.012 -19.344 1 97.5 144 ARG B C 1
ATOM 2938 O O . ARG B 1 144 ? 6.762 -5.969 -19.891 1 97.5 144 ARG B O 1
ATOM 2945 N N . ILE B 1 145 ? 5.43 -6.789 -18.344 1 97.81 145 ILE B N 1
ATOM 2946 C CA . ILE B 1 145 ? 6.488 -7.602 -17.75 1 97.81 145 ILE B CA 1
ATOM 2947 C C . ILE B 1 145 ? 6.207 -9.078 -18 1 97.81 145 ILE B C 1
ATOM 2949 O O . ILE B 1 145 ? 7.137 -9.891 -18.062 1 97.81 145 ILE B O 1
ATOM 2953 N N . ALA B 1 146 ? 4.934 -9.453 -18.125 1 98.56 146 ALA B N 1
ATOM 2954 C CA . ALA B 1 146 ? 4.535 -10.828 -18.391 1 98.56 146 ALA B CA 1
ATOM 2955 C C . ALA B 1 146 ? 3.289 -10.883 -19.266 1 98.56 146 ALA B C 1
ATOM 2957 O O . ALA B 1 146 ? 2.432 -10 -19.188 1 98.56 146 ALA B O 1
ATOM 2958 N N . ALA B 1 147 ? 3.186 -11.898 -20.078 1 98.5 147 ALA B N 1
ATOM 2959 C CA . ALA B 1 147 ? 2.016 -12.117 -20.922 1 98.5 147 ALA B CA 1
ATOM 2960 C C . ALA B 1 147 ? 1.801 -13.609 -21.172 1 98.5 147 ALA B C 1
ATOM 2962 O O . ALA B 1 147 ? 2.744 -14.398 -21.109 1 98.5 147 ALA B O 1
ATOM 2963 N N . PHE B 1 148 ? 0.567 -13.922 -21.438 1 98.31 148 PHE B N 1
ATOM 2964 C CA . PHE B 1 148 ? 0.292 -15.32 -21.75 1 98.31 148 PHE B CA 1
ATOM 2965 C C . PHE B 1 148 ? -0.592 -15.438 -22.984 1 98.31 148 PHE B C 1
ATOM 2967 O O . PHE B 1 148 ? -1.234 -14.461 -23.391 1 98.31 148 PHE B O 1
ATOM 2974 N N . GLU B 1 149 ? -0.527 -16.578 -23.594 1 97.25 149 GLU B N 1
ATOM 2975 C CA . GLU B 1 149 ? -1.508 -17.062 -24.562 1 97.25 149 GLU B CA 1
ATOM 2976 C C . GLU B 1 149 ? -2.133 -18.375 -24.109 1 97.25 149 GLU B C 1
ATOM 2978 O O . GLU B 1 149 ? -1.48 -19.188 -23.438 1 97.25 149 GLU B O 1
ATOM 2983 N N . PHE B 1 150 ? -3.357 -18.516 -24.484 1 97.81 150 PHE B N 1
ATOM 2984 C CA . PHE B 1 150 ? -4.102 -19.719 -24.141 1 97.81 150 PHE B CA 1
ATOM 2985 C C . PHE B 1 150 ? -5.039 -20.125 -25.266 1 97.81 150 PHE B C 1
ATOM 2987 O O . PHE B 1 150 ? -5.75 -19.281 -25.828 1 97.81 150 PHE B O 1
ATOM 2994 N N . ILE B 1 151 ? -5.027 -21.359 -25.609 1 96.94 151 ILE B N 1
ATOM 2995 C CA . ILE B 1 151 ? -5.949 -21.938 -26.578 1 96.94 151 ILE B CA 1
ATOM 2996 C C . ILE B 1 151 ? -6.777 -23.031 -25.906 1 96.94 151 ILE B C 1
ATOM 2998 O O . ILE B 1 151 ? -6.246 -24.078 -25.531 1 96.94 151 ILE B O 1
ATOM 3002 N N . PRO B 1 152 ? -8.078 -22.766 -25.75 1 96.69 152 PRO B N 1
ATOM 3003 C CA . PRO B 1 152 ? -8.906 -23.797 -25.125 1 96.69 152 PRO B CA 1
ATOM 3004 C C . PRO B 1 152 ? -9.023 -25.062 -25.953 1 96.69 152 PRO B C 1
ATOM 3006 O O . PRO B 1 152 ? -9.094 -24.984 -27.188 1 96.69 152 PRO B O 1
ATOM 3009 N N . GLU B 1 153 ? -9.016 -26.188 -25.266 1 97.19 153 GLU B N 1
ATOM 3010 C CA . GLU B 1 153 ? -9.109 -27.453 -25.984 1 97.19 153 GLU B CA 1
ATOM 3011 C C . GLU B 1 153 ? -10.289 -28.281 -25.484 1 97.19 153 GLU B C 1
ATOM 3013 O O . GLU B 1 153 ? -10.969 -28.953 -26.266 1 97.19 153 GLU B O 1
ATOM 3018 N N . LYS B 1 154 ? -10.508 -28.266 -24.203 1 96.88 154 LYS B N 1
ATOM 3019 C CA . LYS B 1 154 ? -11.531 -29.156 -23.641 1 96.88 154 LYS B CA 1
ATOM 3020 C C . LYS B 1 154 ? -12.211 -28.5 -22.438 1 96.88 154 LYS B C 1
ATOM 3022 O O . LYS B 1 154 ? -11.539 -27.938 -21.578 1 96.88 154 LYS B O 1
ATOM 3027 N N . LEU B 1 155 ? -13.547 -28.562 -22.375 1 96.88 155 LEU B N 1
ATOM 3028 C CA . LEU B 1 155 ? -14.328 -28.172 -21.203 1 96.88 155 LEU B CA 1
ATOM 3029 C C . LEU B 1 155 ? -14.344 -29.297 -20.172 1 96.88 155 LEU B C 1
ATOM 3031 O O . LEU B 1 155 ? -14.609 -30.453 -20.516 1 96.88 155 LEU B O 1
ATOM 3035 N N . VAL B 1 156 ? -14.023 -28.953 -18.938 1 94.94 156 VAL B N 1
ATOM 3036 C CA . VAL B 1 156 ? -14.031 -29.969 -17.891 1 94.94 156 VAL B CA 1
ATOM 3037 C C . VAL B 1 156 ? -14.93 -29.531 -16.734 1 94.94 156 VAL B C 1
ATOM 3039 O O . VAL B 1 156 ? -15.32 -28.359 -16.656 1 94.94 156 VAL B O 1
ATOM 3042 N N . ARG B 1 157 ? -15.25 -30.484 -15.789 1 85.5 157 ARG B N 1
ATOM 3043 C CA . ARG B 1 157 ? -16.234 -30.234 -14.742 1 85.5 157 ARG B CA 1
ATOM 3044 C C . ARG B 1 157 ? -15.555 -29.75 -13.461 1 85.5 157 ARG B C 1
ATOM 3046 O O . ARG B 1 157 ? -16.188 -29.094 -12.625 1 85.5 157 ARG B O 1
ATOM 3053 N N . GLU B 1 158 ? -14.32 -30.094 -13.312 1 85.44 158 GLU B N 1
ATOM 3054 C CA . GLU B 1 158 ? -13.656 -29.766 -12.055 1 85.44 158 GLU B CA 1
ATOM 3055 C C . GLU B 1 158 ? -12.375 -28.969 -12.297 1 85.44 158 GLU B C 1
ATOM 3057 O O . GLU B 1 158 ? -11.672 -29.203 -13.281 1 85.44 158 GLU B O 1
ATOM 3062 N N . LEU B 1 159 ? -12.219 -28.047 -11.422 1 82 159 LEU B N 1
ATOM 3063 C CA . LEU B 1 159 ? -10.984 -27.281 -11.445 1 82 159 LEU B CA 1
ATOM 3064 C C . LEU B 1 159 ? -9.812 -28.109 -10.945 1 82 159 LEU B C 1
ATOM 3066 O O . LEU B 1 159 ? -9.789 -28.531 -9.781 1 82 159 LEU B O 1
ATOM 3070 N N . PRO B 1 160 ? -8.953 -28.391 -11.75 1 77.06 160 PRO B N 1
ATOM 3071 C CA . PRO B 1 160 ? -7.824 -29.234 -11.352 1 77.06 160 PRO B CA 1
ATOM 3072 C C . PRO B 1 160 ? -6.766 -28.453 -10.562 1 77.06 160 PRO B C 1
ATOM 3074 O O . PRO B 1 160 ? -5.586 -28.469 -10.93 1 77.06 160 PRO B O 1
ATOM 3077 N N . LEU B 1 161 ? -7.145 -27.609 -9.773 1 66.75 161 LEU B N 1
ATOM 3078 C CA . LEU B 1 161 ? -6.176 -26.828 -9.008 1 66.75 161 LEU B CA 1
ATOM 3079 C C . LEU B 1 161 ? -5.695 -27.594 -7.789 1 66.75 161 LEU B C 1
ATOM 3081 O O . LEU B 1 161 ? -6.457 -28.375 -7.199 1 66.75 161 LEU B O 1
ATOM 3085 N N . SER B 1 162 ? -4.465 -27.406 -7.637 1 71 162 SER B N 1
ATOM 3086 C CA . SER B 1 162 ? -3.781 -28.016 -6.504 1 71 162 SER B CA 1
ATOM 3087 C C . SER B 1 162 ? -4.441 -27.641 -5.184 1 71 162 SER B C 1
ATOM 3089 O O . SER B 1 162 ? -5.004 -26.547 -5.059 1 71 162 SER B O 1
ATOM 3091 N N . LYS B 1 163 ? -4.504 -28.562 -4.238 1 80.69 163 LYS B N 1
ATOM 3092 C CA . LYS B 1 163 ? -5.039 -28.344 -2.895 1 80.69 163 LYS B CA 1
ATOM 3093 C C . LYS B 1 163 ? -3.965 -27.812 -1.955 1 80.69 163 LYS B C 1
ATOM 3095 O O . LYS B 1 163 ? -4.223 -27.578 -0.77 1 80.69 163 LYS B O 1
ATOM 3100 N N . LYS B 1 164 ? -2.836 -27.578 -2.6 1 91.75 164 LYS B N 1
ATOM 3101 C CA . LYS B 1 164 ? -1.747 -27.047 -1.789 1 91.75 164 LYS B CA 1
ATOM 3102 C C . LYS B 1 164 ? -2.1 -25.672 -1.236 1 91.75 164 LYS B C 1
ATOM 3104 O O . LYS B 1 164 ? -2.785 -24.891 -1.898 1 91.75 164 LYS B O 1
ATOM 3109 N N . ARG B 1 165 ? -1.667 -25.438 -0.07 1 96.62 165 ARG B N 1
ATOM 3110 C CA . ARG B 1 165 ? -1.763 -24.094 0.481 1 96.62 165 ARG B CA 1
ATOM 3111 C C . ARG B 1 165 ? -0.664 -23.188 -0.077 1 96.62 165 ARG B C 1
ATOM 3113 O O . ARG B 1 165 ? 0.353 -23.672 -0.572 1 96.62 165 ARG B O 1
ATOM 3120 N N . THR B 1 166 ? -0.956 -21.922 -0.033 1 97.69 166 THR B N 1
ATOM 3121 C CA . THR B 1 166 ? 0.043 -20.922 -0.399 1 97.69 166 THR B CA 1
ATOM 3122 C C . THR B 1 166 ? 0.883 -20.531 0.812 1 97.69 166 THR B C 1
ATOM 3124 O O . THR B 1 166 ? 0.353 -20.359 1.91 1 97.69 166 THR B O 1
ATOM 3127 N N . LEU B 1 167 ? 2.15 -20.516 0.63 1 98.06 167 LEU B N 1
ATOM 3128 C CA . LEU B 1 167 ? 3.072 -20.062 1.667 1 98.06 167 LEU B CA 1
ATOM 3129 C C . LEU B 1 167 ? 3.637 -18.688 1.335 1 98.06 167 LEU B C 1
ATOM 3131 O O . LEU B 1 167 ? 4.145 -18.469 0.233 1 98.06 167 LEU B O 1
ATOM 3135 N N . ASN B 1 168 ? 3.49 -17.75 2.264 1 97.81 168 ASN B N 1
ATOM 3136 C CA . ASN B 1 168 ? 4.051 -16.406 2.139 1 97.81 168 ASN B CA 1
ATOM 3137 C C . ASN B 1 168 ? 5.059 -16.109 3.246 1 97.81 168 ASN B C 1
ATOM 3139 O O . ASN B 1 168 ? 5.016 -16.734 4.309 1 97.81 168 ASN B O 1
ATOM 3143 N N . LEU B 1 169 ? 6.016 -15.305 2.912 1 97.19 169 LEU B N 1
ATOM 3144 C CA . LEU B 1 169 ? 6.879 -14.727 3.936 1 97.19 169 LEU B CA 1
ATOM 3145 C C . LEU B 1 169 ? 6.367 -13.359 4.371 1 97.19 169 LEU B C 1
ATOM 3147 O O . LEU B 1 169 ? 6.523 -12.375 3.646 1 97.19 169 LEU B O 1
ATOM 3151 N N . ARG B 1 170 ? 5.738 -13.32 5.566 1 96.81 170 ARG B N 1
ATOM 3152 C CA . ARG B 1 170 ? 5.266 -12.055 6.117 1 96.81 170 ARG B CA 1
ATOM 3153 C C . ARG B 1 170 ? 6.359 -11.359 6.918 1 96.81 170 ARG B C 1
ATOM 3155 O O . ARG B 1 170 ? 6.746 -11.836 7.988 1 96.81 170 ARG B O 1
ATOM 3162 N N . THR B 1 171 ? 6.848 -10.25 6.344 1 96.38 171 THR B N 1
ATOM 3163 C CA . THR B 1 171 ? 7.902 -9.492 7.008 1 96.38 171 THR B CA 1
ATOM 3164 C C . THR B 1 171 ? 7.523 -8.016 7.121 1 96.38 171 THR B C 1
ATOM 3166 O O . THR B 1 171 ? 7.223 -7.371 6.113 1 96.38 171 THR B O 1
ATOM 3169 N N . ILE B 1 172 ? 7.469 -7.539 8.328 1 95.94 172 ILE B N 1
ATOM 3170 C CA . ILE B 1 172 ? 7.348 -6.117 8.641 1 95.94 172 ILE B CA 1
ATOM 3171 C C . ILE B 1 172 ? 8.594 -5.641 9.383 1 95.94 172 ILE B C 1
ATOM 3173 O O . ILE B 1 172 ? 8.812 -6.004 10.539 1 95.94 172 ILE B O 1
ATOM 3177 N N . PRO B 1 173 ? 9.406 -4.863 8.703 1 95.25 173 PRO B N 1
ATOM 3178 C CA . PRO B 1 173 ? 10.656 -4.422 9.336 1 95.25 173 PRO B CA 1
ATOM 3179 C C . PRO B 1 173 ? 10.414 -3.527 10.547 1 95.25 173 PRO B C 1
ATOM 3181 O O . PRO B 1 173 ? 9.289 -3.072 10.773 1 95.25 173 PRO B O 1
ATOM 3184 N N . SER B 1 174 ? 11.484 -3.346 11.289 1 93.31 174 SER B N 1
ATOM 3185 C CA . SER B 1 174 ? 11.445 -2.426 12.422 1 93.31 174 SER B CA 1
ATOM 3186 C C . SER B 1 174 ? 11.742 -0.996 11.984 1 93.31 174 SER B C 1
ATOM 3188 O O . SER B 1 174 ? 12.609 -0.769 11.141 1 93.31 174 SER B O 1
ATOM 3190 N N . PRO B 1 175 ? 11.008 -0.046 12.555 1 90.5 175 PRO B N 1
ATOM 3191 C CA . PRO B 1 175 ? 11.375 1.344 12.273 1 90.5 175 PRO B CA 1
ATOM 3192 C C . PRO B 1 175 ? 12.688 1.755 12.953 1 90.5 175 PRO B C 1
ATOM 3194 O O . PRO B 1 175 ? 13.227 2.824 12.656 1 90.5 175 PRO B O 1
ATOM 3197 N N . ILE B 1 176 ? 13.109 0.994 13.906 1 89.12 176 ILE B N 1
ATOM 3198 C CA . ILE B 1 176 ? 14.352 1.26 14.609 1 89.12 176 ILE B CA 1
ATOM 3199 C C . ILE B 1 176 ? 15.516 0.624 13.852 1 89.12 176 ILE B C 1
ATOM 3201 O O . ILE B 1 176 ? 15.602 -0.602 13.742 1 89.12 176 ILE B O 1
ATOM 3205 N N . PRO B 1 177 ? 16.422 1.487 13.406 1 81.94 177 PRO B N 1
ATOM 3206 C CA . PRO B 1 177 ? 17.547 0.942 12.656 1 81.94 177 PRO B CA 1
ATOM 3207 C C . PRO B 1 177 ? 18.297 -0.14 13.43 1 81.94 177 PRO B C 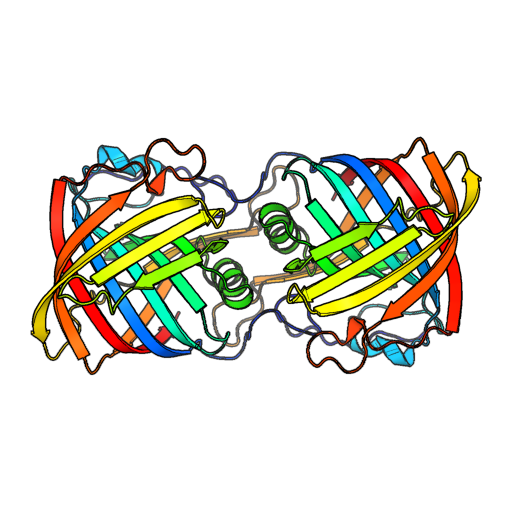1
ATOM 3209 O O . PRO B 1 177 ? 18.625 0.046 14.602 1 81.94 177 PRO B O 1
ATOM 3212 N N . GLY B 1 178 ? 18.5 -1.226 12.75 1 83.69 178 GLY B N 1
ATOM 3213 C CA . GLY B 1 178 ? 19.312 -2.287 13.32 1 83.69 178 GLY B CA 1
ATOM 3214 C C . GLY B 1 178 ? 18.516 -3.256 14.172 1 83.69 178 GLY B C 1
ATOM 3215 O O . GLY B 1 178 ? 19.016 -4.305 14.57 1 83.69 178 GLY B O 1
ATOM 3216 N N . ALA B 1 179 ? 17.297 -2.928 14.508 1 90.88 179 ALA B N 1
ATOM 3217 C CA . ALA B 1 179 ? 16.469 -3.795 15.344 1 90.88 179 ALA B CA 1
ATOM 3218 C C . ALA B 1 179 ? 15.883 -4.941 14.531 1 90.88 179 ALA B C 1
ATOM 3220 O O . ALA B 1 179 ? 15.82 -4.867 13.305 1 90.88 179 ALA B O 1
ATOM 3221 N N . ALA B 1 180 ? 15.531 -6.012 15.234 1 93.06 180 ALA B N 1
ATOM 3222 C CA . ALA B 1 180 ? 14.844 -7.129 14.602 1 93.06 180 ALA B CA 1
ATOM 3223 C C . ALA B 1 180 ? 13.516 -6.68 14 1 93.06 180 ALA B C 1
ATOM 3225 O O . ALA B 1 180 ? 12.883 -5.746 14.5 1 93.06 180 ALA B O 1
ATOM 3226 N N . PRO B 1 181 ? 13.109 -7.402 12.961 1 95 181 PRO B N 1
ATOM 3227 C CA . PRO B 1 181 ? 11.828 -7.02 12.352 1 95 181 PRO B CA 1
ATOM 3228 C C . PRO B 1 181 ? 10.656 -7.137 13.32 1 95 181 PRO B C 1
ATOM 3230 O O . PRO B 1 181 ? 10.68 -7.969 14.234 1 95 181 PRO B O 1
ATOM 3233 N N . THR B 1 182 ? 9.688 -6.262 13.094 1 95.19 182 THR B N 1
ATOM 3234 C CA . THR B 1 182 ? 8.469 -6.309 13.898 1 95.19 182 THR B CA 1
ATOM 3235 C C . THR B 1 182 ? 7.746 -7.637 13.703 1 95.19 182 THR B C 1
ATOM 3237 O O . THR B 1 182 ? 7.203 -8.203 14.664 1 95.19 182 THR B O 1
ATOM 3240 N N . VAL B 1 183 ? 7.668 -8.102 12.523 1 95.5 183 VAL B N 1
ATOM 3241 C CA . VAL B 1 183 ? 7.094 -9.383 12.141 1 95.5 183 VAL B CA 1
ATOM 3242 C C . VAL B 1 183 ? 8.023 -10.102 11.164 1 95.5 183 VAL B C 1
ATOM 3244 O O . VAL B 1 183 ? 8.609 -9.469 10.281 1 95.5 183 VAL B O 1
ATOM 3247 N N . ASN B 1 184 ? 8.266 -11.344 11.305 1 95.5 184 ASN B N 1
ATOM 3248 C CA . ASN B 1 184 ? 9.016 -12.203 10.391 1 95.5 184 ASN B CA 1
ATOM 3249 C C . ASN B 1 184 ? 8.602 -13.672 10.531 1 95.5 184 ASN B C 1
ATOM 3251 O O . ASN B 1 184 ? 9.125 -14.383 11.391 1 95.5 184 ASN B O 1
ATOM 3255 N N . GLU B 1 185 ? 7.668 -14.016 9.633 1 95.5 185 GLU B N 1
ATOM 3256 C CA . GLU B 1 185 ? 7.098 -15.352 9.773 1 95.5 185 GLU B CA 1
ATOM 3257 C C . GLU B 1 185 ? 6.566 -15.875 8.445 1 95.5 185 GLU B C 1
ATOM 3259 O O . GLU B 1 185 ? 6.227 -15.094 7.555 1 95.5 185 GLU B O 1
ATOM 3264 N N . PHE B 1 186 ? 6.484 -17.219 8.336 1 96.56 186 PHE B N 1
ATOM 3265 C CA . PHE B 1 186 ? 5.762 -17.828 7.223 1 96.56 186 PHE B CA 1
ATOM 3266 C C . PHE B 1 186 ? 4.266 -17.859 7.5 1 96.56 186 PHE B C 1
ATOM 3268 O O . PHE B 1 186 ? 3.84 -18.172 8.617 1 96.56 186 PHE B O 1
ATOM 3275 N N . MET B 1 187 ? 3.535 -17.469 6.531 1 96.31 187 MET B N 1
ATOM 3276 C CA . MET B 1 187 ? 2.078 -17.516 6.582 1 96.31 187 MET B CA 1
ATOM 3277 C C . MET B 1 187 ? 1.525 -18.531 5.586 1 96.31 187 MET B C 1
ATOM 3279 O O . MET B 1 187 ? 1.86 -18.484 4.398 1 96.31 187 MET B O 1
ATOM 3283 N N . SER B 1 188 ? 0.792 -19.453 6.117 1 96.81 188 SER B N 1
ATOM 3284 C CA . SER B 1 188 ? 0.094 -20.422 5.277 1 96.81 188 SER B CA 1
ATOM 3285 C C . SER B 1 188 ? -1.344 -19.984 5.012 1 96.81 188 SER B C 1
ATOM 3287 O O . SER B 1 188 ? -2.125 -19.812 5.949 1 96.81 188 SER B O 1
ATOM 3289 N N . VAL B 1 189 ? -1.708 -19.781 3.74 1 96.12 189 VAL B N 1
ATOM 3290 C CA . VAL B 1 189 ? -3.02 -19.281 3.35 1 96.12 189 VAL B CA 1
ATOM 3291 C C . VAL B 1 189 ? -3.648 -20.203 2.316 1 96.12 189 VAL B C 1
ATOM 3293 O O . VAL B 1 189 ? -2.955 -20.734 1.441 1 96.12 189 VAL B O 1
ATOM 3296 N N . ALA B 1 190 ? -4.914 -20.375 2.432 1 93.94 190 ALA B N 1
ATOM 3297 C CA . ALA B 1 190 ? -5.652 -21.188 1.463 1 93.94 190 ALA B CA 1
ATOM 3298 C C . ALA B 1 190 ? -6.773 -20.375 0.816 1 93.94 190 ALA B C 1
ATOM 3300 O O . ALA B 1 190 ? -7.332 -19.469 1.438 1 93.94 190 ALA B O 1
ATOM 3301 N N . MET B 1 191 ? -6.965 -20.672 -0.389 1 92.88 191 MET B N 1
ATOM 3302 C CA . MET B 1 191 ? -8.102 -20.109 -1.118 1 92.88 191 MET B CA 1
ATOM 3303 C C . MET B 1 191 ? -8.969 -21.219 -1.698 1 92.88 191 MET B C 1
ATOM 3305 O O . MET B 1 191 ? -8.492 -22.047 -2.473 1 92.88 191 MET B O 1
ATOM 3309 N N . ASP B 1 192 ? -10.211 -21.219 -1.271 1 93.12 192 ASP B N 1
ATOM 3310 C CA . ASP B 1 192 ? -11.172 -22.125 -1.882 1 93.12 192 ASP B CA 1
ATOM 3311 C C . ASP B 1 192 ? -11.734 -21.547 -3.172 1 93.12 192 ASP B C 1
ATOM 3313 O O . ASP B 1 192 ? -12.281 -20.438 -3.174 1 93.12 192 ASP B O 1
ATOM 3317 N N . VAL B 1 193 ? -11.625 -22.344 -4.254 1 94.69 193 VAL B N 1
ATOM 3318 C CA . VAL B 1 193 ? -12.109 -21.875 -5.551 1 94.69 193 VAL B CA 1
ATOM 3319 C C . VAL B 1 193 ? -13.031 -22.922 -6.164 1 94.69 193 VAL B C 1
ATOM 3321 O O . VAL B 1 193 ? -12.742 -24.125 -6.117 1 94.69 193 VAL B O 1
ATOM 3324 N N . ALA B 1 194 ? -14.102 -22.484 -6.637 1 94.81 194 ALA B N 1
ATOM 3325 C CA . ALA B 1 194 ? -15.023 -23.297 -7.426 1 94.81 194 ALA B CA 1
ATOM 3326 C C . ALA B 1 194 ? -15.453 -22.562 -8.695 1 94.81 194 ALA B C 1
ATOM 3328 O O . ALA B 1 194 ? -15.602 -21.344 -8.703 1 94.81 194 ALA B O 1
ATOM 3329 N N . SER B 1 195 ? -15.617 -23.344 -9.797 1 96.44 195 SER B N 1
ATOM 3330 C CA . SER B 1 195 ? -16.031 -22.75 -11.062 1 96.44 195 SER B CA 1
ATOM 3331 C C . SER B 1 195 ? -16.969 -23.688 -11.82 1 96.44 195 SER B C 1
ATOM 3333 O O . SER B 1 195 ? -16.719 -24.891 -11.914 1 96.44 195 SER B O 1
ATOM 3335 N N . PRO B 1 196 ? -18.031 -23.125 -12.391 1 95.62 196 PRO B N 1
ATOM 3336 C CA . PRO B 1 196 ? -18.922 -23.938 -13.227 1 95.62 196 PRO B CA 1
ATOM 3337 C C . PRO B 1 196 ? -18.375 -24.125 -14.641 1 95.62 196 PRO B C 1
ATOM 3339 O O . PRO B 1 196 ? -18.906 -24.938 -15.414 1 95.62 196 PRO B O 1
ATOM 3342 N N . GLU B 1 197 ? -17.359 -23.375 -14.992 1 97.06 197 GLU B N 1
ATOM 3343 C CA . GLU B 1 197 ? -16.797 -23.406 -16.344 1 97.06 197 GLU B CA 1
ATOM 3344 C C . GLU B 1 197 ? -15.281 -23.438 -16.328 1 97.06 197 GLU B C 1
ATOM 3346 O O . GLU B 1 197 ? -14.641 -22.422 -16.047 1 97.06 197 GLU B O 1
ATOM 3351 N N . VAL B 1 198 ? -14.742 -24.609 -16.703 1 97.69 198 VAL B N 1
ATOM 3352 C CA . VAL B 1 198 ? -13.297 -24.781 -16.703 1 97.69 198 VAL B CA 1
ATOM 3353 C C . VAL B 1 198 ? -12.859 -25.359 -18.047 1 97.69 198 VAL B C 1
ATOM 3355 O O . VAL B 1 198 ? -13.367 -26.391 -18.484 1 97.69 198 VAL B O 1
ATOM 3358 N N . TRP B 1 199 ? -11.922 -24.641 -18.656 1 97 199 TRP B N 1
ATOM 3359 C CA . TRP B 1 199 ? -11.32 -25.094 -19.906 1 97 199 TRP B CA 1
ATOM 3360 C C . TRP B 1 199 ? -9.859 -25.5 -19.703 1 97 199 TRP B C 1
ATOM 3362 O O . TRP B 1 199 ? -9.102 -24.781 -19.062 1 97 199 TRP B O 1
ATOM 3372 N N . ILE B 1 200 ? -9.5 -26.656 -20.219 1 97.06 200 ILE B N 1
ATOM 3373 C CA . ILE B 1 200 ? -8.094 -27.016 -20.312 1 97.06 200 ILE B CA 1
ATOM 3374 C C . ILE B 1 200 ? -7.586 -26.781 -21.734 1 97.06 200 ILE B C 1
ATOM 3376 O O . ILE B 1 200 ? -8.352 -26.906 -22.703 1 97.06 200 ILE B O 1
ATOM 3380 N N . GLY B 1 201 ? -6.328 -26.422 -21.812 1 97.12 201 GLY B N 1
ATOM 3381 C CA . GLY B 1 201 ? -5.781 -26.141 -23.125 1 97.12 201 GLY B CA 1
ATOM 3382 C C . GLY B 1 201 ? -4.27 -25.984 -23.125 1 97.12 201 GLY B C 1
ATOM 3383 O O . GLY B 1 201 ? -3.586 -26.547 -22.266 1 97.12 201 GLY B O 1
ATOM 3384 N N . LYS B 1 202 ? -3.814 -25.453 -24.219 1 97.38 202 LYS B N 1
ATOM 3385 C CA . LYS B 1 202 ? -2.4 -25.109 -24.359 1 97.38 202 LYS B CA 1
ATOM 3386 C C . LYS B 1 202 ? -2.133 -23.672 -23.969 1 97.38 202 LYS B C 1
ATOM 3388 O O . LYS B 1 202 ? -2.934 -22.781 -24.266 1 97.38 202 LYS B O 1
ATOM 3393 N N . GLY B 1 203 ? -1.048 -23.547 -23.234 1 97.94 203 GLY B N 1
ATOM 3394 C CA . GLY B 1 203 ? -0.678 -22.203 -22.812 1 97.94 203 GLY B CA 1
ATOM 3395 C C . GLY B 1 203 ? 0.811 -21.922 -22.922 1 97.94 203 GLY B C 1
ATOM 3396 O O . GLY B 1 203 ? 1.616 -22.859 -22.938 1 97.94 203 GLY B O 1
ATOM 3397 N N . SER B 1 204 ? 1.101 -20.688 -23.047 1 98.38 204 SER B N 1
ATOM 3398 C CA . SER B 1 204 ? 2.492 -20.25 -23.047 1 98.38 204 SER B CA 1
ATOM 3399 C C . SER B 1 204 ? 2.652 -18.922 -22.312 1 98.38 204 SER B C 1
ATOM 3401 O O . SER B 1 204 ? 1.673 -18.203 -22.094 1 98.38 204 SER B O 1
ATOM 3403 N N . MET B 1 205 ? 3.891 -18.703 -21.953 1 98.62 205 MET B N 1
ATOM 3404 C CA . MET B 1 205 ? 4.234 -17.469 -21.234 1 98.62 205 MET B CA 1
ATOM 3405 C C . MET B 1 205 ? 5.348 -16.719 -21.953 1 98.62 205 MET B C 1
ATOM 3407 O O . MET B 1 205 ? 6.207 -17.328 -22.594 1 98.62 205 MET B O 1
ATOM 3411 N N . ASP B 1 206 ? 5.258 -15.406 -21.828 1 98.19 206 ASP B N 1
ATOM 3412 C CA . ASP B 1 206 ? 6.336 -14.5 -22.219 1 98.19 206 ASP B CA 1
ATOM 3413 C C . ASP B 1 206 ? 6.684 -13.539 -21.094 1 98.19 206 ASP B C 1
ATOM 3415 O O . ASP B 1 206 ? 5.793 -12.922 -20.5 1 98.19 206 ASP B O 1
ATOM 3419 N N . PHE B 1 207 ? 8 -13.453 -20.781 1 98.06 207 PHE B N 1
ATOM 3420 C CA . PHE B 1 207 ? 8.469 -12.562 -19.719 1 98.06 207 PHE B CA 1
ATOM 3421 C C . PHE B 1 207 ? 9.453 -11.539 -20.266 1 98.06 207 PHE B C 1
ATOM 3423 O O . PHE B 1 207 ? 10.289 -11.859 -21.125 1 98.06 207 PHE B O 1
ATOM 3430 N N . LEU B 1 208 ? 9.328 -10.32 -19.828 1 95.12 208 LEU B N 1
ATOM 3431 C CA . LEU B 1 208 ? 10.391 -9.344 -20.031 1 95.12 208 LEU B CA 1
ATOM 3432 C C . LEU B 1 208 ? 11.57 -9.633 -19.109 1 95.12 208 LEU B C 1
ATOM 3434 O O . LEU B 1 208 ? 11.422 -9.633 -17.875 1 95.12 208 LEU B O 1
ATOM 3438 N N . GLN B 1 209 ? 12.734 -9.891 -19.688 1 93 209 GLN B N 1
ATOM 3439 C CA . GLN B 1 209 ? 13.898 -10.25 -18.891 1 93 209 GLN B CA 1
ATOM 3440 C C . GLN B 1 209 ? 14.859 -9.07 -18.734 1 93 209 GLN B C 1
ATOM 3442 O O . GLN B 1 209 ? 14.781 -8.109 -19.5 1 93 209 GLN B O 1
ATOM 3447 N N . GLY B 1 210 ? 15.633 -9.086 -17.672 1 91.69 210 GLY B N 1
ATOM 3448 C CA . GLY B 1 210 ? 16.688 -8.109 -17.469 1 91.69 210 GLY B CA 1
ATOM 3449 C C . GLY B 1 210 ? 16.25 -6.914 -16.641 1 91.69 210 GLY B C 1
ATOM 3450 O O . GLY B 1 210 ? 16.969 -5.926 -16.531 1 91.69 210 GLY B O 1
ATOM 3451 N N . SER B 1 211 ? 15.094 -7.023 -16.094 1 90.88 211 SER B N 1
ATOM 3452 C CA . SER B 1 211 ? 14.617 -5.926 -15.25 1 90.88 211 SER B CA 1
ATOM 3453 C C . SER B 1 211 ? 15.359 -5.891 -13.914 1 90.88 211 SER B C 1
ATOM 3455 O O . SER B 1 211 ? 15.555 -6.93 -13.281 1 90.88 211 SER B O 1
ATOM 3457 N N . ALA B 1 212 ? 15.727 -4.695 -13.453 1 88.25 212 ALA B N 1
ATOM 3458 C CA . ALA B 1 212 ? 16.375 -4.52 -12.156 1 88.25 212 ALA B CA 1
ATOM 3459 C C . ALA B 1 212 ? 15.398 -4.777 -11.016 1 88.25 212 ALA B C 1
ATOM 3461 O O . ALA B 1 212 ? 15.805 -5.156 -9.914 1 88.25 212 ALA B O 1
ATOM 3462 N N . LEU B 1 213 ? 14.148 -4.66 -11.234 1 88.44 213 LEU B N 1
ATOM 3463 C CA . LEU B 1 213 ? 13.133 -4.723 -10.188 1 88.44 213 LEU B CA 1
ATOM 3464 C C . LEU B 1 213 ? 12.414 -6.066 -10.211 1 88.44 213 LEU B C 1
ATOM 3466 O O . LEU B 1 213 ? 11.828 -6.477 -9.203 1 88.44 213 LEU B O 1
ATOM 3470 N N . ASP B 1 214 ? 12.461 -6.742 -11.328 1 93.12 214 ASP B N 1
ATOM 3471 C CA . ASP B 1 214 ? 11.594 -7.906 -11.5 1 93.12 214 ASP B CA 1
ATOM 3472 C C . ASP B 1 214 ? 12.414 -9.164 -11.789 1 93.12 214 ASP B C 1
ATOM 3474 O O . ASP B 1 214 ? 12.164 -9.859 -12.781 1 93.12 214 ASP B O 1
ATOM 3478 N N . ALA B 1 215 ? 13.242 -9.516 -10.875 1 93.19 215 ALA B N 1
ATOM 3479 C CA . ALA B 1 215 ? 14.094 -10.695 -11.016 1 93.19 215 ALA B CA 1
ATOM 3480 C C . ALA B 1 215 ? 13.25 -11.961 -11.141 1 93.19 215 ALA B C 1
ATOM 3482 O O . ALA B 1 215 ? 13.68 -12.938 -11.758 1 93.19 215 ALA B O 1
ATOM 3483 N N . TRP B 1 216 ? 12.078 -11.922 -10.586 1 95.38 216 TRP B N 1
ATOM 3484 C CA . TRP B 1 216 ? 11.172 -13.062 -10.656 1 95.38 216 TRP B CA 1
ATOM 3485 C C . TRP B 1 216 ? 10.82 -13.398 -12.102 1 95.38 216 TRP B C 1
ATOM 3487 O O . TRP B 1 216 ? 10.391 -14.508 -12.398 1 95.38 216 TRP B O 1
ATOM 3497 N N . ALA B 1 217 ? 10.953 -12.461 -13.008 1 96.31 217 ALA B N 1
ATOM 3498 C CA . ALA B 1 217 ? 10.586 -12.633 -14.414 1 96.31 217 ALA B CA 1
ATOM 3499 C C . ALA B 1 217 ? 11.773 -13.141 -15.234 1 96.31 217 ALA B C 1
ATOM 3501 O O . ALA B 1 217 ? 11.633 -13.453 -16.422 1 96.31 217 ALA B O 1
ATOM 3502 N N . ASP B 1 218 ? 12.961 -13.172 -14.633 1 95.62 218 ASP B N 1
ATOM 3503 C CA . ASP B 1 218 ? 14.156 -13.633 -15.328 1 95.62 218 ASP B CA 1
ATOM 3504 C C . ASP B 1 218 ? 14.25 -15.156 -15.312 1 95.62 218 ASP B C 1
ATOM 3506 O O . ASP B 1 218 ? 15.117 -15.727 -14.633 1 95.62 218 ASP B O 1
ATOM 3510 N N . ILE B 1 219 ? 13.438 -15.789 -16.125 1 95.69 219 ILE B N 1
ATOM 3511 C CA . ILE B 1 219 ? 13.383 -17.25 -16.062 1 95.69 219 ILE B CA 1
ATOM 3512 C C . ILE B 1 219 ? 13.328 -17.812 -17.484 1 95.69 219 ILE B C 1
ATOM 3514 O O . ILE B 1 219 ? 12.781 -17.188 -18.391 1 95.69 219 ILE B O 1
ATOM 3518 N N . ASP B 1 220 ? 13.922 -18.969 -17.609 1 97.25 220 ASP B N 1
ATOM 3519 C CA . ASP B 1 220 ? 13.82 -19.797 -18.797 1 97.25 220 ASP B CA 1
ATOM 3520 C C . ASP B 1 220 ? 12.93 -21.016 -18.562 1 97.25 220 ASP B C 1
ATOM 3522 O O . ASP B 1 220 ? 13.195 -21.812 -17.656 1 97.25 220 ASP B O 1
ATOM 3526 N N . ILE B 1 221 ? 12 -21.141 -19.391 1 98.31 221 ILE B N 1
ATOM 3527 C CA . ILE B 1 221 ? 11.055 -22.234 -19.25 1 98.31 221 ILE B CA 1
ATOM 3528 C C . ILE B 1 221 ? 11.602 -23.484 -19.922 1 98.31 221 ILE B C 1
ATOM 3530 O O . ILE B 1 221 ? 11.992 -23.438 -21.094 1 98.31 221 ILE B O 1
ATOM 3534 N N . ILE B 1 222 ? 11.57 -24.594 -19.188 1 98.38 222 ILE B N 1
ATOM 3535 C CA . ILE B 1 222 ? 12.031 -25.875 -19.719 1 98.38 222 ILE B CA 1
ATOM 3536 C C . ILE B 1 222 ? 10.898 -26.547 -20.484 1 98.38 222 ILE B C 1
ATOM 3538 O O . ILE B 1 222 ? 11.102 -27.062 -21.594 1 98.38 222 ILE B O 1
ATOM 3542 N N . LYS B 1 223 ? 9.781 -26.625 -19.906 1 98.19 223 LYS B N 1
ATOM 3543 C CA . LYS B 1 223 ? 8.609 -27.266 -20.5 1 98.19 223 LYS B CA 1
ATOM 3544 C C . LYS B 1 223 ? 7.328 -26.781 -19.828 1 98.19 223 LYS B C 1
ATOM 3546 O O . LYS B 1 223 ? 7.312 -26.484 -18.625 1 98.19 223 LYS B O 1
ATOM 3551 N N . TYR B 1 224 ? 6.328 -26.766 -20.578 1 98.44 224 TYR B N 1
ATOM 3552 C CA . TYR B 1 224 ? 5 -26.469 -20.062 1 98.44 224 TYR B CA 1
ATOM 3553 C C . TYR B 1 224 ? 4.316 -27.719 -19.531 1 98.44 224 TYR B C 1
ATOM 3555 O O . TYR B 1 224 ? 4.418 -28.797 -20.141 1 98.44 224 TYR B O 1
ATOM 3563 N N . GLU B 1 225 ? 3.607 -27.578 -18.359 1 97.12 225 GLU B N 1
ATOM 3564 C CA . GLU B 1 225 ? 2.961 -28.734 -17.734 1 97.12 225 GLU B CA 1
ATOM 3565 C C . GLU B 1 225 ? 1.449 -28.688 -17.938 1 97.12 225 GLU B C 1
ATOM 3567 O O . GLU B 1 225 ? 0.793 -29.734 -17.938 1 97.12 225 GLU B O 1
ATOM 3572 N N . GLY B 1 226 ? 0.842 -27.5 -18.031 1 95.19 226 GLY B N 1
ATOM 3573 C CA . GLY B 1 226 ? -0.596 -27.391 -18.219 1 95.19 226 GLY B CA 1
ATOM 3574 C C . GLY B 1 226 ? -1.074 -25.938 -18.234 1 95.19 226 GLY B C 1
ATOM 3575 O O . GLY B 1 226 ? -0.333 -25.031 -17.859 1 95.19 226 GLY B O 1
ATOM 3576 N N . ALA B 1 227 ? -2.311 -25.812 -18.75 1 97.69 227 ALA B N 1
ATOM 3577 C CA . ALA B 1 227 ? -2.955 -24.5 -18.781 1 97.69 227 ALA B CA 1
ATOM 3578 C C . ALA B 1 227 ? -4.469 -24.641 -18.609 1 97.69 227 ALA B C 1
ATOM 3580 O O . ALA B 1 227 ? -5.082 -25.547 -19.172 1 97.69 227 ALA B O 1
ATOM 3581 N N . ILE B 1 228 ? -4.984 -23.703 -17.875 1 97.38 228 ILE B N 1
ATOM 3582 C CA . ILE B 1 228 ? -6.422 -23.734 -17.641 1 97.38 228 ILE B CA 1
ATOM 3583 C C . ILE B 1 228 ? -7 -22.328 -17.734 1 97.38 228 ILE B C 1
ATOM 3585 O O . ILE B 1 228 ? -6.285 -21.344 -17.547 1 97.38 228 ILE B O 1
ATOM 3589 N N . LEU B 1 229 ? -8.266 -22.25 -18.062 1 97.06 229 LEU B N 1
ATOM 3590 C CA . LEU B 1 229 ? -9.109 -21.062 -17.984 1 97.06 229 LEU B CA 1
ATOM 3591 C C . LEU B 1 229 ? -10.414 -21.375 -17.25 1 97.06 229 LEU B C 1
ATOM 3593 O O . LEU B 1 229 ? -11.133 -22.297 -17.625 1 97.06 229 LEU B O 1
ATOM 3597 N N . ALA B 1 230 ? -10.672 -20.672 -16.203 1 97.5 230 ALA B N 1
ATOM 3598 C CA . ALA B 1 230 ? -11.922 -20.812 -15.461 1 97.5 230 ALA B CA 1
ATOM 3599 C C . ALA B 1 230 ? -12.727 -19.5 -15.5 1 97.5 230 ALA B C 1
ATOM 3601 O O . ALA B 1 230 ? -12.156 -18.422 -15.422 1 97.5 230 ALA B O 1
ATOM 3602 N N . ARG B 1 231 ? -14.078 -19.656 -15.648 1 96.69 231 ARG B N 1
ATOM 3603 C CA . ARG B 1 231 ? -14.945 -18.484 -15.703 1 96.69 231 ARG B CA 1
ATOM 3604 C C . ARG B 1 231 ? -16.109 -18.625 -14.734 1 96.69 231 ARG B C 1
ATOM 3606 O O . ARG B 1 231 ? -16.531 -19.734 -14.422 1 96.69 231 ARG B O 1
ATOM 3613 N N . HIS B 1 232 ? -16.562 -17.453 -14.266 1 97.56 232 HIS B N 1
ATOM 3614 C CA . HIS B 1 232 ? -17.672 -17.344 -13.328 1 97.56 232 HIS B CA 1
ATOM 3615 C C . HIS B 1 232 ? -17.375 -18.078 -12.031 1 97.56 232 HIS B C 1
ATOM 3617 O O . HIS B 1 232 ? -18.25 -18.719 -11.453 1 97.56 232 HIS B O 1
ATOM 3623 N N . ALA B 1 233 ? -16.156 -18 -11.586 1 97.44 233 ALA B N 1
ATOM 3624 C CA . ALA B 1 233 ? -15.734 -18.734 -10.391 1 97.44 233 ALA B CA 1
ATOM 3625 C C . ALA B 1 233 ? -16.047 -17.938 -9.125 1 97.44 233 ALA B C 1
ATOM 3627 O O . ALA B 1 233 ? -16.344 -16.75 -9.188 1 97.44 233 ALA B O 1
ATOM 3628 N N . THR B 1 234 ? -16.125 -18.656 -8.055 1 97.31 234 THR B N 1
ATOM 3629 C CA . THR B 1 234 ? -16.172 -18.094 -6.711 1 97.31 234 THR B CA 1
ATOM 3630 C C . THR B 1 234 ? -14.938 -18.5 -5.91 1 97.31 234 THR B C 1
ATOM 3632 O O . THR B 1 234 ? -14.359 -19.562 -6.152 1 97.31 234 THR B O 1
ATOM 3635 N N . ALA B 1 235 ? -14.547 -17.625 -5.008 1 96.75 235 ALA B N 1
ATOM 3636 C CA . ALA B 1 235 ? -13.398 -17.953 -4.168 1 96.75 235 ALA B CA 1
ATOM 3637 C C . ALA B 1 235 ? -13.531 -17.328 -2.783 1 96.75 235 ALA B C 1
ATOM 3639 O O . ALA B 1 235 ? -14.195 -16.297 -2.625 1 96.75 235 ALA B O 1
ATOM 3640 N N . THR B 1 236 ? -12.938 -17.938 -1.801 1 95.75 236 THR B N 1
ATOM 3641 C CA . THR B 1 236 ? -12.875 -17.422 -0.438 1 95.75 236 THR B CA 1
ATOM 3642 C C . THR B 1 236 ? -11.5 -17.688 0.17 1 95.75 236 THR B C 1
ATOM 3644 O O . THR B 1 236 ? -10.953 -18.781 0.041 1 95.75 236 THR B O 1
ATOM 3647 N N . LEU B 1 237 ? -10.984 -16.641 0.821 1 94.38 237 LEU B N 1
ATOM 3648 C CA . LEU B 1 237 ? -9.68 -16.766 1.472 1 94.38 237 LEU B CA 1
ATOM 3649 C C . LEU B 1 237 ? -9.828 -17.328 2.883 1 94.38 237 LEU B C 1
ATOM 3651 O O . LEU B 1 237 ? -10.734 -16.922 3.623 1 94.38 237 LEU B O 1
ATOM 3655 N N . ARG B 1 238 ? -8.922 -18.266 3.232 1 88.12 238 ARG B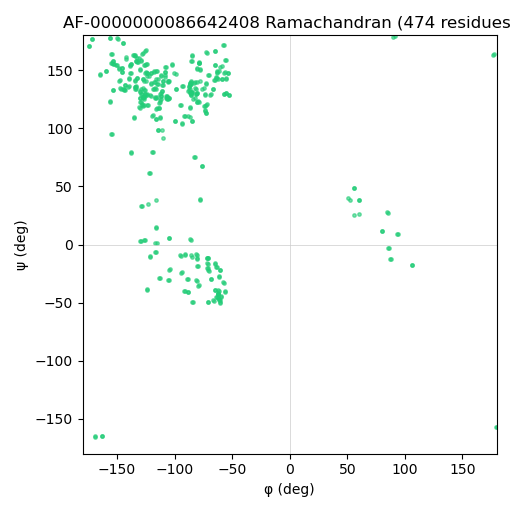 N 1
ATOM 3656 C CA . ARG B 1 238 ? -8.922 -18.891 4.555 1 88.12 238 ARG B CA 1
ATOM 3657 C C . ARG B 1 238 ? -7.516 -18.953 5.137 1 88.12 238 ARG B C 1
ATOM 3659 O O . ARG B 1 238 ? -6.555 -19.234 4.414 1 88.12 238 ARG B O 1
ATOM 3666 N N . VAL B 1 239 ? -7.379 -18.594 6.355 1 84.75 239 VAL B N 1
ATOM 3667 C CA . VAL B 1 239 ? -6.086 -18.672 7.023 1 84.75 239 VAL B CA 1
ATOM 3668 C C . VAL B 1 239 ? -6.078 -19.844 7.996 1 84.75 239 VAL B C 1
ATOM 3670 O O . VAL B 1 239 ? -7.121 -20.219 8.531 1 84.75 239 VAL B O 1
#

Solvent-accessible surface area (backbone atoms only — not comparable to full-atom values): 24085 Å² total; per-residue (Å²): 113,50,52,19,62,24,76,86,82,38,48,32,46,26,73,82,48,46,51,43,79,77,86,59,74,49,39,37,35,51,23,34,38,39,37,38,30,30,26,29,55,32,86,72,46,23,68,73,29,48,46,83,30,31,28,46,65,57,25,47,32,38,43,34,43,36,37,34,60,34,36,77,69,48,55,42,28,30,30,38,37,32,34,43,30,35,49,96,88,38,67,28,32,34,61,66,39,31,33,21,65,38,68,30,54,37,51,45,33,37,63,46,45,14,40,32,52,44,76,23,36,35,47,79,41,72,78,62,91,59,71,52,26,38,36,37,31,19,57,58,72,91,34,72,38,37,33,38,42,34,38,75,71,44,82,45,81,63,73,87,64,78,87,57,36,35,35,21,63,25,35,34,35,39,66,50,83,90,51,70,41,73,36,78,44,79,32,68,37,38,70,53,73,49,43,85,37,27,29,36,36,52,48,50,78,47,58,46,63,82,48,93,72,43,59,88,37,49,70,65,77,75,47,73,75,46,20,39,40,35,38,64,16,40,36,37,56,43,110,116,50,52,20,61,23,76,86,82,40,49,33,47,26,73,83,48,47,51,44,81,79,87,61,74,50,38,37,34,51,23,34,38,38,38,37,30,30,25,28,54,33,87,70,47,24,69,72,28,48,48,82,30,31,31,46,68,58,25,48,33,37,42,34,42,36,37,35,60,33,37,76,67,49,54,42,27,31,29,38,36,32,33,42,30,35,47,95,90,38,68,29,32,36,62,66,38,30,32,21,64,39,68,29,53,37,53,44,34,35,62,47,46,14,39,30,53,42,75,23,38,35,47,79,42,71,80,62,92,59,72,53,27,37,34,36,30,19,57,58,73,90,35,72,38,37,34,41,42,32,37,73,72,42,82,46,82,65,73,87,64,77,86,57,37,34,36,21,62,24,34,34,33,39,64,49,82,91,50,71,41,72,35,76,45,78,32,67,38,37,69,51,72,51,42,88,36,28,30,36,35,51,48,51,79,48,56,47,63,83,48,92,73,43,60,88,37,47,72,65,78,74,46,75,76,45,20,40,38,36,38,64,15,38,37,38,57,44,110

pLDDT: mean 94.99, std 5.28, range [66.5, 98.81]

Secondary structure (DSSP, 8-state):
--B--B----PPSSTTS-SS-SSS--EEEEEEEEEEEEEE-HHHHGGGSBTT-B--SS-EEEEEEEEEEEETT--EEEEEEEEEEEETTEEEEEEEEEEES-HHHHHHIIIII---EEE-EEEEE--SSSS-EEEEEESSTT-EEEEEEEEEEEEESS-----PPEEEEEEE--SSTTPPPSEEEEEEEEEEEE-SEEEEEEEEEEE----SS-GGG---EEEEEEEEEEEEEEEEEE-/--B--B---SPPSSTTS-SS-SSS--EEEEEEEEEEEEEE-HHHHGGGSBTT-B--SS-EEEEEEEEEEEETT--EEEEEEEEEEEETTEEEEEEEEEEES-HHHHHHIIIII---EEE-EEEEE--SSSS-EEEEEESSTTSEEEEEEEEEEEEESS-----PPEEEEEEE--SSTTPPPSEEEEEEEEEEEE-SEEEEEEEEEEE----SS-GGG---EEEEEEEEEEEEEEEEEE-